Protein AF-0000000087009424 (afdb_homodimer)

InterPro domains:
  IPR004045 Glutathione S-transferase, N-terminal [PF02798] (1-74)
  IPR004045 Glutathione S-transferase, N-terminal [PS50404] (1-82)
  IPR010987 Glutathione S-transferase, C-terminal-like [PS50405] (88-244)
  IPR036249 Thioredoxin-like superfamily [SSF52833] (2-86)
  IPR036282 Glutathione S-transferase, C-terminal domain superfamily [SSF47616] (82-178)
  IPR040075 Glutathione S-transferase Theta, N-terminal [cd03050] (3-77)
  IPR040079 Glutathione transferase family [SFLDS00019] (3-180)
  IPR051369 Glutathione S-transferase Theta [PTHR43917] (1-226)

Foldseek 3Di:
DEKEKEEDCLALLSVLVVVVCVLFVPHYHYHYADVLVPSLVDPVVCVLPVVSDDIWMADPNDIDHDSLVVQVVCLVVDPGDCQQQHPPPVLNVLLVVLVVVCVVALQVLLVQLLCQCPVVCVSVVHHGPVVSNVVSVVRNVVSLVCQPCPQPNPELARRHPAAYSSLSSNVSSNCSNQLRCPDDRVPPPPCPPSNVVNVVVSCPPPDDDDDDDDDPPPPPPPVPPPVCCCCVVCVNPVNSVVVVPPDPPPDD/DEKEKEEDCLALLSVLVVVVCVLFVPHYHYHYAPVLVPSLVDPVVCVLPVVSDDIWMADPNDIDHDSLVVQVVCLVPDPGDCQQQHPPPVLNVLLVVLVVVCVVALQVLLVQLLCQCPVVCVSVVHHGPVVSNVVSVVRNVVSVVCQPCPQPNPELARRHPAAYSSLSSNVSSNCSNQLRCPDDRV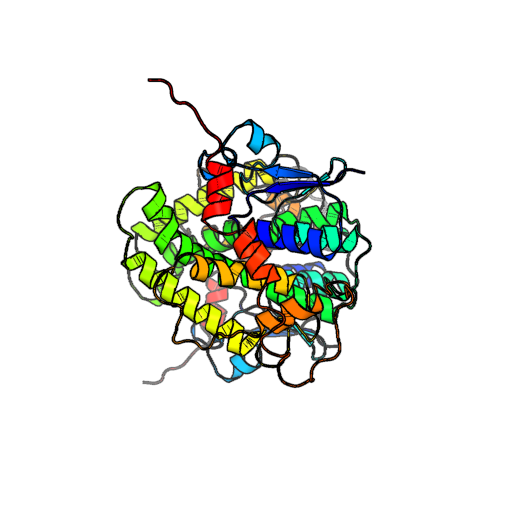PPPPCPRSNVVNVVVSCPDPDDDDDDPDCPVCPVPPVPPVVCCCCVVCVNPVNSVVVVPPDPPPDD

Organism: Coptotermes formosanus (NCBI:txid36987)

Sequence (504 aa):
MSLKFYGNLLSQPCRAIFLFLKANEIPYEFKFVDMAQGEHLSEEYEKLNPLKKVPVIEDDGFILRESVGILRYLCRERNIQDHWYPEDSKQQAKVDEYLEWQHLDTRLNCSMYFQHKYLIPLIRGEPANEARVCEFKKRMKSTLGLIENVWLKDTAYLTGNEITIADLLGVCEIEQPNRSSVENRVEEHNWHIHLGQMEKSAVAEPNFSSEDTNILSTKSRYMDHNIKEVIRTELHPNNVCSALHGNLSITLMSLKFYGNLLSQPCRAIFLFLKANEIPYEFKFVDMAQGEHLSEEYEKLNPLKKVPVIEDDGFILRESVGILRYLCRERNIQDHWYPEDSKQQAKVDEYLEWQHLDTRLNCSMYFQHKYLIPLIRGEPANEARVCEFKKRMKSTLGLIENVWLKDTAYLTGNEITIADLLGVCEIEQPNRSSVENRVEEHNWHIHLGQMEKSAVAEPNFSSEDTNILSTKSRYMDHNIKEVIRTELHPNNVCSALHGNLSITL

Structure (mmCIF, N/CA/C/O backbone):
data_AF-0000000087009424-model_v1
#
loop_
_entity.id
_entity.type
_entity.pdbx_description
1 polymer 'Glutathione S-transferase'
#
loop_
_atom_site.group_PDB
_atom_site.id
_atom_site.type_symbol
_atom_site.label_atom_id
_atom_site.label_alt_id
_atom_site.label_comp_id
_atom_site.label_asym_id
_atom_site.label_entity_id
_atom_site.label_seq_id
_atom_site.pdbx_PDB_ins_code
_atom_site.Cartn_x
_atom_site.Cartn_y
_atom_site.Cartn_z
_atom_site.occupancy
_atom_site.B_iso_or_equiv
_atom_site.auth_seq_id
_atom_site.auth_comp_id
_atom_site.auth_asym_id
_atom_site.auth_atom_id
_atom_site.pdbx_PDB_model_num
ATOM 1 N N . MET A 1 1 ? 25.422 -4.699 -16.969 1 62.16 1 MET A N 1
ATOM 2 C CA . MET A 1 1 ? 24.078 -4.121 -17.047 1 62.16 1 MET A CA 1
ATOM 3 C C . MET A 1 1 ? 23.797 -3.23 -15.844 1 62.16 1 MET A C 1
ATOM 5 O O . MET A 1 1 ? 24.219 -3.539 -14.727 1 62.16 1 MET A O 1
ATOM 9 N N . SER A 1 2 ? 23.375 -1.767 -16.062 1 89.44 2 SER A N 1
ATOM 10 C CA . SER A 1 2 ? 23.594 -0.751 -15.039 1 89.44 2 SER A CA 1
ATOM 11 C C . SER A 1 2 ? 22.297 -0.408 -14.312 1 89.44 2 SER A C 1
ATOM 13 O O . SER A 1 2 ? 21.25 -0.251 -14.938 1 89.44 2 SER A O 1
ATOM 15 N N . LEU A 1 3 ? 22.125 -0.689 -13.07 1 98.44 3 LEU A N 1
ATOM 16 C CA . LEU A 1 3 ? 21.031 -0.284 -12.195 1 98.44 3 LEU A CA 1
ATOM 17 C C . LEU A 1 3 ? 21.25 1.129 -11.664 1 98.44 3 LEU A C 1
ATOM 19 O O . LEU A 1 3 ? 22.297 1.417 -11.07 1 98.44 3 LEU A O 1
ATOM 23 N N . LYS A 1 4 ? 20.312 2.037 -12.047 1 98.75 4 LYS A N 1
ATOM 24 C CA . LYS A 1 4 ? 20.281 3.375 -11.461 1 98.75 4 LYS A CA 1
ATOM 25 C C . LYS A 1 4 ? 19.203 3.49 -10.383 1 98.75 4 LYS A C 1
ATOM 27 O O . LYS A 1 4 ? 18.109 2.957 -10.547 1 98.75 4 LYS A O 1
ATOM 32 N N . PHE A 1 5 ? 19.578 4.094 -9.352 1 98.44 5 PHE A N 1
ATOM 33 C CA . PHE A 1 5 ? 18.703 4.32 -8.219 1 98.44 5 PHE A CA 1
ATOM 34 C C . PHE A 1 5 ? 18.547 5.812 -7.941 1 98.44 5 PHE A C 1
ATOM 36 O O . PHE A 1 5 ? 19.453 6.453 -7.422 1 98.44 5 PHE A O 1
ATOM 43 N N . TYR A 1 6 ? 17.406 6.414 -8.344 1 98.62 6 TYR A N 1
ATOM 44 C CA . TYR A 1 6 ? 17.062 7.812 -8.102 1 98.62 6 TYR A CA 1
ATOM 45 C C . TYR A 1 6 ? 16.375 7.98 -6.758 1 98.62 6 TYR A C 1
ATOM 47 O O . TYR A 1 6 ? 15.32 7.375 -6.52 1 98.62 6 TYR A O 1
ATOM 55 N N . GLY A 1 7 ? 17.016 8.703 -5.914 1 96.12 7 GLY A N 1
ATOM 56 C CA . GLY A 1 7 ? 16.391 8.828 -4.609 1 96.12 7 GLY A CA 1
ATOM 57 C C . GLY A 1 7 ? 17.047 9.867 -3.721 1 96.12 7 GLY A C 1
ATOM 58 O O . GLY A 1 7 ? 17.875 10.664 -4.188 1 96.12 7 GLY A O 1
ATOM 59 N N . ASN A 1 8 ? 16.531 10.016 -2.588 1 89.62 8 ASN A N 1
ATOM 60 C CA . ASN A 1 8 ? 17 10.812 -1.458 1 89.62 8 ASN A CA 1
ATOM 61 C C . ASN A 1 8 ? 16.938 10.023 -0.153 1 89.62 8 ASN A C 1
ATOM 63 O O . ASN A 1 8 ? 15.867 9.562 0.249 1 89.62 8 ASN A O 1
ATOM 67 N N . LEU A 1 9 ? 18 9.867 0.504 1 84.19 9 LEU A N 1
ATOM 68 C CA . LEU A 1 9 ? 18.078 8.93 1.624 1 84.19 9 LEU A CA 1
ATOM 69 C C . LEU A 1 9 ? 17.406 9.508 2.861 1 84.19 9 LEU A C 1
ATOM 71 O O . LEU A 1 9 ? 17.25 8.82 3.873 1 84.19 9 LEU A O 1
ATOM 75 N N . LEU A 1 10 ? 16.906 10.758 2.762 1 78.44 10 LEU A N 1
ATOM 76 C CA . LEU A 1 10 ? 16 11.25 3.801 1 78.44 10 LEU A CA 1
ATOM 77 C C . LEU A 1 10 ? 14.641 10.562 3.721 1 78.44 10 LEU A C 1
ATOM 79 O O . LEU A 1 10 ? 13.875 10.586 4.68 1 78.44 10 LEU A O 1
ATOM 83 N N . SER A 1 11 ? 14.336 10.039 2.59 1 88.12 11 SER A N 1
ATOM 84 C CA . SER A 1 11 ? 13.109 9.297 2.346 1 88.12 11 SER A CA 1
ATOM 85 C C . SER A 1 11 ? 13.188 7.891 2.93 1 88.12 11 SER A C 1
ATOM 87 O O . SER A 1 11 ? 14.148 7.16 2.674 1 88.12 11 SER A O 1
ATOM 89 N N . GLN A 1 12 ? 12.211 7.496 3.744 1 90.44 12 GLN A N 1
ATOM 90 C CA . GLN A 1 12 ? 12.172 6.18 4.371 1 90.44 12 GLN A CA 1
ATOM 91 C C . GLN A 1 12 ? 12.242 5.07 3.324 1 90.44 12 GLN A C 1
ATOM 93 O O . GLN A 1 12 ? 13.062 4.156 3.439 1 90.44 12 GLN A O 1
ATOM 98 N N . PRO A 1 13 ? 11.477 5.129 2.254 1 97.38 13 PRO A N 1
ATOM 99 C CA . PRO A 1 13 ? 11.508 4.051 1.265 1 97.38 13 PRO A CA 1
ATOM 100 C C . PRO A 1 13 ? 12.828 4 0.495 1 97.38 13 PRO A C 1
ATOM 102 O O . PRO A 1 13 ? 13.281 2.918 0.113 1 97.38 13 PRO A O 1
ATOM 105 N N . CYS A 1 14 ? 13.422 5.168 0.249 1 94.25 14 CYS A N 1
ATOM 106 C CA . CYS A 1 14 ? 14.719 5.176 -0.414 1 94.25 14 CYS A CA 1
ATOM 107 C C . CYS A 1 14 ? 15.773 4.488 0.448 1 94.25 14 CYS A C 1
ATOM 109 O O . CYS A 1 14 ? 16.594 3.732 -0.062 1 94.25 14 CYS A O 1
ATOM 111 N N . ARG A 1 15 ? 15.695 4.711 1.752 1 92.06 15 ARG A N 1
ATOM 112 C CA . ARG A 1 15 ? 16.641 4.07 2.66 1 92.06 15 ARG A CA 1
ATOM 113 C C . ARG A 1 15 ? 16.484 2.553 2.641 1 92.06 15 ARG A C 1
ATOM 115 O O . ARG A 1 15 ? 17.469 1.817 2.678 1 92.06 15 ARG A O 1
ATOM 122 N N . ALA A 1 16 ? 15.297 2.084 2.598 1 95.69 16 ALA A N 1
ATOM 123 C CA . ALA A 1 16 ? 15.055 0.645 2.555 1 95.69 16 ALA A CA 1
ATOM 124 C C . ALA A 1 16 ? 15.68 0.019 1.313 1 95.69 16 ALA A C 1
ATOM 126 O O . ALA A 1 16 ? 16.297 -1.044 1.393 1 95.69 16 ALA A O 1
ATOM 127 N N . ILE A 1 17 ? 15.508 0.694 0.15 1 97.62 17 ILE A N 1
ATOM 128 C CA . ILE A 1 17 ? 16.094 0.193 -1.09 1 97.62 17 ILE A CA 1
ATOM 129 C C . ILE A 1 17 ? 17.625 0.231 -0.995 1 97.62 17 ILE A C 1
ATOM 131 O O . ILE A 1 17 ? 18.297 -0.722 -1.389 1 97.62 17 ILE A O 1
ATOM 135 N N . PHE A 1 18 ? 18.125 1.33 -0.439 1 93.62 18 PHE A N 1
ATOM 136 C CA . PHE A 1 18 ? 19.562 1.476 -0.256 1 93.62 18 PHE A CA 1
ATOM 137 C C . PHE A 1 18 ? 20.125 0.334 0.587 1 93.62 18 PHE A C 1
ATOM 139 O O . PHE A 1 18 ? 21.109 -0.305 0.204 1 93.62 18 PHE A O 1
ATOM 146 N N . LEU A 1 19 ? 19.453 0.017 1.683 1 90.88 19 LEU A N 1
ATOM 147 C CA . LEU A 1 19 ? 19.891 -1.047 2.58 1 90.88 19 LEU A CA 1
ATOM 148 C C . LEU A 1 19 ? 19.828 -2.404 1.889 1 90.88 19 LEU A C 1
ATOM 150 O O . LEU A 1 19 ? 20.719 -3.238 2.061 1 90.88 19 LEU A O 1
ATOM 154 N N . PHE A 1 20 ? 18.812 -2.635 1.113 1 96.81 20 PHE A N 1
ATOM 155 C CA . PHE A 1 20 ? 18.656 -3.889 0.384 1 96.81 20 PHE A CA 1
ATOM 156 C C . PHE A 1 20 ? 19.797 -4.086 -0.607 1 96.81 20 PHE A C 1
ATOM 158 O O . PHE A 1 20 ? 20.375 -5.172 -0.691 1 96.81 20 PHE A O 1
ATOM 165 N N . LEU A 1 21 ? 20.047 -2.979 -1.383 1 94.56 21 LEU A N 1
ATOM 166 C CA . LEU A 1 21 ? 21.109 -3.041 -2.377 1 94.56 21 LEU A CA 1
ATOM 167 C C . LEU A 1 21 ? 22.453 -3.312 -1.713 1 94.56 21 LEU A C 1
ATOM 169 O O . LEU A 1 21 ? 23.234 -4.133 -2.197 1 94.56 21 LEU A O 1
ATOM 173 N N . LYS A 1 22 ? 22.672 -2.709 -0.597 1 89.75 22 LYS A N 1
ATOM 174 C CA . LYS A 1 22 ? 23.922 -2.877 0.13 1 89.75 22 LYS A CA 1
ATOM 175 C C . LYS A 1 22 ? 24.031 -4.281 0.721 1 89.75 22 LYS A C 1
ATOM 177 O O . LYS A 1 22 ? 25.062 -4.953 0.558 1 89.75 22 LYS A O 1
ATOM 182 N N . ALA A 1 23 ? 22.984 -4.734 1.343 1 88.88 23 ALA A N 1
ATOM 183 C CA . ALA A 1 23 ? 22.984 -6.031 2.012 1 88.88 23 ALA A CA 1
ATOM 184 C C . ALA A 1 23 ? 23.219 -7.164 1.016 1 88.88 23 ALA A C 1
ATOM 186 O O . ALA A 1 23 ? 23.766 -8.203 1.373 1 88.88 23 ALA A O 1
ATOM 187 N N . ASN A 1 24 ? 22.844 -6.953 -0.221 1 94.19 24 ASN A N 1
ATOM 188 C CA . ASN A 1 24 ? 22.938 -8.008 -1.221 1 94.19 24 ASN A CA 1
ATOM 189 C C . ASN A 1 24 ? 24.047 -7.723 -2.229 1 94.19 24 ASN A C 1
ATOM 191 O O . ASN A 1 24 ? 24.172 -8.414 -3.242 1 94.19 24 ASN A O 1
ATOM 195 N N . GLU A 1 25 ? 24.812 -6.676 -1.966 1 91.81 25 GLU A N 1
ATOM 196 C CA . GLU A 1 25 ? 25.969 -6.309 -2.787 1 91.81 25 GLU A CA 1
ATOM 197 C C . GLU A 1 25 ? 25.578 -6.176 -4.258 1 91.81 25 GLU A C 1
ATOM 199 O O . GLU A 1 25 ? 26.266 -6.691 -5.137 1 91.81 25 GLU A O 1
ATOM 204 N N . ILE A 1 26 ? 24.453 -5.613 -4.5 1 96.75 26 ILE A N 1
ATOM 205 C CA . ILE A 1 26 ? 24 -5.344 -5.859 1 96.75 26 ILE A CA 1
ATOM 206 C C . ILE A 1 26 ? 24.594 -4.027 -6.352 1 96.75 26 ILE A C 1
ATOM 208 O O . ILE A 1 26 ? 24.375 -2.977 -5.742 1 96.75 26 ILE A O 1
ATOM 212 N N . PRO A 1 27 ? 25.375 -4.043 -7.402 1 96.69 27 PRO A N 1
ATOM 213 C CA . PRO A 1 27 ? 25.938 -2.797 -7.93 1 96.69 27 PRO A CA 1
ATOM 214 C C . PRO A 1 27 ? 24.859 -1.853 -8.477 1 96.69 27 PRO A C 1
ATOM 216 O O . PRO A 1 27 ? 23.891 -2.303 -9.086 1 96.69 27 PRO A O 1
ATOM 219 N N . TYR A 1 28 ? 25.016 -0.562 -8.203 1 96.81 28 TYR A N 1
ATOM 220 C CA . TYR A 1 28 ? 24.078 0.448 -8.672 1 96.81 28 TYR A CA 1
ATOM 221 C C . TYR A 1 28 ? 24.75 1.811 -8.781 1 96.81 28 TYR A C 1
ATOM 223 O O . TYR A 1 28 ? 25.812 2.035 -8.203 1 96.81 28 TYR A O 1
ATOM 231 N N . GLU A 1 29 ? 24.203 2.619 -9.602 1 97.31 29 GLU A N 1
ATOM 232 C CA . GLU A 1 29 ? 24.516 4.043 -9.648 1 97.31 29 GLU A CA 1
ATOM 233 C C . GLU A 1 29 ? 23.453 4.863 -8.914 1 97.31 29 GLU A C 1
ATOM 235 O O . GLU A 1 29 ? 22.281 4.836 -9.281 1 97.31 29 GLU A O 1
ATOM 240 N N . PHE A 1 30 ? 23.875 5.543 -7.902 1 94.5 30 PHE A N 1
ATOM 241 C CA . PHE A 1 30 ? 22.938 6.367 -7.145 1 94.5 30 PHE A CA 1
ATOM 242 C C . PHE A 1 30 ? 22.766 7.734 -7.805 1 94.5 30 PHE A C 1
ATOM 244 O O . PHE A 1 30 ? 23.75 8.406 -8.102 1 94.5 30 PHE A O 1
ATOM 251 N N . LYS A 1 31 ? 21.562 8.078 -8.094 1 96.69 31 LYS A N 1
ATOM 252 C CA . LYS A 1 31 ? 21.188 9.391 -8.602 1 96.69 31 LYS A CA 1
ATOM 253 C C . LYS A 1 31 ? 20.422 10.18 -7.555 1 96.69 31 LYS A C 1
ATOM 255 O O . LYS A 1 31 ? 19.203 9.984 -7.391 1 96.69 31 LYS A O 1
ATOM 260 N N . PHE A 1 32 ? 21.109 11.141 -7.008 1 94.06 32 PHE A N 1
ATOM 261 C CA . PHE A 1 32 ? 20.5 11.938 -5.945 1 94.06 32 PHE A CA 1
ATOM 262 C C . PHE A 1 32 ? 19.422 12.859 -6.5 1 94.06 32 PHE A C 1
ATOM 264 O O . PHE A 1 32 ? 19.625 13.5 -7.535 1 94.06 32 PHE A O 1
ATOM 271 N N . VAL A 1 33 ? 18.297 12.836 -5.852 1 94.94 33 VAL A N 1
ATOM 272 C CA . VAL A 1 33 ? 17.203 13.742 -6.168 1 94.94 33 VAL A CA 1
ATOM 273 C C . VAL A 1 33 ? 17.031 14.766 -5.039 1 94.94 33 VAL A C 1
ATOM 275 O O . VAL A 1 33 ? 16.688 14.398 -3.914 1 94.94 33 VAL A O 1
ATOM 278 N N . ASP A 1 34 ? 17.219 16.078 -5.262 1 89.12 34 ASP A N 1
ATOM 279 C CA . ASP A 1 34 ? 17.125 17.141 -4.266 1 89.12 34 ASP A CA 1
ATOM 280 C C . ASP A 1 34 ? 15.672 17.578 -4.078 1 89.12 34 ASP A C 1
ATOM 282 O O . ASP A 1 34 ? 15.227 18.562 -4.688 1 89.12 34 ASP A O 1
ATOM 286 N N . MET A 1 35 ? 15.062 16.969 -3.174 1 89 35 MET A N 1
ATOM 287 C CA . MET A 1 35 ? 13.648 17.234 -2.957 1 89 35 MET A CA 1
ATOM 288 C C . MET A 1 35 ? 13.445 18.578 -2.27 1 89 35 MET A C 1
ATOM 290 O O . MET A 1 35 ? 12.422 19.234 -2.467 1 89 35 MET A O 1
ATOM 294 N N . ALA A 1 36 ? 14.406 18.969 -1.438 1 80.06 36 ALA A N 1
ATOM 295 C CA . ALA A 1 36 ? 14.328 20.281 -0.774 1 80.06 36 ALA A CA 1
ATOM 296 C C . ALA A 1 36 ? 14.266 21.406 -1.793 1 80.06 36 ALA A C 1
ATOM 298 O O . ALA A 1 36 ? 13.609 22.422 -1.562 1 80.06 36 ALA A O 1
ATOM 299 N N . GLN A 1 37 ? 14.914 21.203 -2.91 1 85.19 37 GLN A N 1
ATOM 300 C CA . GLN A 1 37 ? 14.93 22.234 -3.953 1 85.19 37 GLN A CA 1
ATOM 301 C C . GLN A 1 37 ? 13.852 21.953 -5 1 85.19 37 GLN A C 1
ATOM 303 O O . GLN A 1 37 ? 13.812 22.609 -6.043 1 85.19 37 GLN A O 1
ATOM 308 N N . GLY A 1 38 ? 13.086 20.938 -4.832 1 92.25 38 GLY A N 1
ATOM 309 C CA . GLY A 1 38 ? 11.945 20.656 -5.691 1 92.25 38 GLY A CA 1
ATOM 310 C C . GLY A 1 38 ? 12.328 19.953 -6.984 1 92.25 38 GLY A C 1
ATOM 311 O O . GLY A 1 38 ? 11.602 20.031 -7.977 1 92.25 38 GLY A O 1
ATOM 312 N N . GLU A 1 39 ? 13.43 19.328 -7 1 95.69 39 GLU A N 1
ATOM 313 C CA . GLU A 1 39 ? 13.891 18.656 -8.219 1 95.69 39 GLU A CA 1
ATOM 314 C C . GLU A 1 39 ? 12.859 17.641 -8.695 1 95.69 39 GLU A C 1
ATOM 316 O O . GLU A 1 39 ? 12.68 17.453 -9.906 1 95.69 39 GLU A O 1
ATOM 321 N N . HIS A 1 40 ? 12.156 16.953 -7.773 1 96.25 40 HIS A N 1
ATOM 322 C CA . HIS A 1 40 ? 11.156 15.953 -8.117 1 96.25 40 HIS A CA 1
ATOM 323 C C . HIS A 1 40 ? 9.938 16.578 -8.781 1 96.25 40 HIS A C 1
ATOM 325 O O . HIS A 1 40 ? 9.109 15.875 -9.359 1 96.25 40 HIS A O 1
ATOM 331 N N . LEU A 1 41 ? 9.883 17.922 -8.766 1 96.5 41 LEU A N 1
ATOM 332 C CA . LEU A 1 41 ? 8.758 18.641 -9.359 1 96.5 41 LEU A CA 1
ATOM 333 C C . LEU A 1 41 ? 9.133 19.203 -10.734 1 96.5 41 LEU A C 1
ATOM 335 O O . LEU A 1 41 ? 8.281 19.75 -11.43 1 96.5 41 LEU A O 1
ATOM 339 N N . SER A 1 42 ? 10.367 19.078 -11.172 1 97.25 42 SER A N 1
ATOM 340 C CA . SER A 1 42 ? 10.844 19.625 -12.445 1 97.25 42 SER A CA 1
ATOM 341 C C . SER A 1 42 ? 10.281 18.828 -13.617 1 97.25 42 SER A C 1
ATOM 343 O O . SER A 1 42 ? 9.891 17.672 -13.461 1 97.25 42 SER A O 1
ATOM 345 N N . GLU A 1 43 ? 10.266 19.422 -14.742 1 97.12 43 GLU A N 1
ATOM 346 C CA . GLU A 1 43 ? 9.844 18.766 -15.977 1 97.12 43 GLU A CA 1
ATOM 347 C C . GLU A 1 43 ? 10.758 17.594 -16.312 1 97.12 43 GLU A C 1
ATOM 349 O O . GLU A 1 43 ? 10.297 16.578 -16.844 1 97.12 43 GLU A O 1
ATOM 354 N N . GLU A 1 44 ? 11.992 17.812 -16.094 1 96.88 44 GLU A N 1
ATOM 355 C CA . GLU A 1 44 ? 12.969 16.766 -16.375 1 96.88 44 GLU A CA 1
ATOM 356 C C . GLU A 1 44 ? 12.695 15.508 -15.539 1 96.88 44 GLU A C 1
ATOM 358 O O . GLU A 1 44 ? 12.703 14.391 -16.062 1 96.88 44 GLU A O 1
ATOM 363 N N . TYR A 1 45 ? 12.469 15.672 -14.242 1 98.06 45 TYR A N 1
ATOM 364 C CA . TYR A 1 45 ? 12.195 14.523 -13.391 1 98.06 45 TYR A CA 1
ATOM 365 C C . TYR A 1 45 ? 10.852 13.891 -13.734 1 98.06 45 TYR A C 1
ATOM 367 O O . TYR A 1 45 ? 10.688 12.672 -13.641 1 98.06 45 TYR A O 1
ATOM 375 N N . GLU A 1 46 ? 9.898 14.703 -14.086 1 97.5 46 GLU A N 1
ATOM 376 C CA . GLU A 1 46 ? 8.578 14.211 -14.445 1 97.5 46 GLU A CA 1
ATOM 377 C C . GLU A 1 46 ? 8.648 13.227 -15.617 1 97.5 46 GLU A C 1
ATOM 379 O O . GLU A 1 46 ? 7.84 12.305 -15.711 1 97.5 46 GLU A O 1
ATOM 384 N N . LYS A 1 47 ? 9.562 13.422 -16.531 1 96.44 47 LYS A N 1
ATOM 385 C CA . LYS A 1 47 ? 9.766 12.492 -17.641 1 96.44 47 LYS A CA 1
ATOM 386 C C . LYS A 1 47 ? 10.195 11.117 -17.125 1 96.44 47 LYS A C 1
ATOM 388 O O . LYS A 1 47 ? 9.883 10.102 -17.75 1 96.44 47 LYS A O 1
ATOM 393 N N . LEU A 1 48 ? 10.875 11.125 -16.016 1 97.44 48 LEU A N 1
ATOM 394 C CA . LEU A 1 48 ? 11.312 9.883 -15.383 1 97.44 48 LEU A CA 1
ATOM 395 C C . LEU A 1 48 ? 10.188 9.273 -14.555 1 97.44 48 LEU A C 1
ATOM 397 O O . LEU A 1 48 ? 9.938 8.07 -14.633 1 97.44 48 LEU A O 1
ATOM 401 N N . ASN A 1 49 ? 9.562 10.148 -13.781 1 98.19 49 ASN A N 1
ATOM 402 C CA . ASN A 1 49 ? 8.461 9.734 -12.914 1 98.19 49 ASN A CA 1
ATOM 403 C C . ASN A 1 49 ? 7.348 10.773 -12.875 1 98.19 49 ASN A C 1
ATOM 405 O O . ASN A 1 49 ? 7.383 11.695 -12.062 1 98.19 49 ASN A O 1
ATOM 409 N N . PRO A 1 50 ? 6.324 10.531 -13.594 1 97.94 50 PRO A N 1
ATOM 410 C CA . PRO A 1 50 ? 5.219 11.492 -13.633 1 97.94 50 PRO A CA 1
ATOM 411 C C . PRO A 1 50 ? 4.473 11.594 -12.305 1 97.94 50 PRO A C 1
ATOM 413 O O . PRO A 1 50 ? 3.66 12.508 -12.117 1 97.94 50 PRO A O 1
ATOM 416 N N . LEU A 1 51 ? 4.719 10.664 -11.391 1 97.81 51 LEU A N 1
ATOM 417 C CA . LEU A 1 51 ? 4.117 10.734 -10.062 1 97.81 51 LEU A CA 1
ATOM 418 C C . LEU A 1 51 ? 4.91 11.672 -9.156 1 97.81 51 LEU A C 1
ATOM 420 O O . LEU A 1 51 ? 4.449 12.023 -8.062 1 97.81 51 LEU A O 1
ATOM 424 N N . LYS A 1 52 ? 6.141 12.039 -9.609 1 98 52 LYS A N 1
ATOM 425 C CA . LYS A 1 52 ? 6.977 13.07 -9 1 98 52 LYS A CA 1
ATOM 426 C C . LYS A 1 52 ? 7.371 12.695 -7.578 1 98 52 LYS A C 1
ATOM 428 O O . LYS A 1 52 ? 7.395 13.547 -6.688 1 98 52 LYS A O 1
ATOM 433 N N . LYS A 1 53 ? 7.598 11.375 -7.391 1 97.62 53 LYS A N 1
ATOM 434 C CA . LYS A 1 53 ? 8.031 10.852 -6.098 1 97.62 53 LYS A CA 1
ATOM 435 C C . LYS A 1 53 ? 9.344 10.078 -6.23 1 97.62 53 LYS A C 1
ATOM 437 O O . LYS A 1 53 ? 9.82 9.844 -7.344 1 97.62 53 LYS A O 1
ATOM 442 N N . VAL A 1 54 ? 9.992 9.875 -5.176 1 97.44 54 VAL A N 1
ATOM 443 C CA . VAL A 1 54 ? 11.094 8.922 -5.047 1 97.44 54 VAL A CA 1
ATOM 444 C C . VAL A 1 54 ? 10.664 7.746 -4.18 1 97.44 54 VAL A C 1
ATOM 446 O O . VAL A 1 54 ? 9.742 7.867 -3.369 1 97.44 54 VAL A O 1
ATOM 449 N N . PRO A 1 55 ? 11.258 6.543 -4.355 1 98.62 55 PRO A N 1
ATOM 450 C CA . PRO A 1 55 ? 12.367 6.156 -5.227 1 98.62 55 PRO A CA 1
ATOM 451 C C . PRO A 1 55 ? 11.914 5.801 -6.641 1 98.62 55 PRO A C 1
ATOM 453 O O . PRO A 1 55 ? 10.734 5.531 -6.863 1 98.62 55 PRO A O 1
ATOM 456 N N . VAL A 1 56 ? 12.836 5.852 -7.582 1 98.81 56 VAL A N 1
ATOM 457 C CA . VAL A 1 56 ? 12.727 5.277 -8.922 1 98.81 56 VAL A CA 1
ATOM 458 C C . VAL A 1 56 ? 13.992 4.496 -9.25 1 98.81 56 VAL A C 1
ATOM 460 O O . VAL A 1 56 ? 15.094 4.914 -8.898 1 98.81 56 VAL A O 1
ATOM 463 N N . ILE A 1 57 ? 13.828 3.332 -9.922 1 98.88 57 ILE A N 1
ATOM 464 C CA . ILE A 1 57 ? 15.016 2.686 -10.477 1 98.88 57 ILE A CA 1
ATOM 465 C C . ILE A 1 57 ? 14.906 2.619 -11.992 1 98.88 57 ILE A C 1
ATOM 467 O O . ILE A 1 57 ? 13.805 2.664 -12.547 1 98.88 57 ILE A O 1
ATOM 471 N N . GLU A 1 58 ? 15.961 2.629 -12.602 1 98.69 58 GLU A N 1
ATOM 472 C CA . GLU A 1 58 ? 16.141 2.277 -14.008 1 98.69 58 GLU A CA 1
ATOM 473 C C . GLU A 1 58 ? 17.062 1.076 -14.172 1 98.69 58 GLU A C 1
ATOM 475 O O . GLU A 1 58 ? 18.25 1.156 -13.852 1 98.69 58 GLU A O 1
ATOM 480 N N . ASP A 1 59 ? 16.531 -0.082 -14.531 1 98.5 59 ASP A N 1
ATOM 481 C CA . ASP A 1 59 ? 17.297 -1.315 -14.719 1 98.5 59 ASP A CA 1
ATOM 482 C C . ASP A 1 59 ? 17.406 -1.667 -16.203 1 98.5 59 ASP A C 1
ATOM 484 O O . ASP A 1 59 ? 16.516 -2.309 -16.766 1 98.5 59 ASP A O 1
ATOM 488 N N . ASP A 1 60 ? 18.547 -1.28 -16.828 1 96.94 60 ASP A N 1
ATOM 489 C CA . ASP A 1 60 ? 18.766 -1.494 -18.25 1 96.94 60 ASP A CA 1
ATOM 490 C C . ASP A 1 60 ? 17.625 -0.917 -19.078 1 96.94 60 ASP A C 1
ATOM 492 O O . ASP A 1 60 ? 17.016 -1.62 -19.891 1 96.94 60 ASP A O 1
ATOM 496 N N . GLY A 1 61 ? 17.25 0.246 -18.734 1 96.56 61 GLY A N 1
ATOM 497 C CA . GLY A 1 61 ? 16.234 0.968 -19.484 1 96.56 61 GLY A CA 1
ATOM 498 C C . GLY A 1 61 ? 14.836 0.764 -18.938 1 96.56 61 GLY A C 1
ATOM 499 O O . GLY A 1 61 ? 13.922 1.515 -19.266 1 96.56 61 GLY A O 1
ATOM 500 N N . PHE A 1 62 ? 14.625 -0.224 -18.062 1 98 62 PHE A N 1
ATOM 501 C CA . PHE A 1 62 ? 13.328 -0.477 -17.453 1 98 62 PHE A CA 1
ATOM 502 C C . PHE A 1 62 ? 13.117 0.418 -16.234 1 98 62 PHE A C 1
ATOM 504 O O . PHE A 1 62 ? 13.828 0.297 -15.242 1 98 62 PHE A O 1
ATOM 511 N N . ILE A 1 63 ? 12.141 1.396 -16.281 1 98.62 63 ILE A N 1
ATOM 512 C CA . ILE A 1 63 ? 11.859 2.336 -15.203 1 98.62 63 ILE A CA 1
ATOM 513 C C . ILE A 1 63 ? 10.797 1.753 -14.273 1 98.62 63 ILE A C 1
ATOM 515 O O . ILE A 1 63 ? 9.742 1.299 -14.734 1 98.62 63 ILE A O 1
ATOM 519 N N . LEU A 1 64 ? 11.094 1.727 -13.039 1 98.81 64 LEU A N 1
ATOM 520 C CA . LEU A 1 64 ? 10.172 1.18 -12.047 1 98.81 64 LEU A CA 1
ATOM 521 C C . LEU A 1 64 ? 10.07 2.094 -10.828 1 98.81 64 LEU A C 1
ATOM 523 O O . LEU A 1 64 ? 11.086 2.596 -10.344 1 98.81 64 LEU A O 1
ATOM 527 N N . ARG A 1 65 ? 8.812 2.279 -10.406 1 98.44 65 ARG A N 1
ATOM 528 C CA . ARG A 1 65 ? 8.516 3.146 -9.273 1 98.44 65 ARG A CA 1
ATOM 529 C C . ARG A 1 65 ? 7.918 2.35 -8.117 1 98.44 65 ARG A C 1
ATOM 531 O O . ARG A 1 65 ? 7.695 1.143 -8.242 1 98.44 65 ARG A O 1
ATOM 538 N N . GLU A 1 66 ? 7.73 3.035 -7.016 1 98.69 66 GLU A N 1
ATOM 539 C CA . GLU A 1 66 ? 7.141 2.459 -5.812 1 98.69 66 GLU A CA 1
ATOM 540 C C . GLU A 1 66 ? 8.109 1.494 -5.129 1 98.69 66 GLU A C 1
ATOM 542 O O . GLU A 1 66 ? 8.477 0.471 -5.707 1 98.69 66 GLU A O 1
ATOM 547 N N . SER A 1 67 ? 8.469 1.76 -3.951 1 98.75 67 SER A N 1
ATOM 548 C CA . SER A 1 67 ? 9.547 1.081 -3.234 1 98.75 67 SER A CA 1
ATOM 549 C C . SER A 1 67 ? 9.25 -0.406 -3.072 1 98.75 67 SER A C 1
ATOM 551 O O . SER A 1 67 ? 10.117 -1.247 -3.318 1 98.75 67 SER A O 1
ATOM 553 N N . VAL A 1 68 ? 7.992 -0.762 -2.676 1 98.88 68 VAL A N 1
ATOM 554 C CA . VAL A 1 68 ? 7.648 -2.164 -2.465 1 98.88 68 VAL A CA 1
ATOM 555 C C . VAL A 1 68 ? 7.746 -2.924 -3.785 1 98.88 68 VAL A C 1
ATOM 557 O O . VAL A 1 68 ? 8.281 -4.035 -3.834 1 98.88 68 VAL A O 1
ATOM 560 N N . GLY A 1 69 ? 7.207 -2.299 -4.863 1 98.88 69 GLY A N 1
ATOM 561 C CA . GLY A 1 69 ? 7.332 -2.896 -6.184 1 98.88 69 GLY A CA 1
ATOM 562 C C . GLY A 1 69 ? 8.773 -3.055 -6.633 1 98.88 69 GLY A C 1
ATOM 563 O O . GLY A 1 69 ? 9.141 -4.074 -7.219 1 98.88 69 GLY A O 1
ATOM 564 N N . ILE A 1 70 ? 9.586 -2.074 -6.371 1 98.94 70 ILE A N 1
ATOM 565 C CA . ILE A 1 70 ? 11.008 -2.102 -6.719 1 98.94 70 ILE A CA 1
ATOM 566 C C . ILE A 1 70 ? 11.695 -3.248 -5.98 1 98.94 70 ILE A C 1
ATOM 568 O O . ILE A 1 70 ? 12.438 -4.027 -6.582 1 98.94 70 ILE A O 1
ATOM 572 N N . LEU A 1 71 ? 11.453 -3.377 -4.691 1 98.94 71 LEU A N 1
ATOM 573 C CA . LEU A 1 71 ? 12.086 -4.414 -3.887 1 98.94 71 LEU A CA 1
ATOM 574 C C . LEU A 1 71 ? 11.68 -5.801 -4.371 1 98.94 71 LEU A C 1
ATOM 576 O O . LEU A 1 71 ? 12.523 -6.691 -4.496 1 98.94 71 LEU A O 1
ATOM 580 N N . ARG A 1 72 ? 10.375 -6 -4.656 1 98.81 72 ARG A N 1
ATOM 581 C CA . ARG A 1 72 ? 9.914 -7.281 -5.18 1 98.81 72 ARG A CA 1
ATOM 582 C C . ARG A 1 72 ? 10.609 -7.613 -6.496 1 98.81 72 ARG A C 1
ATOM 584 O O . ARG A 1 72 ? 11.031 -8.75 -6.711 1 98.81 72 ARG A O 1
ATOM 591 N N . TYR A 1 73 ? 10.703 -6.66 -7.375 1 98.88 73 TYR A N 1
ATOM 592 C CA . TYR A 1 73 ? 11.328 -6.82 -8.68 1 98.88 73 TYR A CA 1
ATOM 593 C C . TYR A 1 73 ? 12.797 -7.211 -8.539 1 98.88 73 TYR A C 1
ATOM 595 O O . TYR A 1 73 ? 13.266 -8.141 -9.195 1 98.88 73 TYR A O 1
ATOM 603 N N . LEU A 1 74 ? 13.508 -6.535 -7.691 1 98.81 74 LEU A N 1
ATOM 604 C CA . LEU A 1 74 ? 14.93 -6.832 -7.488 1 98.81 74 LEU A CA 1
ATOM 605 C C . LEU A 1 74 ? 15.109 -8.219 -6.887 1 98.81 74 LEU A C 1
ATOM 607 O O . LEU A 1 74 ? 16.062 -8.922 -7.215 1 98.81 74 LEU A O 1
ATOM 611 N N . CYS A 1 75 ? 14.211 -8.633 -5.969 1 98.69 75 CYS A N 1
ATOM 612 C CA . CYS A 1 75 ? 14.273 -9.977 -5.398 1 98.69 75 CYS A CA 1
ATOM 613 C C . CYS A 1 75 ? 14.125 -11.031 -6.484 1 98.69 75 CYS A C 1
ATOM 615 O O . CYS A 1 75 ? 14.727 -12.109 -6.391 1 98.69 75 CYS A O 1
ATOM 617 N N . ARG A 1 76 ? 13.312 -10.734 -7.492 1 97.75 76 ARG A N 1
ATOM 618 C CA . ARG A 1 76 ? 13.07 -11.695 -8.562 1 97.75 76 ARG A CA 1
ATOM 619 C C . ARG A 1 76 ? 14.219 -11.695 -9.57 1 97.75 76 ARG A C 1
ATOM 621 O O . ARG A 1 76 ? 14.57 -12.734 -10.125 1 97.75 76 ARG A O 1
ATOM 628 N N . GLU A 1 77 ? 14.82 -10.547 -9.766 1 98.25 77 GLU A N 1
ATOM 629 C CA . GLU A 1 77 ? 15.711 -10.359 -10.906 1 98.25 77 GLU A CA 1
ATOM 630 C C . GLU A 1 77 ? 17.172 -10.508 -10.5 1 98.25 77 GLU A C 1
ATOM 632 O O . GLU A 1 77 ? 18.047 -10.633 -11.352 1 98.25 77 GLU A O 1
ATOM 637 N N . ARG A 1 78 ? 17.406 -10.508 -9.242 1 98.19 78 ARG A N 1
ATOM 638 C CA . ARG A 1 78 ? 18.781 -10.641 -8.766 1 98.19 78 ARG A CA 1
ATOM 639 C C . ARG A 1 78 ? 18.969 -11.945 -8 1 98.19 78 ARG A C 1
ATOM 641 O O . ARG A 1 78 ? 18.016 -12.508 -7.465 1 98.19 78 ARG A O 1
ATOM 648 N N . ASN A 1 79 ? 20.219 -12.414 -8.023 1 96.88 79 ASN A N 1
ATOM 649 C CA . ASN A 1 79 ? 20.578 -13.602 -7.262 1 96.88 79 ASN A CA 1
ATOM 650 C C . ASN A 1 79 ? 20.812 -13.273 -5.789 1 96.88 79 ASN A C 1
ATOM 652 O O . ASN A 1 79 ? 21.922 -12.922 -5.398 1 96.88 79 ASN A O 1
ATOM 656 N N . ILE A 1 80 ? 19.797 -13.422 -5.004 1 96.75 80 ILE A N 1
ATOM 657 C CA . ILE A 1 80 ? 19.859 -13.094 -3.584 1 96.75 80 ILE A CA 1
ATOM 658 C C . ILE A 1 80 ? 19.266 -14.234 -2.762 1 96.75 80 ILE A C 1
ATOM 660 O O . ILE A 1 80 ? 18.672 -15.164 -3.314 1 96.75 80 ILE A O 1
ATOM 664 N N . GLN A 1 81 ? 19.438 -14.234 -1.491 1 97.5 81 GLN A N 1
ATOM 665 C CA . GLN A 1 81 ? 18.906 -15.273 -0.611 1 97.5 81 GLN A CA 1
ATOM 666 C C . GLN A 1 81 ? 17.391 -15.273 -0.599 1 97.5 81 GLN A C 1
ATOM 668 O O . GLN A 1 81 ? 16.766 -14.211 -0.634 1 97.5 81 GLN A O 1
ATOM 673 N N . ASP A 1 82 ? 16.797 -16.391 -0.464 1 98.19 82 ASP A N 1
ATOM 674 C CA . ASP A 1 82 ? 15.367 -16.609 -0.606 1 98.19 82 ASP A CA 1
ATOM 675 C C . ASP A 1 82 ? 14.586 -15.891 0.488 1 98.19 82 ASP A C 1
ATOM 677 O O . ASP A 1 82 ? 13.445 -15.484 0.276 1 98.19 82 ASP A O 1
ATOM 681 N N . HIS A 1 83 ? 15.203 -15.633 1.618 1 96.44 83 HIS A N 1
ATOM 682 C CA . HIS A 1 83 ? 14.484 -15.141 2.785 1 96.44 83 HIS A CA 1
ATOM 683 C C . HIS A 1 83 ? 13.992 -13.711 2.566 1 96.44 83 HIS A C 1
ATOM 685 O O . HIS A 1 83 ? 13.078 -13.25 3.254 1 96.44 83 HIS A O 1
ATOM 691 N N . TRP A 1 84 ? 14.602 -12.961 1.665 1 98.12 84 TRP A N 1
ATOM 692 C CA . TRP A 1 84 ? 14.234 -11.57 1.458 1 98.12 84 TRP A CA 1
ATOM 693 C C . TRP A 1 84 ? 12.789 -11.453 0.984 1 98.12 84 TRP A C 1
ATOM 695 O O . TRP A 1 84 ? 12.07 -10.531 1.379 1 98.12 84 TRP A O 1
ATOM 705 N N . TYR A 1 85 ? 12.406 -12.328 0.122 1 98.75 85 TYR A N 1
ATOM 706 C CA . TYR A 1 85 ? 11.055 -12.477 -0.404 1 98.75 85 TYR A CA 1
ATOM 707 C C . TYR A 1 85 ? 10.789 -13.914 -0.83 1 98.75 85 TYR A C 1
ATOM 709 O O . TYR A 1 85 ? 10.898 -14.25 -2.012 1 98.75 85 TYR A O 1
ATOM 717 N N . PRO A 1 86 ? 10.336 -14.727 0.077 1 98.56 86 PRO A N 1
ATOM 718 C CA . PRO A 1 86 ? 10.375 -16.188 -0.075 1 98.56 86 PRO A CA 1
ATOM 719 C C . PRO A 1 86 ? 9.57 -16.672 -1.272 1 98.56 86 PRO A C 1
ATOM 721 O O . PRO A 1 86 ? 8.477 -16.156 -1.542 1 98.56 86 PRO A O 1
ATOM 724 N N . GLU A 1 87 ? 10.031 -17.734 -1.904 1 97.44 87 GLU A N 1
ATOM 725 C CA . GLU A 1 87 ? 9.336 -18.375 -3.018 1 97.44 87 GLU A CA 1
ATOM 726 C C . GLU A 1 87 ? 8.133 -19.188 -2.529 1 97.44 87 GLU A C 1
ATOM 728 O O . GLU A 1 87 ? 7.156 -19.359 -3.26 1 97.44 87 GLU A O 1
ATOM 733 N N . ASP A 1 88 ? 8.281 -19.688 -1.303 1 98.38 88 ASP A N 1
ATOM 734 C CA . ASP A 1 88 ? 7.137 -20.391 -0.725 1 98.38 88 ASP A CA 1
ATOM 735 C C . ASP A 1 88 ? 5.895 -19.5 -0.708 1 98.38 88 ASP A C 1
ATOM 737 O O . ASP A 1 88 ? 5.934 -18.375 -0.195 1 98.38 88 ASP A O 1
ATOM 741 N N . SER A 1 89 ? 4.848 -20 -1.191 1 98.38 89 SER A N 1
ATOM 742 C CA . SER A 1 89 ? 3.658 -19.188 -1.448 1 98.38 89 SER A CA 1
ATOM 743 C C . SER A 1 89 ? 3.092 -18.609 -0.157 1 98.38 89 SER A C 1
ATOM 745 O O . SER A 1 89 ? 2.77 -17.422 -0.093 1 98.38 89 SER A O 1
ATOM 747 N N . LYS A 1 90 ? 2.924 -19.453 0.833 1 98.5 90 LYS A N 1
ATOM 748 C CA . LYS A 1 90 ? 2.326 -19 2.086 1 98.5 90 LYS A CA 1
ATOM 749 C C . LYS A 1 90 ? 3.256 -18.031 2.822 1 98.5 90 LYS A C 1
ATOM 751 O O . LYS A 1 90 ? 2.805 -17.031 3.379 1 98.5 90 LYS A O 1
ATOM 756 N N . GLN A 1 91 ? 4.547 -18.312 2.816 1 98.5 91 GLN A N 1
ATOM 757 C CA . GLN A 1 91 ? 5.504 -17.391 3.432 1 98.5 91 GLN A CA 1
ATOM 758 C C . GLN A 1 91 ? 5.523 -16.047 2.713 1 98.5 91 GLN A C 1
ATOM 760 O O . GLN A 1 91 ? 5.574 -14.992 3.354 1 98.5 91 GLN A O 1
ATOM 765 N N . GLN A 1 92 ? 5.496 -16.109 1.409 1 98.75 92 GLN A N 1
ATOM 766 C CA . GLN A 1 92 ? 5.461 -14.891 0.609 1 98.75 92 GLN A CA 1
ATOM 767 C C . GLN A 1 92 ? 4.223 -14.062 0.924 1 98.75 92 GLN A C 1
ATOM 769 O O . GLN A 1 92 ? 4.301 -12.836 1.042 1 98.75 92 GLN A O 1
ATOM 774 N N . ALA A 1 93 ? 3.102 -14.711 1.08 1 98.88 93 ALA A N 1
ATOM 775 C CA . ALA A 1 93 ? 1.839 -14.039 1.382 1 98.88 93 ALA A CA 1
ATOM 776 C C . ALA A 1 93 ? 1.909 -13.32 2.725 1 98.88 93 ALA A C 1
ATOM 778 O O . ALA A 1 93 ? 1.36 -12.227 2.877 1 98.88 93 ALA A O 1
ATOM 779 N N . LYS A 1 94 ? 2.543 -13.914 3.648 1 98.62 94 LYS A N 1
ATOM 780 C CA . LYS A 1 94 ? 2.682 -13.273 4.953 1 98.62 94 LYS A CA 1
ATOM 781 C C . LYS A 1 94 ? 3.57 -12.039 4.867 1 98.62 94 LYS A C 1
ATOM 783 O O . LYS A 1 94 ? 3.318 -11.039 5.543 1 98.62 94 LYS A O 1
ATOM 788 N N . VAL A 1 95 ? 4.617 -12.086 4.07 1 98.81 95 VAL A N 1
ATOM 789 C CA . VAL A 1 95 ? 5.43 -10.898 3.812 1 98.81 95 VAL A CA 1
ATOM 790 C C . VAL A 1 95 ? 4.574 -9.82 3.158 1 98.81 95 VAL A C 1
ATOM 792 O O . VAL A 1 95 ? 4.625 -8.656 3.559 1 98.81 95 VAL A O 1
ATOM 795 N N . ASP A 1 96 ? 3.738 -10.242 2.236 1 98.81 96 ASP A N 1
ATOM 796 C CA . ASP A 1 96 ? 2.863 -9.312 1.526 1 98.81 96 ASP A CA 1
ATOM 797 C C . ASP A 1 96 ? 1.885 -8.633 2.484 1 98.81 96 ASP A C 1
ATOM 799 O O . ASP A 1 96 ? 1.528 -7.469 2.299 1 98.81 96 ASP A O 1
ATOM 803 N N . GLU A 1 97 ? 1.414 -9.336 3.496 1 98.62 97 GLU A N 1
ATOM 804 C CA . GLU A 1 97 ? 0.499 -8.727 4.461 1 98.62 97 GLU A CA 1
ATOM 805 C C . GLU A 1 97 ? 1.082 -7.445 5.043 1 98.62 97 GLU A C 1
ATOM 807 O O . GLU A 1 97 ? 0.413 -6.41 5.078 1 98.62 97 GLU A O 1
ATOM 812 N N . TYR A 1 98 ? 2.309 -7.566 5.473 1 98.62 98 TYR A N 1
ATOM 813 C CA . TYR A 1 98 ? 2.912 -6.375 6.062 1 98.62 98 TYR A CA 1
ATOM 814 C C . TYR A 1 98 ? 3.188 -5.32 5 1 98.62 98 TYR A C 1
ATOM 816 O O . TYR A 1 98 ? 2.967 -4.129 5.227 1 98.62 98 TYR A O 1
ATOM 824 N N . LEU A 1 99 ? 3.758 -5.777 3.869 1 98.94 99 LEU A N 1
ATOM 825 C CA . LEU A 1 99 ? 4.129 -4.844 2.811 1 98.94 99 LEU A CA 1
ATOM 826 C C . LEU A 1 99 ? 2.934 -4 2.383 1 98.94 99 LEU A C 1
ATOM 828 O O . LEU A 1 99 ? 3.088 -2.828 2.035 1 98.94 99 LEU A O 1
ATOM 832 N N . GLU A 1 100 ? 1.759 -4.602 2.424 1 98.88 100 GLU A N 1
ATOM 833 C CA . GLU A 1 100 ? 0.553 -3.885 2.016 1 98.88 100 GLU A CA 1
ATOM 834 C C . GLU A 1 100 ? -0.009 -3.053 3.164 1 98.88 100 GLU A C 1
ATOM 836 O O . GLU A 1 100 ? -0.447 -1.919 2.961 1 98.88 100 GLU A O 1
ATOM 841 N N . TRP A 1 101 ? 0.058 -3.549 4.355 1 98.75 101 TRP A N 1
ATOM 842 C CA . TRP A 1 101 ? -0.5 -2.91 5.543 1 98.75 101 TRP A CA 1
ATOM 843 C C . TRP A 1 101 ? 0.268 -1.639 5.891 1 98.75 101 TRP A C 1
ATOM 845 O O . TRP A 1 101 ? -0.331 -0.623 6.25 1 98.75 101 TRP A O 1
ATOM 855 N N . GLN A 1 102 ? 1.536 -1.669 5.742 1 98.56 102 GLN A N 1
ATOM 856 C CA . GLN A 1 102 ? 2.412 -0.626 6.27 1 98.56 102 GLN A CA 1
ATOM 857 C C . GLN A 1 102 ? 2.148 0.71 5.582 1 98.56 102 GLN A C 1
ATOM 859 O O . GLN A 1 102 ? 2.398 1.771 6.16 1 98.56 102 GLN A O 1
ATOM 864 N N . HIS A 1 103 ? 1.616 0.738 4.328 1 98.75 103 HIS A N 1
ATOM 865 C CA . HIS A 1 103 ? 1.427 1.979 3.586 1 98.75 103 HIS A CA 1
ATOM 866 C C . HIS A 1 103 ? 0.589 2.975 4.383 1 98.75 103 HIS A C 1
ATOM 868 O O . HIS A 1 103 ? 1.011 4.113 4.598 1 98.75 103 HIS A O 1
ATOM 874 N N . LEU A 1 104 ? -0.541 2.494 4.871 1 98.31 104 LEU A N 1
ATOM 875 C CA . LEU A 1 104 ? -1.498 3.379 5.523 1 98.31 104 LEU A CA 1
ATOM 876 C C . LEU A 1 104 ? -1.302 3.371 7.039 1 98.31 104 LEU A C 1
ATOM 878 O O . LEU A 1 104 ? -2.027 4.051 7.766 1 98.31 104 LEU A O 1
ATOM 882 N N . ASP A 1 105 ? -0.321 2.574 7.547 1 97.75 105 ASP A N 1
ATOM 883 C CA . ASP A 1 105 ? -0.051 2.514 8.984 1 97.75 105 ASP A CA 1
ATOM 884 C C . ASP A 1 105 ? 1.373 2.971 9.289 1 97.75 105 ASP A C 1
ATOM 886 O O . ASP A 1 105 ? 1.653 4.172 9.32 1 97.75 105 ASP A O 1
ATOM 890 N N . THR A 1 106 ? 2.346 2.117 9.188 1 97.19 106 THR A N 1
ATOM 891 C CA . THR A 1 106 ? 3.695 2.453 9.633 1 97.19 106 THR A CA 1
ATOM 892 C C . THR A 1 106 ? 4.266 3.602 8.805 1 97.19 106 THR A C 1
ATOM 894 O O . THR A 1 106 ? 4.754 4.59 9.359 1 97.19 106 THR A O 1
ATOM 897 N N . ARG A 1 107 ? 4.184 3.514 7.488 1 97.62 107 ARG A N 1
ATOM 898 C CA . ARG A 1 107 ? 4.758 4.512 6.59 1 97.62 107 ARG A CA 1
ATOM 899 C C . ARG A 1 107 ? 4.066 5.859 6.75 1 97.62 107 ARG A C 1
ATOM 901 O O . ARG A 1 107 ? 4.719 6.867 7.035 1 97.62 107 ARG A O 1
ATOM 908 N N . LEU A 1 108 ? 2.795 5.91 6.633 1 97.62 108 LEU A N 1
ATOM 909 C CA . LEU A 1 108 ? 2.043 7.16 6.688 1 97.62 108 LEU A CA 1
ATOM 910 C C . LEU A 1 108 ? 2.168 7.812 8.062 1 97.62 108 LEU A C 1
ATOM 912 O O . LEU A 1 108 ? 2.531 8.984 8.164 1 97.62 108 LEU A O 1
ATOM 916 N N . ASN A 1 109 ? 1.873 7.066 9.102 1 95.62 109 ASN A N 1
ATOM 917 C CA . ASN A 1 109 ? 1.756 7.652 10.438 1 95.62 109 ASN A CA 1
ATOM 918 C C . ASN A 1 109 ? 3.109 8.109 10.969 1 95.62 109 ASN A C 1
ATOM 920 O O . ASN A 1 109 ? 3.213 9.18 11.57 1 95.62 109 ASN A O 1
ATOM 924 N N . CYS A 1 110 ? 4.137 7.355 10.703 1 91.81 110 CYS A N 1
ATOM 925 C CA . CYS A 1 110 ? 5.465 7.762 11.156 1 91.81 110 CYS A CA 1
ATOM 926 C C . CYS A 1 110 ? 5.988 8.93 10.328 1 91.81 110 CYS A C 1
ATOM 928 O O . CYS A 1 110 ? 6.582 9.867 10.867 1 91.81 110 CYS A O 1
ATOM 930 N N . SER A 1 111 ? 5.781 8.906 9.047 1 93.31 111 SER A N 1
ATOM 931 C CA . SER A 1 111 ? 6.25 9.992 8.195 1 93.31 111 SER A CA 1
ATOM 932 C C . SER A 1 111 ? 5.512 11.289 8.5 1 93.31 111 SER A C 1
ATOM 934 O O . SER A 1 111 ? 6.117 12.359 8.523 1 93.31 111 SER A O 1
ATOM 936 N N . MET A 1 112 ? 4.207 11.203 8.75 1 94.5 112 MET A N 1
ATOM 937 C CA . MET A 1 112 ? 3.422 12.414 8.992 1 94.5 112 MET A CA 1
ATOM 938 C C . MET A 1 112 ? 3.781 13.039 10.336 1 94.5 112 MET A C 1
ATOM 940 O O . MET A 1 112 ? 3.814 14.266 10.461 1 94.5 112 MET A O 1
ATOM 944 N N . TYR A 1 113 ? 3.994 12.203 11.312 1 91.19 113 TYR A N 1
ATOM 945 C CA . TYR A 1 113 ? 4.473 12.758 12.578 1 91.19 113 TYR A CA 1
ATOM 946 C C . TYR A 1 113 ? 5.781 13.508 12.383 1 91.19 113 TYR A C 1
ATOM 948 O O . TYR A 1 113 ? 5.922 14.648 12.828 1 91.19 113 TYR A O 1
ATOM 956 N N . PHE A 1 114 ? 6.734 12.922 11.695 1 86.62 114 PHE A N 1
ATOM 957 C CA . PHE A 1 114 ? 8.039 13.531 11.43 1 86.62 114 PHE A CA 1
ATOM 958 C C . PHE A 1 114 ? 7.883 14.828 10.648 1 86.62 114 PHE A C 1
ATOM 960 O O . PHE A 1 114 ? 8.516 15.828 10.969 1 86.62 114 PHE A O 1
ATOM 967 N N . GLN A 1 115 ? 7.105 14.812 9.617 1 87.12 115 GLN A N 1
ATOM 968 C CA . GLN A 1 115 ? 6.926 15.984 8.773 1 87.12 115 GLN A CA 1
ATOM 969 C C . GLN A 1 115 ? 6.312 17.141 9.555 1 87.12 115 GLN A C 1
ATOM 971 O O . GLN A 1 115 ? 6.805 18.266 9.492 1 87.12 115 GLN A O 1
ATOM 976 N N . HIS A 1 116 ? 5.27 16.828 10.359 1 90.94 116 HIS A N 1
ATOM 977 C CA . HIS A 1 116 ? 4.547 17.891 11.047 1 90.94 116 HIS A CA 1
ATOM 978 C C . HIS A 1 116 ? 5.316 18.391 12.266 1 90.94 116 HIS A C 1
ATOM 980 O O . HIS A 1 116 ? 5.25 19.578 12.609 1 90.94 116 HIS A O 1
ATOM 986 N N . LYS A 1 117 ? 6.039 17.516 12.805 1 87.94 117 LYS A N 1
ATOM 987 C CA . LYS A 1 117 ? 6.777 17.891 14.008 1 87.94 117 LYS A CA 1
ATOM 988 C C . LYS A 1 117 ? 8.086 18.578 13.641 1 87.94 117 LYS A C 1
ATOM 990 O O . LYS A 1 117 ? 8.508 19.531 14.32 1 87.94 117 LYS A O 1
ATOM 995 N N . TYR A 1 118 ? 8.688 18.188 12.477 1 81.38 118 TYR A N 1
ATOM 996 C CA . TYR A 1 118 ? 10.07 18.609 12.289 1 81.38 118 TYR A CA 1
ATOM 997 C C . TYR A 1 118 ? 10.258 19.25 10.922 1 81.38 118 TYR A C 1
ATOM 999 O O . TYR A 1 118 ? 10.633 20.422 10.82 1 81.38 118 TYR A O 1
ATOM 1007 N N . LEU A 1 119 ? 9.867 18.594 9.852 1 78.5 119 LEU A N 1
ATOM 1008 C CA . LEU A 1 119 ? 10.25 19 8.5 1 78.5 119 LEU A CA 1
ATOM 1009 C C . LEU A 1 119 ? 9.523 20.266 8.086 1 78.5 119 LEU A C 1
ATOM 1011 O O . LEU A 1 119 ? 10.148 21.234 7.637 1 78.5 119 LEU A O 1
ATOM 1015 N N . ILE A 1 120 ? 8.227 20.297 8.242 1 83.62 120 ILE A N 1
ATOM 1016 C CA . ILE A 1 120 ? 7.41 21.422 7.801 1 83.62 120 ILE A CA 1
ATOM 1017 C C . ILE A 1 120 ? 7.801 22.672 8.578 1 83.62 120 ILE A C 1
ATOM 1019 O O . ILE A 1 120 ? 8.047 23.719 7.98 1 83.62 120 ILE A O 1
ATOM 1023 N N . PRO A 1 121 ? 7.883 22.578 9.906 1 81.19 121 PRO A N 1
ATOM 1024 C CA . PRO A 1 121 ? 8.336 23.75 10.641 1 81.19 121 PRO A CA 1
ATOM 1025 C C . PRO A 1 121 ? 9.703 24.25 10.172 1 81.19 121 PRO A C 1
ATOM 1027 O O . PRO A 1 121 ? 9.93 25.453 10.078 1 81.19 121 PRO A O 1
ATOM 1030 N N . LEU A 1 122 ? 10.594 23.328 9.844 1 75.69 122 LEU A N 1
ATOM 1031 C CA . LEU A 1 122 ? 11.938 23.672 9.391 1 75.69 122 LEU A CA 1
ATOM 1032 C C . LEU A 1 122 ? 11.898 24.375 8.039 1 75.69 122 LEU A C 1
ATOM 1034 O O . LEU A 1 122 ? 12.547 25.391 7.848 1 75.69 122 LEU A O 1
ATOM 1038 N N . ILE A 1 123 ? 11.133 23.938 7.145 1 76.44 123 ILE A N 1
ATOM 1039 C CA . ILE A 1 123 ? 11.062 24.453 5.785 1 76.44 123 ILE A CA 1
ATOM 1040 C C . ILE A 1 123 ? 10.32 25.797 5.781 1 76.44 123 ILE A C 1
ATOM 1042 O O . ILE A 1 123 ? 10.727 26.734 5.094 1 76.44 123 ILE A O 1
ATOM 1046 N N . ARG A 1 124 ? 9.289 25.859 6.602 1 84.88 124 ARG A N 1
ATOM 1047 C CA . ARG A 1 124 ? 8.445 27.047 6.59 1 84.88 124 ARG A CA 1
ATOM 1048 C C . ARG A 1 124 ? 8.961 28.094 7.57 1 84.88 124 ARG A C 1
ATOM 1050 O O . ARG A 1 124 ? 8.547 29.25 7.52 1 84.88 124 ARG A O 1
ATOM 1057 N N . GLY A 1 125 ? 9.766 27.719 8.445 1 85.19 125 GLY A N 1
ATOM 1058 C CA . GLY A 1 125 ? 10.25 28.641 9.461 1 85.19 125 GLY A CA 1
ATOM 1059 C C . GLY A 1 125 ? 9.18 29.047 10.461 1 85.19 125 GLY A C 1
ATOM 1060 O O . GLY A 1 125 ? 9.117 30.203 10.875 1 85.19 125 GLY A O 1
ATOM 1061 N N . GLU A 1 126 ? 8.266 28.219 10.711 1 90.81 126 GLU A N 1
ATOM 1062 C CA . GLU A 1 126 ? 7.164 28.438 11.633 1 90.81 126 GLU A CA 1
ATOM 1063 C C . GLU A 1 126 ? 7.055 27.297 12.648 1 90.81 126 GLU A C 1
ATOM 1065 O O . GLU A 1 126 ? 7.543 26.188 12.398 1 90.81 126 GLU A O 1
ATOM 1070 N N . PRO A 1 127 ? 6.453 27.688 13.828 1 91.31 127 PRO A N 1
ATOM 1071 C CA . PRO A 1 127 ? 6.266 26.609 14.805 1 91.31 127 PRO A CA 1
ATOM 1072 C C . PRO A 1 127 ? 5.359 25.5 14.281 1 91.31 127 PRO A C 1
ATOM 1074 O O . PRO A 1 127 ? 4.535 25.734 13.398 1 91.31 127 PRO A O 1
ATOM 1077 N N . ALA A 1 128 ? 5.516 24.359 14.891 1 89.62 128 ALA A N 1
ATOM 1078 C CA . ALA A 1 128 ? 4.691 23.219 14.516 1 89.62 128 ALA A CA 1
ATOM 1079 C C . ALA A 1 128 ? 3.225 23.453 14.852 1 89.62 128 ALA A C 1
ATOM 1081 O O . ALA A 1 128 ? 2.91 24.141 15.828 1 89.62 128 ALA A O 1
ATOM 1082 N N . ASN A 1 129 ? 2.379 22.969 13.969 1 94.44 129 ASN A N 1
ATOM 1083 C CA . ASN A 1 129 ? 0.962 22.891 14.305 1 94.44 129 ASN A CA 1
ATOM 1084 C C . ASN A 1 129 ? 0.697 21.812 15.352 1 94.44 129 ASN A C 1
ATOM 1086 O O . ASN A 1 129 ? 0.602 20.625 15.016 1 94.44 129 ASN A O 1
ATOM 1090 N N . GLU A 1 130 ? 0.527 22.188 16.562 1 92.38 130 GLU A N 1
ATOM 1091 C CA . GLU A 1 130 ? 0.493 21.25 17.688 1 92.38 130 GLU A CA 1
ATOM 1092 C C . GLU A 1 130 ? -0.686 20.297 17.562 1 92.38 130 GLU A C 1
ATOM 1094 O O . GLU A 1 130 ? -0.592 19.125 17.969 1 92.38 130 GLU A O 1
ATOM 1099 N N . ALA A 1 131 ? -1.788 20.766 17.047 1 93.5 131 ALA A N 1
ATOM 1100 C CA . ALA A 1 131 ? -2.949 19.906 16.875 1 93.5 131 ALA A CA 1
ATOM 1101 C C . ALA A 1 131 ? -2.645 18.766 15.914 1 93.5 131 ALA A C 1
ATOM 1103 O O . ALA A 1 131 ? -3.002 17.609 16.172 1 93.5 131 ALA A O 1
ATOM 1104 N N . ARG A 1 132 ? -1.947 19.078 14.875 1 94.06 132 ARG A N 1
ATOM 1105 C CA . ARG A 1 132 ? -1.571 18.078 13.891 1 94.06 132 ARG A CA 1
ATOM 1106 C C . ARG A 1 132 ? -0.515 17.125 14.453 1 94.06 132 ARG A C 1
ATOM 1108 O O . ARG A 1 132 ? -0.577 15.914 14.227 1 94.06 132 ARG A O 1
ATOM 1115 N N . VAL A 1 133 ? 0.459 17.688 15.148 1 92.31 133 VAL A N 1
ATOM 1116 C CA . VAL A 1 133 ? 1.507 16.891 15.766 1 92.31 133 VAL A CA 1
ATOM 1117 C C . VAL A 1 133 ? 0.885 15.875 16.719 1 92.31 133 VAL A C 1
ATOM 1119 O O . VAL A 1 133 ? 1.246 14.695 16.719 1 92.31 133 VAL A O 1
ATOM 1122 N N . CYS A 1 134 ? -0.068 16.359 17.531 1 95.44 134 CYS A N 1
ATOM 1123 C CA . CYS A 1 134 ? -0.719 15.492 18.5 1 95.44 134 CYS A CA 1
ATOM 1124 C C . CYS A 1 134 ? -1.516 14.391 17.812 1 95.44 134 CYS A C 1
ATOM 1126 O O . CYS A 1 134 ? -1.489 13.234 18.25 1 95.44 134 CYS A O 1
ATOM 1128 N N . GLU A 1 135 ? -2.148 14.734 16.75 1 94.88 135 GLU A N 1
ATOM 1129 C CA . GLU A 1 135 ? -2.934 13.773 15.992 1 94.88 135 GLU A CA 1
ATOM 1130 C C . GLU A 1 135 ? -2.051 12.656 15.438 1 94.88 135 GLU A C 1
ATOM 1132 O O . GLU A 1 135 ? -2.34 11.477 15.625 1 94.88 135 GLU A O 1
ATOM 1137 N N . PHE A 1 136 ? -0.986 13.016 14.836 1 93.81 136 PHE A N 1
ATOM 1138 C CA . PHE A 1 136 ? -0.145 12.023 14.18 1 93.81 136 PHE A CA 1
ATOM 1139 C C . PHE A 1 136 ? 0.702 11.266 15.195 1 93.81 136 PHE A C 1
ATOM 1141 O O . PHE A 1 136 ? 1.058 10.109 14.977 1 93.81 136 PHE A O 1
ATOM 1148 N N . LYS A 1 137 ? 1.029 11.953 16.297 1 92.62 137 LYS A N 1
ATOM 1149 C CA . LYS A 1 137 ? 1.69 11.242 17.391 1 92.62 137 LYS A CA 1
ATOM 1150 C C . LYS A 1 137 ? 0.822 10.102 17.906 1 92.62 137 LYS A C 1
ATOM 1152 O O . LYS A 1 137 ? 1.315 8.992 18.141 1 92.62 137 LYS A O 1
ATOM 1157 N N . LYS A 1 138 ? -0.422 10.375 18.125 1 95.38 138 LYS A N 1
ATOM 1158 C CA . LYS A 1 138 ? -1.36 9.359 18.578 1 95.38 138 LYS A CA 1
ATOM 1159 C C . LYS A 1 138 ? -1.451 8.211 17.578 1 95.38 138 LYS A C 1
ATOM 1161 O O . LYS A 1 138 ? -1.429 7.039 17.969 1 95.38 138 LYS A O 1
ATOM 1166 N N . ARG A 1 139 ? -1.517 8.508 16.312 1 96 139 ARG A N 1
ATOM 1167 C CA . ARG A 1 139 ? -1.592 7.492 15.266 1 96 139 ARG A CA 1
ATOM 1168 C C . ARG A 1 139 ? -0.315 6.66 15.211 1 96 139 ARG A C 1
ATOM 1170 O O . ARG A 1 139 ? -0.369 5.438 15.062 1 96 139 ARG A O 1
ATOM 1177 N N . MET A 1 140 ? 0.816 7.383 15.289 1 93.19 140 MET A N 1
ATOM 1178 C CA . MET A 1 140 ? 2.102 6.691 15.305 1 93.19 140 MET A CA 1
ATOM 1179 C C . MET A 1 140 ? 2.188 5.727 16.484 1 93.19 140 MET A C 1
ATOM 1181 O O . MET A 1 140 ? 2.604 4.578 16.328 1 93.19 140 MET A O 1
ATOM 1185 N N . LYS A 1 141 ? 1.753 6.195 17.656 1 91.56 141 LYS A N 1
ATOM 1186 C CA . LYS A 1 141 ? 1.794 5.352 18.859 1 91.56 141 LYS A CA 1
ATOM 1187 C C . LYS A 1 141 ? 0.907 4.121 18.688 1 91.56 141 LYS A C 1
ATOM 1189 O O . LYS A 1 141 ? 1.298 3.014 19.062 1 91.56 141 LYS A O 1
ATOM 1194 N N . SER A 1 142 ? -0.252 4.328 18.156 1 95 142 SER A N 1
ATOM 1195 C CA . SER A 1 142 ? -1.147 3.207 17.891 1 95 142 SER A CA 1
ATOM 1196 C C . SER A 1 142 ? -0.509 2.205 16.938 1 95 142 SER A C 1
ATOM 1198 O O . SER A 1 142 ? -0.585 0.994 17.156 1 95 142 SER A O 1
ATOM 1200 N N . THR A 1 143 ? 0.088 2.709 15.867 1 95.56 143 THR A N 1
ATOM 1201 C CA . THR A 1 143 ? 0.76 1.872 14.875 1 95.56 143 THR A CA 1
ATOM 1202 C C . THR A 1 143 ? 1.899 1.087 15.516 1 95.56 143 THR A C 1
ATOM 1204 O O . THR A 1 143 ? 2.061 -0.108 15.258 1 95.56 143 THR A O 1
ATOM 1207 N N . LEU A 1 144 ? 2.691 1.78 16.344 1 91.56 144 LEU A N 1
ATOM 1208 C CA . LEU A 1 144 ? 3.797 1.121 17.031 1 91.56 144 LEU A CA 1
ATOM 1209 C C . LEU A 1 144 ? 3.285 0.039 17.969 1 91.56 144 LEU A C 1
ATOM 1211 O O . LEU A 1 144 ? 3.938 -0.991 18.156 1 91.56 144 LEU A O 1
ATOM 1215 N N . GLY A 1 145 ? 2.141 0.283 18.562 1 91.19 145 GLY A N 1
ATOM 1216 C CA . GLY A 1 145 ? 1.492 -0.759 19.344 1 91.19 145 GLY A CA 1
ATOM 1217 C C . GLY A 1 145 ? 1.175 -2.002 18.531 1 91.19 145 GLY A C 1
ATOM 1218 O O . GLY A 1 145 ? 1.383 -3.123 19 1 91.19 145 GLY A O 1
ATOM 1219 N N . LEU A 1 146 ? 0.717 -1.851 17.344 1 95.44 146 LEU A N 1
ATOM 1220 C CA . LEU A 1 146 ? 0.423 -2.973 16.453 1 95.44 146 LEU A CA 1
ATOM 1221 C C . LEU A 1 146 ? 1.704 -3.686 16.031 1 95.44 146 LEU A C 1
ATOM 1223 O O . LEU A 1 146 ? 1.729 -4.914 15.922 1 95.44 146 LEU A O 1
ATOM 1227 N N . ILE A 1 147 ? 2.74 -2.875 15.781 1 93.38 147 ILE A N 1
ATOM 1228 C CA . ILE A 1 147 ? 4.031 -3.467 15.453 1 93.38 147 ILE A CA 1
ATOM 1229 C C . ILE A 1 147 ? 4.469 -4.406 16.578 1 93.38 147 ILE A C 1
ATOM 1231 O O . ILE A 1 147 ? 4.836 -5.555 16.328 1 93.38 147 ILE A O 1
ATOM 1235 N N . GLU A 1 148 ? 4.367 -3.955 17.766 1 90.56 148 GLU A N 1
ATOM 1236 C CA . GLU A 1 148 ? 4.832 -4.703 18.922 1 90.56 148 GLU A CA 1
ATOM 1237 C C . GLU A 1 148 ? 3.916 -5.891 19.219 1 90.56 148 GLU A C 1
ATOM 1239 O O . GLU A 1 148 ? 4.391 -7.004 19.453 1 90.56 148 GLU A O 1
ATOM 1244 N N . ASN A 1 149 ? 2.666 -5.707 19.125 1 92.06 149 ASN A N 1
ATOM 1245 C CA . ASN A 1 149 ? 1.731 -6.656 19.719 1 92.06 149 ASN A CA 1
ATOM 1246 C C . ASN A 1 149 ? 1.095 -7.555 18.672 1 92.06 149 ASN A C 1
ATOM 1248 O O . ASN A 1 149 ? 0.406 -8.523 19 1 92.06 149 ASN A O 1
ATOM 1252 N N . VAL A 1 150 ? 1.354 -7.254 17.406 1 95.75 150 VAL A N 1
ATOM 1253 C CA . VAL A 1 150 ? 0.799 -8.086 16.344 1 95.75 150 VAL A CA 1
ATOM 1254 C C . VAL A 1 150 ? 1.925 -8.602 15.453 1 95.75 150 VAL A C 1
ATOM 1256 O O . VAL A 1 150 ? 2.158 -9.812 15.383 1 95.75 150 VAL A O 1
ATOM 1259 N N . TRP A 1 151 ? 2.674 -7.746 14.922 1 94.56 151 TRP A N 1
ATOM 1260 C CA . TRP A 1 151 ? 3.639 -8.117 13.891 1 94.56 151 TRP A CA 1
ATOM 1261 C C . TRP A 1 151 ? 4.863 -8.781 14.516 1 94.56 151 TRP A C 1
ATOM 1263 O O . TRP A 1 151 ? 5.457 -9.688 13.914 1 94.56 151 TRP A O 1
ATOM 1273 N N . LEU A 1 152 ? 5.207 -8.344 15.75 1 92.25 152 LEU A N 1
ATOM 1274 C CA . LEU A 1 152 ? 6.406 -8.852 16.406 1 92.25 152 LEU A CA 1
ATOM 1275 C C . LEU A 1 152 ? 6.047 -9.648 17.656 1 92.25 152 LEU A C 1
ATOM 1277 O O . LEU A 1 152 ? 6.914 -9.938 18.484 1 92.25 152 LEU A O 1
ATOM 1281 N N . LYS A 1 153 ? 4.859 -9.938 17.766 1 90.44 153 LYS A N 1
ATOM 1282 C CA . LYS A 1 153 ? 4.379 -10.594 18.984 1 90.44 153 LYS A CA 1
ATOM 1283 C C . LYS A 1 153 ? 5.066 -11.938 19.188 1 90.44 153 LYS A C 1
ATOM 1285 O O . LYS A 1 153 ? 5.523 -12.234 20.297 1 90.44 153 LYS A O 1
ATOM 1290 N N . ASP A 1 154 ? 5.219 -12.766 18.141 1 90.44 154 ASP A N 1
ATOM 1291 C CA . ASP A 1 154 ? 5.641 -14.148 18.328 1 90.44 154 ASP A CA 1
ATOM 1292 C C . ASP A 1 154 ? 6.844 -14.484 17.453 1 90.44 154 ASP A C 1
ATOM 1294 O O . ASP A 1 154 ? 7.293 -15.633 17.422 1 90.44 154 ASP A O 1
ATOM 1298 N N . THR A 1 155 ? 7.285 -13.555 16.734 1 89.94 155 THR A N 1
ATOM 1299 C CA . THR A 1 155 ? 8.352 -13.836 15.773 1 89.94 155 THR A CA 1
ATOM 1300 C C . THR A 1 155 ? 9.508 -12.859 15.953 1 89.94 155 THR A C 1
ATOM 1302 O O . THR A 1 155 ? 9.312 -11.75 16.453 1 89.94 155 THR A O 1
ATOM 1305 N N . ALA A 1 156 ? 10.633 -13.234 15.492 1 86.31 156 ALA A N 1
ATOM 1306 C CA . ALA A 1 156 ? 11.836 -12.414 15.617 1 86.31 156 ALA A CA 1
ATOM 1307 C C . ALA A 1 156 ? 11.82 -11.258 14.625 1 86.31 156 ALA A C 1
ATOM 1309 O O . ALA A 1 156 ? 12.406 -10.203 14.883 1 86.31 156 ALA A O 1
ATOM 1310 N N . TYR A 1 157 ? 11.172 -11.5 13.5 1 92.94 157 TYR A N 1
ATOM 1311 C CA . TYR A 1 157 ? 11.039 -10.484 12.453 1 92.94 157 TYR A CA 1
ATOM 1312 C C . TYR A 1 157 ? 9.57 -10.211 12.141 1 92.94 157 TYR A C 1
ATOM 1314 O O . TYR A 1 157 ? 8.68 -10.898 12.656 1 92.94 157 TYR A O 1
ATOM 1322 N N . LEU A 1 158 ? 9.297 -9.242 11.43 1 95.75 158 LEU A N 1
ATOM 1323 C CA . LEU A 1 158 ? 7.945 -8.75 11.219 1 95.75 158 LEU A CA 1
ATOM 1324 C C . LEU A 1 158 ? 7.039 -9.844 10.664 1 95.75 158 LEU A C 1
ATOM 1326 O O . LEU A 1 158 ? 5.848 -9.883 10.969 1 95.75 158 LEU A O 1
ATOM 1330 N N . THR A 1 159 ? 7.645 -10.734 9.805 1 97.31 159 THR A N 1
ATOM 1331 C CA . THR A 1 159 ? 6.77 -11.68 9.125 1 97.31 159 THR A CA 1
ATOM 1332 C C . THR A 1 159 ? 7.27 -13.109 9.312 1 97.31 159 THR A C 1
ATOM 1334 O O . THR A 1 159 ? 6.941 -14 8.523 1 97.31 159 THR A O 1
ATOM 1337 N N . GLY A 1 160 ? 8.07 -13.336 10.305 1 95.25 160 GLY A N 1
ATOM 1338 C CA . GLY A 1 160 ? 8.586 -14.664 10.586 1 95.25 160 GLY A CA 1
ATOM 1339 C C . GLY A 1 160 ? 9.906 -14.641 11.336 1 95.25 160 GLY A C 1
ATOM 1340 O O . GLY A 1 160 ? 10.18 -13.711 12.102 1 95.25 160 GLY A O 1
ATOM 1341 N N . ASN A 1 161 ? 10.688 -15.703 11.117 1 92.44 161 ASN A N 1
ATOM 1342 C CA . ASN A 1 161 ? 11.891 -15.844 11.93 1 92.44 161 ASN A CA 1
ATOM 1343 C C . ASN A 1 161 ? 13.156 -15.547 11.125 1 92.44 161 ASN A C 1
ATOM 1345 O O . ASN A 1 161 ? 14.266 -15.773 11.609 1 92.44 161 ASN A O 1
ATOM 1349 N N . GLU A 1 162 ? 12.969 -15.109 9.938 1 92.94 162 GLU A N 1
ATOM 1350 C CA . GLU A 1 162 ? 14.062 -14.609 9.109 1 92.94 162 GLU A CA 1
ATOM 1351 C C . GLU A 1 162 ? 13.758 -13.211 8.578 1 92.94 162 GLU A C 1
ATOM 1353 O O . GLU A 1 162 ? 12.594 -12.867 8.344 1 92.94 162 GLU A O 1
ATOM 1358 N N . ILE A 1 163 ? 14.766 -12.469 8.383 1 94 163 ILE A N 1
ATOM 1359 C CA . ILE A 1 163 ? 14.625 -11.102 7.879 1 94 163 ILE A CA 1
ATOM 1360 C C . ILE A 1 163 ? 14.094 -11.133 6.445 1 94 163 ILE A C 1
ATOM 1362 O O . ILE A 1 163 ? 14.492 -11.992 5.648 1 94 163 ILE A O 1
ATOM 1366 N N . THR A 1 164 ? 13.203 -10.266 6.137 1 97.75 164 THR A N 1
ATOM 1367 C CA . THR A 1 164 ? 12.664 -10.07 4.797 1 97.75 164 THR A CA 1
ATOM 1368 C C . THR A 1 164 ? 12.688 -8.602 4.406 1 97.75 164 THR A C 1
ATOM 1370 O O . THR A 1 164 ? 13.094 -7.746 5.207 1 97.75 164 THR A O 1
ATOM 1373 N N . ILE A 1 165 ? 12.25 -8.242 3.205 1 98.38 165 ILE A N 1
ATOM 1374 C CA . ILE A 1 165 ? 12.156 -6.855 2.762 1 98.38 165 ILE A CA 1
ATOM 1375 C C . ILE A 1 165 ? 11.133 -6.105 3.607 1 98.38 165 ILE A C 1
ATOM 1377 O O . ILE A 1 165 ? 11.172 -4.879 3.699 1 98.38 165 ILE A O 1
ATOM 1381 N N . ALA A 1 166 ? 10.188 -6.809 4.238 1 98.5 166 ALA A N 1
ATOM 1382 C CA . ALA A 1 166 ? 9.266 -6.172 5.176 1 98.5 166 ALA A CA 1
ATOM 1383 C C . ALA A 1 166 ? 10.016 -5.52 6.332 1 98.5 166 ALA A C 1
ATOM 1385 O O . ALA A 1 166 ? 9.672 -4.422 6.766 1 98.5 166 ALA A O 1
ATOM 1386 N N . ASP A 1 167 ? 11.031 -6.168 6.766 1 94.81 167 ASP A N 1
ATOM 1387 C CA . ASP A 1 167 ? 11.797 -5.664 7.898 1 94.81 167 ASP A CA 1
ATOM 1388 C C . ASP A 1 167 ? 12.602 -4.422 7.512 1 94.81 167 ASP A C 1
ATOM 1390 O O . ASP A 1 167 ? 12.75 -3.498 8.312 1 94.81 167 ASP A O 1
ATOM 1394 N N . LEU A 1 168 ? 13.141 -4.383 6.316 1 93.94 168 LEU A N 1
ATOM 1395 C CA . LEU A 1 168 ? 13.867 -3.211 5.848 1 93.94 168 LEU A CA 1
ATOM 1396 C C . LEU A 1 168 ? 12.961 -1.989 5.789 1 93.94 168 LEU A C 1
ATOM 1398 O O . LEU A 1 168 ? 13.336 -0.906 6.242 1 93.94 168 LEU A O 1
ATOM 1402 N N . LEU A 1 169 ? 11.773 -2.217 5.25 1 96.75 169 LEU A N 1
ATOM 1403 C CA . LEU A 1 169 ? 10.82 -1.116 5.215 1 96.75 169 LEU A CA 1
ATOM 1404 C C . LEU A 1 169 ? 10.414 -0.702 6.625 1 96.75 169 LEU A C 1
ATOM 1406 O O . LEU A 1 169 ? 10.438 0.485 6.961 1 96.75 169 LEU A O 1
ATOM 1410 N N . GLY A 1 170 ? 10.078 -1.675 7.43 1 94 170 GLY A N 1
ATOM 1411 C CA . GLY A 1 170 ? 9.625 -1.399 8.781 1 94 170 GLY A CA 1
ATOM 1412 C C . GLY A 1 170 ? 10.633 -0.597 9.594 1 94 170 GLY A C 1
ATOM 1413 O O . GLY A 1 170 ? 10.266 0.386 10.242 1 94 170 GLY A O 1
ATOM 1414 N N . VAL A 1 171 ? 11.852 -0.955 9.508 1 89.56 171 VAL A N 1
ATOM 1415 C CA . VAL A 1 171 ? 12.875 -0.298 10.32 1 89.56 171 VAL A CA 1
ATOM 1416 C C . VAL A 1 171 ? 13.078 1.135 9.828 1 89.56 171 VAL A C 1
ATOM 1418 O O . VAL A 1 171 ? 13.219 2.057 10.641 1 89.56 171 VAL A O 1
ATOM 1421 N N . CYS A 1 172 ? 13.094 1.355 8.523 1 89.62 172 CYS A N 1
ATOM 1422 C CA . CYS A 1 172 ? 13.273 2.693 7.969 1 89.62 172 CYS A CA 1
ATOM 1423 C C . CYS A 1 172 ? 12.086 3.586 8.289 1 89.62 172 CYS A C 1
ATOM 1425 O O . CYS A 1 172 ? 12.242 4.789 8.5 1 89.62 172 CYS A O 1
ATOM 1427 N N . GLU A 1 173 ? 10.922 3.027 8.391 1 92.12 173 GLU A N 1
ATOM 1428 C CA . GLU A 1 173 ? 9.711 3.775 8.695 1 92.12 173 GLU A CA 1
ATOM 1429 C C . GLU A 1 173 ? 9.656 4.168 10.172 1 92.12 173 GLU A C 1
ATOM 1431 O O . GLU A 1 173 ? 9.289 5.297 10.5 1 92.12 173 GLU A O 1
ATOM 1436 N N . ILE A 1 174 ? 10.031 3.299 11.031 1 87.12 174 ILE A N 1
ATOM 1437 C CA . ILE A 1 174 ? 9.906 3.494 12.477 1 87.12 174 ILE A CA 1
ATOM 1438 C C . ILE A 1 174 ? 11.047 4.387 12.969 1 87.12 174 ILE A C 1
ATOM 1440 O O . ILE A 1 174 ? 10.859 5.184 13.891 1 87.12 174 ILE A O 1
ATOM 1444 N N . GLU A 1 175 ? 12.172 4.398 12.367 1 77.88 175 GLU A N 1
ATOM 1445 C CA . GLU A 1 175 ? 13.352 5.133 12.812 1 77.88 175 GLU A CA 1
ATOM 1446 C C . GLU A 1 175 ? 13.211 6.625 12.531 1 77.88 175 GLU A C 1
ATOM 1448 O O . GLU A 1 175 ? 13.797 7.457 13.227 1 77.88 175 GLU A O 1
ATOM 1453 N N . GLN A 1 176 ? 12.508 7.031 11.617 1 72.19 176 GLN A N 1
ATOM 1454 C CA . GLN A 1 176 ? 12.43 8.406 11.141 1 72.19 176 GLN A CA 1
ATOM 1455 C C . GLN A 1 176 ? 11.977 9.352 12.242 1 72.19 176 GLN A C 1
ATOM 1457 O O . GLN A 1 176 ? 12.586 10.391 12.477 1 72.19 176 GLN A O 1
ATOM 1462 N N . PRO A 1 177 ? 10.977 9.062 13.016 1 54.84 177 PRO A N 1
ATOM 1463 C CA . PRO A 1 177 ? 10.594 9.969 14.094 1 54.84 177 PRO A CA 1
ATOM 1464 C C . PRO A 1 177 ? 11.633 10.031 15.211 1 54.84 177 PRO A C 1
ATOM 1466 O O . PRO A 1 177 ? 11.672 11 15.969 1 54.84 177 PRO A O 1
ATOM 1469 N N . ASN A 1 178 ? 12.336 9.047 15.383 1 52.03 178 ASN A N 1
ATOM 1470 C CA . ASN A 1 178 ? 13.352 9.023 16.438 1 52.03 178 ASN A CA 1
ATOM 1471 C C . ASN A 1 178 ? 14.531 9.93 16.094 1 52.03 178 ASN A C 1
ATOM 1473 O O . ASN A 1 178 ? 15.18 10.469 16.984 1 52.03 178 ASN A O 1
ATOM 1477 N N . ARG A 1 179 ? 14.805 10.125 14.859 1 44.66 179 ARG A N 1
ATOM 1478 C CA . ARG A 1 179 ? 15.938 10.945 14.453 1 44.66 179 ARG A CA 1
ATOM 1479 C C . ARG A 1 179 ? 15.703 12.414 14.805 1 44.66 179 ARG A C 1
ATOM 1481 O O . ARG A 1 179 ? 16.656 13.172 15 1 44.66 179 ARG A O 1
ATOM 1488 N N . SER A 1 180 ? 14.422 12.898 14.703 1 42.34 180 SER A N 1
ATOM 1489 C CA . SER A 1 180 ? 14.18 14.312 14.984 1 42.34 180 SER A CA 1
ATOM 1490 C C . SER A 1 180 ? 14.297 14.602 16.484 1 42.34 180 SER A C 1
ATOM 1492 O O . SER A 1 180 ? 14.305 15.766 16.891 1 42.34 180 SER A O 1
ATOM 1494 N N . SER A 1 181 ? 13.727 13.75 17.359 1 36.19 181 SER A N 1
ATOM 1495 C CA . SER A 1 181 ? 13.867 14.047 18.781 1 36.19 181 SER A CA 1
ATOM 1496 C C . SER A 1 181 ? 15.328 13.953 19.219 1 36.19 181 SER A C 1
ATOM 1498 O O . SER A 1 181 ? 15.836 12.859 19.469 1 36.19 181 SER A O 1
ATOM 1500 N N . VAL A 1 182 ? 16.109 14.742 18.703 1 32.19 182 VAL A N 1
ATOM 1501 C CA . VAL A 1 182 ? 17.375 14.953 19.391 1 32.19 182 VAL A CA 1
ATOM 1502 C C . VAL A 1 182 ? 17.172 14.828 20.906 1 32.19 182 VAL A C 1
ATOM 1504 O O . VAL A 1 182 ? 18.031 14.281 21.609 1 32.19 182 VAL A O 1
ATOM 1507 N N . GLU A 1 183 ? 16.312 15.742 21.531 1 30.88 183 GLU A N 1
ATOM 1508 C CA . GLU A 1 183 ? 16.234 15.68 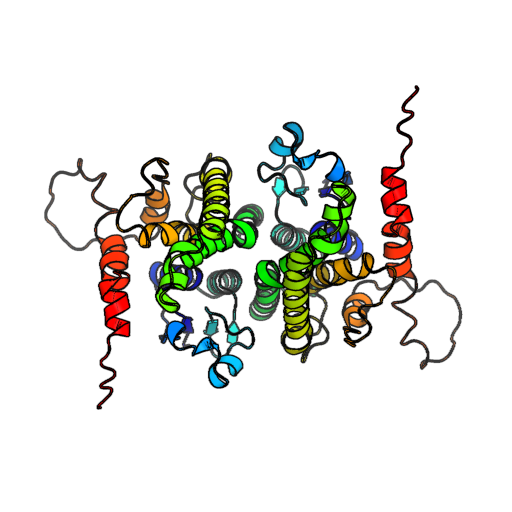22.984 1 30.88 183 GLU A CA 1
ATOM 1509 C C . GLU A 1 183 ? 15.758 14.312 23.453 1 30.88 183 GLU A C 1
ATOM 1511 O O . GLU A 1 183 ? 16.391 13.68 24.312 1 30.88 183 GLU A O 1
ATOM 1516 N N . ASN A 1 184 ? 14.25 14.219 23.734 1 28.61 184 ASN A N 1
ATOM 1517 C CA . ASN A 1 184 ? 13.594 13.211 24.547 1 28.61 184 ASN A CA 1
ATOM 1518 C C . ASN A 1 184 ? 13.461 11.883 23.812 1 28.61 184 ASN A C 1
ATOM 1520 O O . ASN A 1 184 ? 12.852 11.82 22.734 1 28.61 184 ASN A O 1
ATOM 1524 N N . ARG A 1 185 ? 14.391 11 23.75 1 31.05 185 ARG A N 1
ATOM 1525 C CA . ARG A 1 185 ? 14.289 9.57 23.453 1 31.05 185 ARG A CA 1
ATOM 1526 C C . ARG A 1 185 ? 12.844 9.094 23.562 1 31.05 185 ARG A C 1
ATOM 1528 O O . ARG A 1 185 ? 12.117 9.477 24.469 1 31.05 185 ARG A O 1
ATOM 1535 N N . VAL A 1 186 ? 11.953 8.938 22.578 1 33.41 186 VAL A N 1
ATOM 1536 C CA . VAL A 1 186 ? 10.789 8.078 22.797 1 33.41 186 VAL A CA 1
ATOM 1537 C C . VAL A 1 186 ? 11.023 7.203 24.031 1 33.41 186 VAL A C 1
ATOM 1539 O O . VAL A 1 186 ? 11.766 6.219 23.953 1 33.41 186 VAL A O 1
ATOM 1542 N N . GLU A 1 187 ? 11.445 7.547 25.141 1 31.45 187 GLU A N 1
ATOM 1543 C CA . GLU A 1 187 ? 11.734 7.09 26.5 1 31.45 187 GLU A CA 1
ATOM 1544 C C . GLU A 1 187 ? 10.797 5.961 26.906 1 31.45 187 GLU A C 1
ATOM 1546 O O . GLU A 1 187 ? 11.211 5.004 27.562 1 31.45 187 GLU A O 1
ATOM 1551 N N . GLU A 1 188 ? 9.523 6.324 26.984 1 32.81 188 GLU A N 1
ATOM 1552 C CA . GLU A 1 188 ? 8.672 5.438 27.766 1 32.81 188 GLU A CA 1
ATOM 1553 C C . GLU A 1 188 ? 8.508 4.086 27.078 1 32.81 188 GLU A C 1
ATOM 1555 O O . GLU A 1 188 ? 8.094 3.109 27.703 1 32.81 188 GLU A O 1
ATOM 1560 N N . HIS A 1 189 ? 8.047 4.168 25.766 1 31.2 189 HIS A N 1
ATOM 1561 C CA . HIS A 1 189 ? 7.816 2.822 25.25 1 31.2 189 HIS A CA 1
ATOM 1562 C C . HIS A 1 189 ? 9.133 2.092 25 1 31.2 189 HIS A C 1
ATOM 1564 O O . HIS A 1 189 ? 10.109 2.701 24.562 1 31.2 189 HIS A O 1
ATOM 1570 N N . ASN A 1 190 ? 9.461 1.154 25.766 1 30.84 190 ASN A N 1
ATOM 1571 C CA . ASN A 1 190 ? 10.391 0.047 25.562 1 30.84 190 ASN A CA 1
ATOM 1572 C C . ASN A 1 190 ? 10.477 -0.348 24.094 1 30.84 190 ASN A C 1
ATOM 1574 O O . ASN A 1 190 ? 10.07 -1.448 23.719 1 30.84 190 ASN A O 1
ATOM 1578 N N . TRP A 1 191 ? 10.047 0.392 23.297 1 30.41 191 TRP A N 1
ATOM 1579 C CA . TRP A 1 191 ? 10.18 -0.102 21.938 1 30.41 191 TRP A CA 1
ATOM 1580 C C . TRP A 1 191 ? 11.625 -0.477 21.625 1 30.41 191 TRP A C 1
ATOM 1582 O O . TRP A 1 191 ? 12.32 0.236 20.906 1 30.41 191 TRP A O 1
ATOM 1592 N N . HIS A 1 192 ? 12.414 -0.777 22.547 1 32.66 192 HIS A N 1
ATOM 1593 C CA . HIS A 1 192 ? 13.555 -1.61 22.188 1 32.66 192 HIS A CA 1
ATOM 1594 C C . HIS A 1 192 ? 13.18 -2.652 21.141 1 32.66 192 HIS A C 1
ATOM 1596 O O . HIS A 1 192 ? 12.734 -3.75 21.484 1 32.66 192 HIS A O 1
ATOM 1602 N N . ILE A 1 193 ? 12.258 -2.396 20.359 1 33 193 ILE A N 1
ATOM 1603 C CA . ILE A 1 193 ? 12.016 -3.312 19.25 1 33 193 ILE A CA 1
ATOM 1604 C C . ILE A 1 193 ? 13.312 -4.023 18.859 1 33 193 ILE A C 1
ATOM 1606 O O . ILE A 1 193 ? 14.367 -3.395 18.781 1 33 193 ILE A O 1
ATOM 1610 N N . HIS A 1 194 ? 13.289 -5.285 18.953 1 33.19 194 HIS A N 1
ATOM 1611 C CA . HIS A 1 194 ? 14.156 -6.289 18.344 1 33.19 194 HIS A CA 1
ATOM 1612 C C . HIS A 1 194 ? 14.57 -5.883 16.938 1 33.19 194 HIS A C 1
ATOM 1614 O O . HIS A 1 194 ? 14.68 -6.73 16.047 1 33.19 194 HIS A O 1
ATOM 1620 N N . LEU A 1 195 ? 14.266 -4.883 16.484 1 33.22 195 LEU A N 1
ATOM 1621 C CA . LEU A 1 195 ? 14.891 -4.324 15.289 1 33.22 195 LEU A CA 1
ATOM 1622 C C . LEU A 1 195 ? 16.406 -4.559 15.312 1 33.22 195 LEU A C 1
ATOM 1624 O O . LEU A 1 195 ? 17.047 -4.582 14.258 1 33.22 195 LEU A O 1
ATOM 1628 N N . GLY A 1 196 ? 16.938 -4.684 16.422 1 32.66 196 GLY A N 1
ATOM 1629 C CA . GLY A 1 196 ? 18.281 -5.184 16.672 1 32.66 196 GLY A CA 1
ATOM 1630 C C . GLY A 1 196 ? 18.5 -6.578 16.109 1 32.66 196 GLY A C 1
ATOM 1631 O O . GLY A 1 196 ? 19.578 -6.875 15.594 1 32.66 196 GLY A O 1
ATOM 1632 N N . GLN A 1 197 ? 17.578 -7.457 16.312 1 34.12 197 GLN A N 1
ATOM 1633 C CA . GLN A 1 197 ? 17.641 -8.82 15.797 1 34.12 197 GLN A CA 1
ATOM 1634 C C . GLN A 1 197 ? 17.469 -8.836 14.281 1 34.12 197 GLN A C 1
ATOM 1636 O O . GLN A 1 197 ? 18.094 -9.641 13.594 1 34.12 197 GLN A O 1
ATOM 1641 N N . MET A 1 198 ? 16.516 -8.219 13.742 1 31.42 198 MET A N 1
ATOM 1642 C CA . MET A 1 198 ? 16.328 -8.188 12.297 1 31.42 198 MET A CA 1
ATOM 1643 C C . MET A 1 198 ? 17.547 -7.586 11.602 1 31.42 198 MET A C 1
ATOM 1645 O O . MET A 1 198 ? 17.922 -8.016 10.508 1 31.42 198 MET A O 1
ATOM 1649 N N . GLU A 1 199 ? 18.172 -6.66 12.18 1 33.22 199 GLU A N 1
ATOM 1650 C CA . GLU A 1 199 ? 19.375 -6 11.664 1 33.22 199 GLU A CA 1
ATOM 1651 C C . GLU A 1 199 ? 20.594 -6.906 11.789 1 33.22 199 GLU A C 1
ATOM 1653 O O . GLU A 1 199 ? 21.5 -6.852 10.953 1 33.22 199 GLU A O 1
ATOM 1658 N N . LYS A 1 200 ? 20.688 -7.75 12.852 1 32.53 200 LYS A N 1
ATOM 1659 C CA . LYS A 1 200 ? 21.844 -8.609 13.086 1 32.53 200 LYS A CA 1
ATOM 1660 C C . LYS A 1 200 ? 22.016 -9.633 11.953 1 32.53 200 LYS A C 1
ATOM 1662 O O . LYS A 1 200 ? 23.125 -10.055 11.656 1 32.53 200 LYS A O 1
ATOM 1667 N N . SER A 1 201 ? 20.984 -10.273 11.57 1 29.16 201 SER A N 1
ATOM 1668 C CA . SER A 1 201 ? 21.172 -11.367 10.633 1 29.16 201 SER A CA 1
ATOM 1669 C C . SER A 1 201 ? 21.609 -10.859 9.266 1 29.16 201 SER A C 1
ATOM 1671 O O . SER A 1 201 ? 22.109 -11.633 8.438 1 29.16 201 SER A O 1
ATOM 1673 N N . ALA A 1 202 ? 21.125 -9.695 8.883 1 28.19 202 ALA A N 1
ATOM 1674 C CA . ALA A 1 202 ? 21.406 -9.391 7.484 1 28.19 202 ALA A CA 1
ATOM 1675 C C . ALA A 1 202 ? 22.875 -8.969 7.309 1 28.19 202 ALA A C 1
ATOM 1677 O O . ALA A 1 202 ? 23.422 -9.078 6.215 1 28.19 202 ALA A O 1
ATOM 1678 N N . VAL A 1 203 ? 23.5 -8.188 8.289 1 28.91 203 VAL A N 1
ATOM 1679 C CA . VAL A 1 203 ? 24.797 -7.609 7.996 1 28.91 203 VAL A CA 1
ATOM 1680 C C . VAL A 1 203 ? 25.906 -8.508 8.562 1 28.91 203 VAL A C 1
ATOM 1682 O O . VAL A 1 203 ? 26.094 -8.562 9.781 1 28.91 203 VAL A O 1
ATOM 1685 N N . ALA A 1 204 ? 26 -9.734 8.242 1 26.94 204 ALA A N 1
ATOM 1686 C CA . ALA A 1 204 ? 27.203 -10.477 8.594 1 26.94 204 ALA A CA 1
ATOM 1687 C C . ALA A 1 204 ? 28.453 -9.664 8.266 1 26.94 204 ALA A C 1
ATOM 1689 O O . ALA A 1 204 ? 28.703 -9.328 7.102 1 26.94 204 ALA A O 1
ATOM 1690 N N . GLU A 1 205 ? 28.875 -8.719 9.117 1 28.67 205 GLU A N 1
ATOM 1691 C CA . GLU A 1 205 ? 30.25 -8.25 8.945 1 28.67 205 GLU A CA 1
ATOM 1692 C C . GLU A 1 205 ? 31.219 -9.414 8.727 1 28.67 205 GLU A C 1
ATOM 1694 O O . GLU A 1 205 ? 31.109 -10.445 9.398 1 28.67 205 GLU A O 1
ATOM 1699 N N . PRO A 1 206 ? 31.891 -9.562 7.625 1 26.27 206 PRO A N 1
ATOM 1700 C CA . PRO A 1 206 ? 33 -10.508 7.617 1 26.27 206 PRO A CA 1
ATOM 1701 C C . PRO A 1 206 ? 33.938 -10.32 8.812 1 26.27 206 PRO A C 1
ATOM 1703 O O . PRO A 1 206 ? 34.031 -9.219 9.359 1 26.27 206 PRO A O 1
ATOM 1706 N N . ASN A 1 207 ? 34.188 -11.281 9.594 1 26.91 207 ASN A N 1
ATOM 1707 C CA . ASN A 1 207 ? 35.188 -11.531 10.633 1 26.91 207 ASN A CA 1
ATOM 1708 C C . ASN A 1 207 ? 36.531 -10.898 10.281 1 26.91 207 ASN A C 1
ATOM 1710 O O . ASN A 1 207 ? 37.312 -11.445 9.484 1 26.91 207 ASN A O 1
ATOM 1714 N N . PHE A 1 208 ? 36.875 -9.57 10.273 1 24.41 208 PHE A N 1
ATOM 1715 C CA . PHE A 1 208 ? 38.312 -9.336 10.508 1 24.41 208 PHE A CA 1
ATOM 1716 C C . PHE A 1 208 ? 38.75 -9.938 11.836 1 24.41 208 PHE A C 1
ATOM 1718 O O . PHE A 1 208 ? 37.938 -10.109 12.742 1 24.41 208 PHE A O 1
ATOM 1725 N N . SER A 1 209 ? 40.062 -10.227 12.266 1 23.53 209 SER A N 1
ATOM 1726 C CA . SER A 1 209 ? 40.906 -11.078 13.109 1 23.53 209 SER A CA 1
ATOM 1727 C C . SER A 1 209 ? 40.719 -10.734 14.586 1 23.53 209 SER A C 1
ATOM 1729 O O . SER A 1 209 ? 41.188 -11.477 15.453 1 23.53 209 SER A O 1
ATOM 1731 N N . SER A 1 210 ? 40.562 -9.555 15.211 1 24.69 210 SER A N 1
ATOM 1732 C CA . SER A 1 210 ? 41.219 -9.594 16.516 1 24.69 210 SER A CA 1
ATOM 1733 C C . SER A 1 210 ? 40.625 -10.68 17.406 1 24.69 210 SER A C 1
ATOM 1735 O O . SER A 1 210 ? 39.5 -11.141 17.156 1 24.69 210 SER A O 1
ATOM 1737 N N . GLU A 1 211 ? 41.094 -10.961 18.766 1 23.47 211 GLU A N 1
ATOM 1738 C CA . GLU A 1 211 ? 41.094 -11.969 19.828 1 23.47 211 GLU A CA 1
ATOM 1739 C C . GLU A 1 211 ? 39.688 -12.266 20.312 1 23.47 211 GLU A C 1
ATOM 1741 O O . GLU A 1 211 ? 38.781 -11.453 20.125 1 23.47 211 GLU A O 1
ATOM 1746 N N . ASP A 1 212 ? 39.469 -13.414 21.422 1 23.2 212 ASP A N 1
ATOM 1747 C CA . ASP A 1 212 ? 38.656 -14.469 22.047 1 23.2 212 ASP A CA 1
ATOM 1748 C C . ASP A 1 212 ? 37.562 -13.867 22.922 1 23.2 212 ASP A C 1
ATOM 1750 O O . ASP A 1 212 ? 36.938 -14.578 23.719 1 23.2 212 ASP A O 1
ATOM 1754 N N . THR A 1 213 ? 37.688 -12.695 23.422 1 21.92 213 THR A N 1
ATOM 1755 C CA . THR A 1 213 ? 37.156 -12.5 24.766 1 21.92 213 THR A CA 1
ATOM 1756 C C . THR A 1 213 ? 35.688 -12.875 24.828 1 21.92 213 THR A C 1
ATOM 1758 O O . THR A 1 213 ? 34.969 -12.836 23.812 1 21.92 213 THR A O 1
ATOM 1761 N N . ASN A 1 214 ? 35.094 -13.227 26.094 1 22.08 214 ASN A N 1
ATOM 1762 C CA . ASN A 1 214 ? 34.031 -14 26.734 1 22.08 214 ASN A CA 1
ATOM 1763 C C . ASN A 1 214 ? 32.656 -13.594 26.25 1 22.08 214 ASN A C 1
ATOM 1765 O O . ASN A 1 214 ? 32.438 -12.43 25.906 1 22.08 214 ASN A O 1
ATOM 1769 N N . ILE A 1 215 ? 31.672 -14.617 26.109 1 22.41 215 ILE A N 1
ATOM 1770 C CA . ILE A 1 215 ? 30.438 -14.922 25.391 1 22.41 215 ILE A CA 1
ATOM 1771 C C . ILE A 1 215 ? 29.344 -13.938 25.797 1 22.41 215 ILE A C 1
ATOM 1773 O O . ILE A 1 215 ? 28.266 -13.938 25.219 1 22.41 215 ILE A O 1
ATOM 1777 N N . LEU A 1 216 ? 29.359 -13.633 27.047 1 22.89 216 LEU A N 1
ATOM 1778 C CA . LEU A 1 216 ? 28.203 -13.023 27.688 1 22.89 216 LEU A CA 1
ATOM 1779 C C . LEU A 1 216 ? 27.797 -11.734 26.984 1 22.89 216 LEU A C 1
ATOM 1781 O O . LEU A 1 216 ? 26.609 -11.414 26.891 1 22.89 216 LEU A O 1
ATOM 1785 N N . SER A 1 217 ? 28.812 -10.664 26.953 1 22.95 217 SER A N 1
ATOM 1786 C CA . SER A 1 217 ? 28.906 -9.211 26.844 1 22.95 217 SER A CA 1
ATOM 1787 C C . SER A 1 217 ? 28.578 -8.742 25.438 1 22.95 217 SER A C 1
ATOM 1789 O O . SER A 1 217 ? 28.844 -7.598 25.062 1 22.95 217 SER A O 1
ATOM 1791 N N . THR A 1 218 ? 28.297 -9.523 24.531 1 23.17 218 THR A N 1
ATOM 1792 C CA . THR A 1 218 ? 28.125 -9.633 23.094 1 23.17 218 THR A CA 1
ATOM 1793 C C . THR A 1 218 ? 26.766 -9.078 22.656 1 23.17 218 THR A C 1
ATOM 1795 O O . THR A 1 218 ? 26.422 -9.133 21.484 1 23.17 218 THR A O 1
ATOM 1798 N N . LYS A 1 219 ? 26.016 -9.148 23.656 1 24.53 219 LYS A N 1
ATOM 1799 C CA . LYS A 1 219 ? 24.609 -8.859 23.375 1 24.53 219 LYS A CA 1
ATOM 1800 C C . LYS A 1 219 ? 24.453 -7.457 22.781 1 24.53 219 LYS A C 1
ATOM 1802 O O . LYS A 1 219 ? 23.656 -7.246 21.875 1 24.53 219 LYS A O 1
ATOM 1807 N N . SER A 1 220 ? 24.797 -6.477 23.594 1 26.33 220 SER A N 1
ATOM 1808 C CA . SER A 1 220 ? 24.688 -5.035 23.391 1 26.33 220 SER A CA 1
ATOM 1809 C C . SER A 1 220 ? 25.516 -4.578 22.188 1 26.33 220 SER A C 1
ATOM 1811 O O . SER A 1 220 ? 25.531 -3.393 21.859 1 26.33 220 SER A O 1
ATOM 1813 N N . ARG A 1 221 ? 26.531 -5.355 21.828 1 24.25 221 ARG A N 1
ATOM 1814 C CA . ARG A 1 221 ? 27.703 -4.91 21.078 1 24.25 221 ARG A CA 1
ATOM 1815 C C . ARG A 1 221 ? 27.344 -4.68 19.609 1 24.25 221 ARG A C 1
ATOM 1817 O O . ARG A 1 221 ? 28.125 -4.098 18.859 1 24.25 221 ARG A O 1
ATOM 1824 N N . TYR A 1 222 ? 26.578 -5.68 19.203 1 25.69 222 TYR A N 1
ATOM 1825 C CA . TYR A 1 222 ? 26.625 -5.738 17.75 1 25.69 222 TYR A CA 1
ATOM 1826 C C . TYR A 1 222 ? 25.969 -4.508 17.125 1 25.69 222 TYR A C 1
ATOM 1828 O O . TYR A 1 222 ? 26.453 -3.98 16.125 1 25.69 222 TYR A O 1
ATOM 1836 N N . MET A 1 223 ? 24.75 -4.297 17.594 1 29.19 223 MET A N 1
ATOM 1837 C CA . MET A 1 223 ? 24.047 -3.277 16.828 1 29.19 223 MET A CA 1
ATOM 1838 C C . MET A 1 223 ? 24.719 -1.915 16.984 1 29.19 223 MET A C 1
ATOM 1840 O O . MET A 1 223 ? 24.156 -0.895 16.578 1 29.19 223 MET A O 1
ATOM 1844 N N . ASP A 1 224 ? 25.625 -1.805 17.828 1 28.42 224 ASP A N 1
ATOM 1845 C CA . ASP A 1 224 ? 26.047 -0.488 18.281 1 28.42 224 ASP A CA 1
ATOM 1846 C C . ASP A 1 224 ? 26.578 0.353 17.125 1 28.42 224 ASP A C 1
ATOM 1848 O O . ASP A 1 224 ? 26.141 1.495 16.938 1 28.42 224 ASP A O 1
ATOM 1852 N N . HIS A 1 225 ? 27.781 -0.009 16.719 1 28 225 HIS A N 1
ATOM 1853 C CA . HIS A 1 225 ? 28.734 0.937 16.156 1 28 225 HIS A CA 1
ATOM 1854 C C . HIS A 1 225 ? 28.453 1.196 14.68 1 28 225 HIS A C 1
ATOM 1856 O O . HIS A 1 225 ? 28.578 2.33 14.211 1 28 225 HIS A O 1
ATOM 1862 N N . ASN A 1 226 ? 28.047 0.114 13.922 1 29.69 226 ASN A N 1
ATOM 1863 C CA . ASN A 1 226 ? 28.234 0.343 12.5 1 29.69 226 ASN A CA 1
ATOM 1864 C C . ASN A 1 226 ? 27 0.98 11.859 1 29.69 226 ASN A C 1
ATOM 1866 O O . ASN A 1 226 ? 27.125 1.898 11.047 1 29.69 226 ASN A O 1
ATOM 1870 N N . ILE A 1 227 ? 25.703 0.401 12.039 1 30.53 227 ILE A N 1
ATOM 1871 C CA . ILE A 1 227 ? 24.625 1.188 11.453 1 30.53 227 ILE A CA 1
ATOM 1872 C C . ILE A 1 227 ? 24.547 2.545 12.141 1 30.53 227 ILE A C 1
ATOM 1874 O O . ILE A 1 227 ? 24.266 3.561 11.5 1 30.53 227 ILE A O 1
ATOM 1878 N N . LYS A 1 228 ? 24.719 2.537 13.375 1 31.94 228 LYS A N 1
ATOM 1879 C CA . LYS A 1 228 ? 24.922 3.84 14 1 31.94 228 LYS A CA 1
ATOM 1880 C C . LYS A 1 228 ? 26 4.637 13.289 1 31.94 228 LYS A C 1
ATOM 1882 O O . LYS A 1 228 ? 25.891 5.852 13.117 1 31.94 228 LYS A O 1
ATOM 1887 N N . GLU A 1 229 ? 26.984 3.877 13.039 1 34.12 229 GLU A N 1
ATOM 1888 C CA . GLU A 1 229 ? 28.047 4.559 12.305 1 34.12 229 GLU A CA 1
ATOM 1889 C C . GLU A 1 229 ? 27.594 4.914 10.891 1 34.12 229 GLU A C 1
ATOM 1891 O O . GLU A 1 229 ? 27.891 6 10.398 1 34.12 229 GLU A O 1
ATOM 1896 N N . VAL A 1 230 ? 26.859 3.9 10.289 1 32.62 230 VAL A N 1
ATOM 1897 C CA . VAL A 1 230 ? 26.422 4.293 8.953 1 32.62 230 VAL A CA 1
ATOM 1898 C C . VAL A 1 230 ? 25.328 5.363 9.07 1 32.62 230 VAL A C 1
ATOM 1900 O O . VAL A 1 230 ? 25.375 6.371 8.359 1 32.62 230 VAL A O 1
ATOM 1903 N N . ILE A 1 231 ? 24.281 5.062 9.852 1 33.38 231 ILE A N 1
ATOM 1904 C CA . ILE A 1 231 ? 23.328 6.133 10.117 1 33.38 231 ILE A CA 1
ATOM 1905 C C . ILE A 1 231 ? 24.031 7.301 10.797 1 33.38 231 ILE A C 1
ATOM 1907 O O . ILE A 1 231 ? 23.828 8.461 10.438 1 33.38 231 ILE A O 1
ATOM 1911 N N . ARG A 1 232 ? 24.734 7.055 11.82 1 34.44 232 ARG A N 1
ATOM 1912 C CA . ARG A 1 232 ? 25.547 8.094 12.453 1 34.44 232 ARG A CA 1
ATOM 1913 C C . ARG A 1 232 ? 26.547 8.68 11.461 1 34.44 232 ARG A C 1
ATOM 1915 O O . ARG A 1 232 ? 26.812 9.883 11.477 1 34.44 232 ARG A O 1
ATOM 1922 N N . THR A 1 233 ? 27.219 7.832 10.82 1 34.47 233 THR A N 1
ATOM 1923 C CA . THR A 1 233 ? 28.188 8.375 9.883 1 34.47 233 THR A CA 1
ATOM 1924 C C . THR A 1 233 ? 27.5 8.898 8.625 1 34.47 233 THR A C 1
ATOM 1926 O O . THR A 1 233 ? 27.812 9.984 8.141 1 34.47 233 THR A O 1
ATOM 1929 N N . GLU A 1 234 ? 26.719 7.988 7.965 1 35.5 234 GLU A N 1
ATOM 1930 C CA . GLU A 1 234 ? 26.234 8.445 6.668 1 35.5 234 GLU A CA 1
ATOM 1931 C C . GLU A 1 234 ? 24.922 9.211 6.816 1 35.5 234 GLU A C 1
ATOM 1933 O O . GLU A 1 234 ? 24.656 10.141 6.051 1 35.5 234 GLU A O 1
ATOM 1938 N N . LEU A 1 235 ? 24.094 8.797 7.812 1 32.78 235 LEU A N 1
ATOM 1939 C CA . LEU A 1 235 ? 22.828 9.492 7.992 1 32.78 235 LEU A CA 1
ATOM 1940 C C . LEU A 1 235 ? 22.922 10.5 9.133 1 32.78 235 LEU A C 1
ATOM 1942 O O . LEU A 1 235 ? 21.891 10.977 9.625 1 32.78 235 LEU A O 1
ATOM 1946 N N . HIS A 1 236 ? 24 10.664 9.789 1 30.19 236 HIS A N 1
ATOM 1947 C CA . HIS A 1 236 ? 24.125 11.758 10.742 1 30.19 236 HIS A CA 1
ATOM 1948 C C . HIS A 1 236 ? 23.625 13.07 10.148 1 30.19 236 HIS A C 1
ATOM 1950 O O . HIS A 1 236 ? 23.938 13.398 9 1 30.19 236 HIS A O 1
ATOM 1956 N N . PRO A 1 237 ? 22.734 13.633 10.875 1 28.33 237 PRO A N 1
ATOM 1957 C CA . PRO A 1 237 ? 22.281 14.938 10.367 1 28.33 237 PRO A CA 1
ATOM 1958 C C . PRO A 1 237 ? 23.438 15.773 9.805 1 28.33 237 PRO A C 1
ATOM 1960 O O . PRO A 1 237 ? 23.266 16.484 8.812 1 28.33 237 PRO A O 1
ATOM 1963 N N . ASN A 1 238 ? 24.531 15.766 10.531 1 30.53 238 ASN A N 1
ATOM 1964 C CA . ASN A 1 238 ? 25.641 16.562 10.031 1 30.53 238 ASN A CA 1
ATOM 1965 C C . ASN A 1 238 ? 26.141 16.031 8.688 1 30.53 238 ASN A C 1
ATOM 1967 O O . ASN A 1 238 ? 26.719 16.781 7.898 1 30.53 238 ASN A O 1
ATOM 1971 N N . ASN A 1 239 ? 26.078 14.727 8.477 1 32.41 239 ASN A N 1
ATOM 1972 C CA . ASN A 1 239 ? 26.531 14.242 7.184 1 32.41 239 ASN A CA 1
ATOM 1973 C C . ASN A 1 239 ? 25.453 14.359 6.121 1 32.41 239 ASN A C 1
ATOM 1975 O O . ASN A 1 239 ? 25.75 14.492 4.934 1 32.41 239 ASN A O 1
ATOM 1979 N N . VAL A 1 240 ? 24.281 14.133 6.41 1 28.97 240 VAL A N 1
ATOM 1980 C CA . VAL A 1 240 ? 23.219 14.492 5.469 1 28.97 240 VAL A CA 1
ATOM 1981 C C . VAL A 1 240 ? 23.25 16 5.199 1 28.97 240 VAL A C 1
ATOM 1983 O O . VAL A 1 240 ? 23.078 16.438 4.062 1 28.97 240 VAL A O 1
ATOM 1986 N N . CYS A 1 241 ? 23.5 16.781 6.164 1 26.84 241 CYS A N 1
ATOM 1987 C CA . CYS A 1 241 ? 23.688 18.203 5.93 1 26.84 241 CYS A CA 1
ATOM 1988 C C . CYS A 1 241 ? 24.984 18.469 5.156 1 26.84 241 CYS A C 1
ATOM 1990 O O . CYS A 1 241 ? 25.062 19.438 4.402 1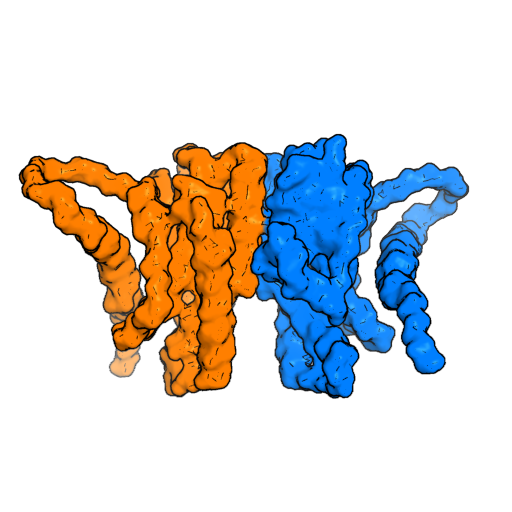 26.84 241 CYS A O 1
ATOM 1992 N N . SER A 1 242 ? 26.031 17.703 5.438 1 28.03 242 SER A N 1
ATOM 1993 C CA . SER A 1 242 ? 27.234 18.031 4.68 1 28.03 242 SER A CA 1
ATOM 1994 C C . SER A 1 242 ? 27.031 17.766 3.191 1 28.03 242 SER A C 1
ATOM 1996 O O . SER A 1 242 ? 27.719 18.359 2.354 1 28.03 242 SER A O 1
ATOM 1998 N N . ALA A 1 243 ? 26.281 16.75 2.805 1 27.7 243 ALA A N 1
ATOM 1999 C CA . ALA A 1 243 ? 26.047 16.656 1.367 1 27.7 243 ALA A CA 1
ATOM 2000 C C . ALA A 1 243 ? 25.219 17.828 0.861 1 27.7 243 ALA A C 1
ATOM 2002 O O . ALA A 1 243 ? 25.312 18.203 -0.309 1 27.7 243 ALA A O 1
ATOM 2003 N N . LEU A 1 244 ? 24.375 18.359 1.663 1 25.48 244 LEU A N 1
ATOM 2004 C CA . LEU A 1 244 ? 23.719 19.609 1.27 1 25.48 244 LEU A CA 1
ATOM 2005 C C . LEU A 1 244 ? 24.703 20.766 1.299 1 25.48 244 LEU A C 1
ATOM 2007 O O . LEU A 1 244 ? 24.547 21.734 0.561 1 25.48 244 LEU A O 1
ATOM 2011 N N . HIS A 1 245 ? 25.609 20.797 2.207 1 24.39 245 HIS A N 1
ATOM 2012 C CA . HIS A 1 245 ? 26.453 21.984 2.264 1 24.39 245 HIS A CA 1
ATOM 2013 C C . HIS A 1 245 ? 27.516 21.953 1.165 1 24.39 245 HIS A C 1
ATOM 2015 O O . HIS A 1 245 ? 28.469 22.734 1.197 1 24.39 245 HIS A O 1
ATOM 2021 N N . GLY A 1 246 ? 27.438 21.172 0.179 1 25.98 246 GLY A N 1
ATOM 2022 C CA . GLY A 1 246 ? 28.344 21.734 -0.807 1 25.98 246 GLY A CA 1
ATOM 2023 C C . GLY A 1 246 ? 28.109 23.219 -1.062 1 25.98 246 GLY A C 1
ATOM 2024 O O . GLY A 1 246 ? 26.984 23.703 -0.892 1 25.98 246 GLY A O 1
ATOM 2025 N N . ASN A 1 247 ? 29.125 24.109 -1.039 1 23.45 247 ASN A N 1
ATOM 2026 C CA . ASN A 1 247 ? 29.359 25.547 -1.105 1 23.45 247 ASN A CA 1
ATOM 2027 C C . ASN A 1 247 ? 28.562 26.203 -2.225 1 23.45 247 ASN A C 1
ATOM 2029 O O . ASN A 1 247 ? 28.844 26 -3.404 1 23.45 247 ASN A O 1
ATOM 2033 N N . LEU A 1 248 ? 27.375 26.375 -2.344 1 21.5 248 LEU A N 1
ATOM 2034 C CA . LEU A 1 248 ? 26.938 27.531 -3.119 1 21.5 248 LEU A CA 1
ATOM 2035 C C . LEU A 1 248 ? 27.531 28.828 -2.559 1 21.5 248 LEU A C 1
ATOM 2037 O O . LEU A 1 248 ? 27.25 29.188 -1.411 1 21.5 248 LEU A O 1
ATOM 2041 N N . SER A 1 249 ? 28.75 29.297 -2.939 1 21.7 249 SER A N 1
ATOM 2042 C CA . SER A 1 249 ? 29.266 30.672 -3.029 1 21.7 249 SER A CA 1
ATOM 2043 C C . SER A 1 249 ? 28.219 31.609 -3.605 1 21.7 249 SER A C 1
ATOM 2045 O O . SER A 1 249 ? 27.859 31.516 -4.781 1 21.7 249 SER A O 1
ATOM 2047 N N . ILE A 1 250 ? 27.188 31.938 -2.967 1 17.17 250 ILE A N 1
ATOM 2048 C CA . ILE A 1 250 ? 26.578 33.25 -3.213 1 17.17 250 ILE A CA 1
ATOM 2049 C C . ILE A 1 250 ? 27.562 34.344 -2.814 1 17.17 250 ILE A C 1
ATOM 2051 O O . ILE A 1 250 ? 27.938 34.469 -1.648 1 17.17 250 ILE A O 1
ATOM 2055 N N . THR A 1 251 ? 28.438 34.781 -3.77 1 19.52 251 THR A N 1
ATOM 2056 C CA . THR A 1 251 ? 28.938 36.156 -3.941 1 19.52 251 THR A CA 1
ATOM 2057 C C . THR A 1 251 ? 27.781 37.156 -3.951 1 19.52 251 THR A C 1
ATOM 2059 O O . THR A 1 251 ? 26.891 37.062 -4.785 1 19.52 251 THR A O 1
ATOM 2062 N N . LEU A 1 252 ? 27.719 37.75 -2.791 1 17.48 252 LEU A N 1
ATOM 2063 C CA . LEU A 1 252 ? 27.547 39.219 -2.75 1 17.48 252 LEU A CA 1
ATOM 2064 C C . LEU A 1 252 ? 28.844 39.938 -3.109 1 17.48 252 LEU A C 1
ATOM 2066 O O . LEU A 1 252 ? 29.922 39.531 -2.68 1 17.48 252 LEU A O 1
ATOM 2070 N N . MET B 1 1 ? -11.484 -28.344 -0.756 1 62.38 1 MET B N 1
ATOM 2071 C CA . MET B 1 1 ? -10.766 -27.422 0.124 1 62.38 1 MET B CA 1
ATOM 2072 C C . MET B 1 1 ? -11.391 -26.047 0.108 1 62.38 1 MET B C 1
ATOM 2074 O O . MET B 1 1 ? -11.844 -25.562 -0.938 1 62.38 1 MET B O 1
ATOM 2078 N N . SER B 1 2 ? -11.867 -25.406 1.427 1 89.44 2 SER B N 1
ATOM 2079 C CA . SER B 1 2 ? -12.914 -24.375 1.451 1 89.44 2 SER B CA 1
ATOM 2080 C C . SER B 1 2 ? -12.328 -22.984 1.655 1 89.44 2 SER B C 1
ATOM 2082 O O . SER B 1 2 ? -11.422 -22.812 2.471 1 89.44 2 SER B O 1
ATOM 2084 N N . LEU B 1 3 ? -12.391 -22.078 0.753 1 98.38 3 LEU B N 1
ATOM 2085 C CA . LEU B 1 3 ? -12.031 -20.672 0.848 1 98.38 3 LEU B CA 1
ATOM 2086 C C . LEU B 1 3 ? -13.156 -19.875 1.504 1 98.38 3 LEU B C 1
ATOM 2088 O O . LEU B 1 3 ? -14.297 -19.906 1.052 1 98.38 3 LEU B O 1
ATOM 2092 N N . LYS B 1 4 ? -12.812 -19.266 2.684 1 98.69 4 LYS B N 1
ATOM 2093 C CA . LYS B 1 4 ? -13.719 -18.312 3.322 1 98.69 4 LYS B CA 1
ATOM 2094 C C . LYS B 1 4 ? -13.273 -16.875 3.078 1 98.69 4 LYS B C 1
ATOM 2096 O O . LYS B 1 4 ? -12.07 -16.578 3.105 1 98.69 4 LYS B O 1
ATOM 2101 N N . PHE B 1 5 ? -14.211 -16.109 2.793 1 98.44 5 PHE B N 1
ATOM 2102 C CA . PHE B 1 5 ? -13.992 -14.688 2.533 1 98.44 5 PHE B CA 1
ATOM 2103 C C . PHE B 1 5 ? -14.789 -13.836 3.514 1 98.44 5 PHE B C 1
ATOM 2105 O O . PHE B 1 5 ? -16.016 -13.719 3.4 1 98.44 5 PHE B O 1
ATOM 2112 N N . TYR B 1 6 ? -14.133 -13.25 4.527 1 98.62 6 TYR B N 1
ATOM 2113 C CA . TYR B 1 6 ? -14.727 -12.352 5.512 1 98.62 6 TYR B CA 1
ATOM 2114 C C . TYR B 1 6 ? -14.68 -10.906 5.031 1 98.62 6 TYR B C 1
ATOM 2116 O O . TYR B 1 6 ? -13.602 -10.375 4.75 1 98.62 6 TYR B O 1
ATOM 2124 N N . GLY B 1 7 ? -15.828 -10.383 4.863 1 95.94 7 GLY B N 1
ATOM 2125 C CA . GLY B 1 7 ? -15.805 -9.023 4.348 1 95.94 7 GLY B CA 1
ATOM 2126 C C . GLY B 1 7 ? -17.156 -8.344 4.379 1 95.94 7 GLY B C 1
ATOM 2127 O O . GLY B 1 7 ? -18.094 -8.844 5.016 1 95.94 7 GLY B O 1
ATOM 2128 N N . ASN B 1 8 ? -17.172 -7.156 3.963 1 89.5 8 ASN B N 1
ATOM 2129 C CA . ASN B 1 8 ? -18.312 -6.281 3.727 1 89.5 8 ASN B CA 1
ATOM 2130 C C . ASN B 1 8 ? -18.219 -5.586 2.371 1 89.5 8 ASN B C 1
ATOM 2132 O O . ASN B 1 8 ? -17.25 -4.875 2.1 1 89.5 8 ASN B O 1
ATOM 2136 N N . LEU B 1 9 ? -19.141 -5.754 1.541 1 84.31 9 LEU B N 1
ATOM 2137 C CA . LEU B 1 9 ? -19.031 -5.328 0.151 1 84.31 9 LEU B CA 1
ATOM 2138 C C . LEU B 1 9 ? -19.188 -3.818 0.029 1 84.31 9 LEU B C 1
ATOM 2140 O O . LEU B 1 9 ? -18.984 -3.252 -1.048 1 84.31 9 LEU B O 1
ATOM 2144 N N . LEU B 1 10 ? -19.469 -3.131 1.17 1 77.94 10 LEU B N 1
ATOM 2145 C CA . LEU B 1 10 ? -19.359 -1.676 1.174 1 77.94 10 LEU B CA 1
ATOM 2146 C C . LEU B 1 10 ? -17.906 -1.24 1.116 1 77.94 10 LEU B C 1
ATOM 2148 O O . LEU B 1 10 ? -17.609 -0.091 0.783 1 77.94 10 LEU B O 1
ATOM 2152 N N . SER B 1 11 ? -17.047 -2.111 1.498 1 88.06 11 SER B N 1
ATOM 2153 C CA . SER B 1 11 ? -15.602 -1.893 1.46 1 88.06 11 SER B CA 1
ATOM 2154 C C . SER B 1 11 ? -15.055 -2.043 0.043 1 88.06 11 SER B C 1
ATOM 2156 O O . SER B 1 11 ? -15.312 -3.051 -0.621 1 88.06 11 SER B O 1
ATOM 2158 N N . GLN B 1 12 ? -14.32 -1.029 -0.449 1 90.5 12 GLN B N 1
ATOM 2159 C CA . GLN B 1 12 ? -13.75 -1.049 -1.789 1 90.5 12 GLN B CA 1
ATOM 2160 C C . GLN B 1 12 ? -12.875 -2.283 -1.994 1 90.5 12 GLN B C 1
ATOM 2162 O O . GLN B 1 12 ? -13.031 -3.008 -2.979 1 90.5 12 GLN B O 1
ATOM 2167 N N . PRO B 1 13 ? -11.992 -2.617 -1.069 1 97.38 13 PRO B N 1
ATOM 2168 C CA . PRO B 1 13 ? -11.117 -3.777 -1.274 1 97.38 13 PRO B CA 1
ATOM 2169 C C . PRO B 1 13 ? -11.875 -5.102 -1.239 1 97.38 13 PRO B C 1
ATOM 2171 O O . PRO B 1 13 ? -11.516 -6.047 -1.944 1 97.38 13 PRO B O 1
ATOM 2174 N N . CYS B 1 14 ? -12.906 -5.168 -0.407 1 94.19 14 CYS B N 1
ATOM 2175 C CA . CYS B 1 14 ? -13.719 -6.383 -0.391 1 94.19 14 CYS B CA 1
ATOM 2176 C C . CYS B 1 14 ? -14.406 -6.594 -1.732 1 94.19 14 CYS B C 1
ATOM 2178 O O . CYS B 1 14 ? -14.477 -7.723 -2.23 1 94.19 14 CYS B O 1
ATOM 2180 N N . ARG B 1 15 ? -14.875 -5.508 -2.338 1 92 15 ARG B N 1
ATOM 2181 C CA . ARG B 1 15 ? -15.523 -5.605 -3.643 1 92 15 ARG B CA 1
ATOM 2182 C C . ARG B 1 15 ? -14.539 -6.109 -4.699 1 92 15 ARG B C 1
ATOM 2184 O O . ARG B 1 15 ? -14.906 -6.91 -5.559 1 92 15 ARG B O 1
ATOM 2191 N N . ALA B 1 16 ? -13.344 -5.66 -4.664 1 95.75 16 ALA B N 1
ATOM 2192 C CA . ALA B 1 16 ? -12.344 -6.102 -5.625 1 95.75 16 ALA B CA 1
ATOM 2193 C C . ALA B 1 16 ? -12.109 -7.609 -5.523 1 95.75 16 ALA B C 1
ATOM 2195 O O . ALA B 1 16 ? -12.016 -8.297 -6.539 1 95.75 16 ALA B O 1
ATOM 2196 N N . ILE B 1 17 ? -12.008 -8.109 -4.273 1 97.56 17 ILE B N 1
ATOM 2197 C CA . ILE B 1 17 ? -11.805 -9.539 -4.062 1 97.56 17 ILE B CA 1
ATOM 2198 C C . ILE B 1 17 ? -13.031 -10.305 -4.547 1 97.56 17 ILE B C 1
ATOM 2200 O O . ILE B 1 17 ? -12.906 -11.336 -5.211 1 97.56 17 ILE B O 1
ATOM 2204 N N . PHE B 1 18 ? -14.203 -9.766 -4.223 1 93.62 18 PHE B N 1
ATOM 2205 C CA . PHE B 1 18 ? -15.453 -10.375 -4.656 1 93.62 18 PHE B CA 1
ATOM 2206 C C . PHE B 1 18 ? -15.5 -10.5 -6.176 1 93.62 18 PHE B C 1
ATOM 2208 O O . PHE B 1 18 ? -15.789 -11.578 -6.707 1 93.62 18 PHE B O 1
ATOM 2215 N N . LEU B 1 19 ? -15.133 -9.445 -6.879 1 90.94 19 LEU B N 1
ATOM 2216 C CA . LEU B 1 19 ? -15.141 -9.43 -8.336 1 90.94 19 LEU B CA 1
ATOM 2217 C C . LEU B 1 19 ? -14.125 -10.422 -8.898 1 90.94 19 LEU B C 1
ATOM 2219 O O . LEU B 1 19 ? -14.406 -11.109 -9.883 1 90.94 19 LEU B O 1
ATOM 2223 N N . PHE B 1 20 ? -12.984 -10.508 -8.289 1 96.75 20 PHE B N 1
ATOM 2224 C CA . PHE B 1 20 ? -11.945 -11.438 -8.727 1 96.75 20 PHE B CA 1
ATOM 2225 C C . PHE B 1 20 ? -12.422 -12.883 -8.609 1 96.75 20 PHE B C 1
ATOM 2227 O O . PHE B 1 20 ? -12.234 -13.672 -9.531 1 96.75 20 PHE B O 1
ATOM 2234 N N . LEU B 1 21 ? -13 -13.172 -7.406 1 94.56 21 LEU B N 1
ATOM 2235 C CA . LEU B 1 21 ? -13.492 -14.523 -7.164 1 94.56 21 LEU B CA 1
ATOM 2236 C C . LEU B 1 21 ? -14.586 -14.891 -8.164 1 94.56 21 LEU B C 1
ATOM 2238 O O . LEU B 1 21 ? -14.586 -15.992 -8.711 1 94.56 21 LEU B O 1
ATOM 2242 N N . LYS B 1 22 ? -15.422 -13.961 -8.461 1 89.81 22 LYS B N 1
ATOM 2243 C CA . LYS B 1 22 ? -16.516 -14.188 -9.398 1 89.81 22 LYS B CA 1
ATOM 2244 C C . LYS B 1 22 ? -16 -14.344 -10.828 1 89.81 22 LYS B C 1
ATOM 2246 O O . LYS B 1 22 ? -16.359 -15.289 -11.523 1 89.81 22 LYS B O 1
ATOM 2251 N N . ALA B 1 23 ? -15.109 -13.477 -11.219 1 88.62 23 ALA B N 1
ATOM 2252 C CA . ALA B 1 23 ? -14.578 -13.469 -12.578 1 88.62 23 ALA B CA 1
ATOM 2253 C C . ALA B 1 23 ? -13.828 -14.766 -12.883 1 88.62 23 ALA B C 1
ATOM 2255 O O . ALA B 1 23 ? -13.781 -15.203 -14.031 1 88.62 23 ALA B O 1
ATOM 2256 N N . ASN B 1 24 ? -13.297 -15.391 -11.859 1 94.06 24 ASN B N 1
ATOM 2257 C CA . ASN B 1 24 ? -12.484 -16.578 -12.062 1 94.06 24 ASN B CA 1
ATOM 2258 C C . ASN B 1 24 ? -13.203 -17.844 -11.57 1 94.06 24 ASN B C 1
ATOM 2260 O O . ASN B 1 24 ? -12.602 -18.906 -11.492 1 94.06 24 ASN B O 1
ATOM 2264 N N . GLU B 1 25 ? -14.445 -17.672 -11.188 1 91.75 25 GLU B N 1
ATOM 2265 C CA . GLU B 1 25 ? -15.289 -18.781 -10.766 1 91.75 25 GLU B CA 1
ATOM 2266 C C . GLU B 1 25 ? -14.625 -19.594 -9.656 1 91.75 25 GLU B C 1
ATOM 2268 O O . GLU B 1 25 ? -14.609 -20.828 -9.703 1 91.75 25 GLU B O 1
ATOM 2273 N N . ILE B 1 26 ? -14 -18.938 -8.758 1 96.5 26 ILE B N 1
ATOM 2274 C CA . ILE B 1 26 ? -13.391 -19.578 -7.594 1 96.5 26 ILE B CA 1
ATOM 2275 C C . ILE B 1 26 ? -14.445 -19.766 -6.5 1 96.5 26 ILE B C 1
ATOM 2277 O O . ILE B 1 26 ? -15.047 -18.797 -6.039 1 96.5 26 ILE B O 1
ATOM 2281 N N . PRO B 1 27 ? -14.727 -20.984 -6.109 1 96.69 27 PRO B N 1
ATOM 2282 C CA . PRO B 1 27 ? -15.695 -21.219 -5.035 1 96.69 27 PRO B CA 1
ATOM 2283 C C . PRO B 1 27 ? -15.234 -20.656 -3.693 1 96.69 27 PRO B C 1
ATOM 2285 O O . PRO B 1 27 ? -14.047 -20.734 -3.361 1 96.69 27 PRO B O 1
ATOM 2288 N N . TYR B 1 28 ? -16.156 -20.047 -2.953 1 96.75 28 TYR B N 1
ATOM 2289 C CA . TYR B 1 28 ? -15.852 -19.484 -1.644 1 96.75 28 TYR B CA 1
ATOM 2290 C C . TYR B 1 28 ? -17.094 -19.438 -0.769 1 96.75 28 TYR B C 1
ATOM 2292 O O . TYR B 1 28 ? -18.219 -19.5 -1.273 1 96.75 28 TYR B O 1
ATOM 2300 N N . GLU B 1 29 ? -16.891 -19.438 0.473 1 97.25 29 GLU B N 1
ATOM 2301 C CA . GLU B 1 29 ? -17.906 -19.109 1.457 1 97.25 29 GLU B CA 1
ATOM 2302 C C . GLU B 1 29 ? -17.766 -17.656 1.934 1 97.25 29 GLU B C 1
AT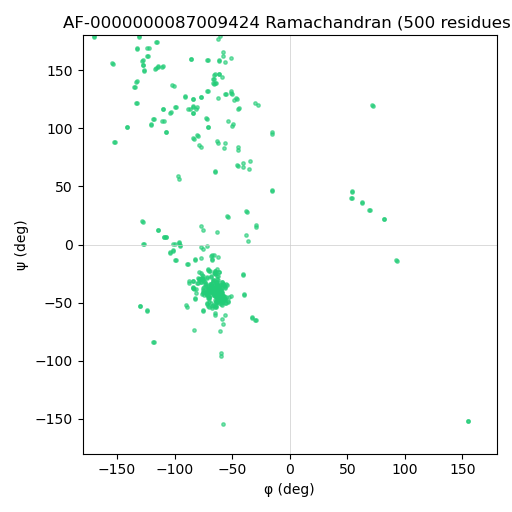OM 2304 O O . GLU B 1 29 ? -16.734 -17.281 2.484 1 97.25 29 GLU B O 1
ATOM 2309 N N . PHE B 1 30 ? -18.766 -16.891 1.698 1 94.38 30 PHE B N 1
ATOM 2310 C CA . PHE B 1 30 ? -18.734 -15.5 2.127 1 94.38 30 PHE B CA 1
ATOM 2311 C C . PHE B 1 30 ? -19.172 -15.375 3.582 1 94.38 30 PHE B C 1
ATOM 2313 O O . PHE B 1 30 ? -20.219 -15.891 3.969 1 94.38 30 PHE B O 1
ATOM 2320 N N . LYS B 1 31 ? -18.359 -14.773 4.371 1 96.56 31 LYS B N 1
ATOM 2321 C CA . LYS B 1 31 ? -18.656 -14.438 5.758 1 96.56 31 LYS B CA 1
ATOM 2322 C C . LYS B 1 31 ? -18.797 -12.93 5.938 1 96.56 31 LYS B C 1
ATOM 2324 O O . L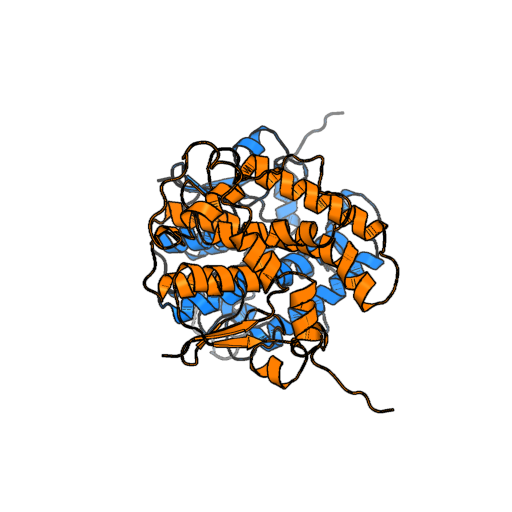YS B 1 31 ? -17.797 -12.211 6.043 1 96.56 31 LYS B O 1
ATOM 2329 N N . PHE B 1 32 ? -20.031 -12.547 6.102 1 93.75 32 PHE B N 1
ATOM 2330 C CA . PHE B 1 32 ? -20.328 -11.125 6.223 1 93.75 32 PHE B CA 1
ATOM 2331 C C . PHE B 1 32 ? -19.828 -10.578 7.559 1 93.75 32 PHE B C 1
ATOM 2333 O O . PHE B 1 32 ? -20.031 -11.211 8.602 1 93.75 32 PHE B O 1
ATOM 2340 N N . VAL B 1 33 ? -19.141 -9.477 7.492 1 94.88 33 VAL B N 1
ATOM 2341 C CA . VAL B 1 33 ? -18.703 -8.75 8.68 1 94.88 33 VAL B CA 1
ATOM 2342 C C . VAL B 1 33 ? -19.484 -7.441 8.797 1 94.88 33 VAL B C 1
ATOM 2344 O O . VAL B 1 33 ? -19.344 -6.551 7.957 1 94.88 33 VAL B O 1
ATOM 2347 N N . ASP B 1 34 ? -20.297 -7.211 9.844 1 89 34 ASP B N 1
ATOM 2348 C CA . ASP B 1 34 ? -21.109 -6.016 10.055 1 89 34 ASP B CA 1
ATOM 2349 C C . ASP B 1 34 ? -20.297 -4.898 10.695 1 89 34 ASP B C 1
ATOM 2351 O O . ASP B 1 34 ? -20.312 -4.727 11.914 1 89 34 ASP B O 1
ATOM 2355 N N . MET B 1 35 ? -19.75 -4.125 9.875 1 88.88 35 MET B N 1
ATOM 2356 C CA . MET B 1 35 ? -18.875 -3.066 10.359 1 88.88 35 MET B CA 1
ATOM 2357 C C . MET B 1 35 ? -19.688 -1.94 11 1 88.88 35 MET B C 1
ATOM 2359 O O . MET B 1 35 ? -19.203 -1.262 11.906 1 88.88 35 MET B O 1
ATOM 2363 N N . ALA B 1 36 ? -20.891 -1.708 10.5 1 79.88 36 ALA B N 1
ATOM 2364 C CA . ALA B 1 36 ? -21.766 -0.684 11.078 1 79.88 36 ALA B CA 1
ATOM 2365 C C . ALA B 1 36 ? -22.047 -0.97 12.555 1 79.88 36 ALA B C 1
ATOM 2367 O O . ALA B 1 36 ? -22.156 -0.045 13.359 1 79.88 36 ALA B O 1
ATOM 2368 N N . GLN B 1 37 ? -22.094 -2.232 12.898 1 85.25 37 GLN B N 1
ATOM 2369 C CA . GLN B 1 37 ? -22.359 -2.619 14.273 1 85.25 37 GLN B CA 1
ATOM 2370 C C . GLN B 1 37 ? -21.062 -2.896 15.031 1 85.25 37 GLN B C 1
ATOM 2372 O O . GLN B 1 37 ? -21.094 -3.387 16.156 1 85.25 37 GLN B O 1
ATOM 2377 N N . GLY B 1 38 ? -19.953 -2.738 14.406 1 92.19 38 GLY B N 1
ATOM 2378 C CA . GLY B 1 38 ? -18.672 -2.84 15.062 1 92.19 38 GLY B CA 1
ATOM 2379 C C . GLY B 1 38 ? -18.188 -4.27 15.219 1 92.19 38 GLY B C 1
ATOM 2380 O O . GLY B 1 38 ? -17.375 -4.562 16.094 1 92.19 38 GLY B O 1
ATOM 2381 N N . GLU B 1 39 ? -18.672 -5.133 14.438 1 95.56 39 GLU B N 1
ATOM 2382 C CA . GLU B 1 39 ? -18.281 -6.539 14.539 1 95.56 39 GLU B CA 1
ATOM 2383 C C . GLU B 1 39 ? -16.781 -6.711 14.383 1 95.56 39 GLU B C 1
ATOM 2385 O O . GLU B 1 39 ? -16.172 -7.57 15.023 1 95.56 39 GLU B O 1
ATOM 2390 N N . HIS B 1 40 ? -16.125 -5.891 13.531 1 96.12 40 HIS B N 1
ATOM 2391 C CA . HIS B 1 40 ? -14.695 -5.969 13.289 1 96.12 40 HIS B CA 1
ATOM 2392 C C . HIS B 1 40 ? -13.906 -5.539 14.523 1 96.12 40 HIS B C 1
ATOM 2394 O O . HIS B 1 40 ? -12.695 -5.762 14.602 1 96.12 40 HIS B O 1
ATOM 2400 N N . LEU B 1 41 ? -14.617 -4.984 15.523 1 96.5 41 LEU B N 1
ATOM 2401 C CA . LEU B 1 41 ? -13.969 -4.52 16.75 1 96.5 41 LEU B CA 1
ATOM 2402 C C . LEU B 1 41 ? -14.156 -5.531 17.875 1 96.5 41 LEU B C 1
ATOM 2404 O O . LEU B 1 41 ? -13.602 -5.359 18.969 1 96.5 41 LEU B O 1
ATOM 2408 N N . SER B 1 42 ? -14.914 -6.582 17.703 1 97.25 42 SER B N 1
ATOM 2409 C CA . SER B 1 42 ? -15.203 -7.586 18.719 1 97.25 42 SER B CA 1
ATOM 2410 C C . SER B 1 42 ? -13.977 -8.438 19.016 1 97.25 42 SER B C 1
ATOM 2412 O O . SER B 1 42 ? -13.07 -8.539 18.188 1 97.25 42 SER B O 1
ATOM 2414 N N . GLU B 1 43 ? -13.969 -9.047 20.141 1 97.06 43 GLU B N 1
ATOM 2415 C CA . GLU B 1 43 ? -12.906 -9.969 20.531 1 97.06 43 GLU B CA 1
ATOM 2416 C C . GLU B 1 43 ? -12.859 -11.18 19.594 1 97.06 43 GLU B C 1
ATOM 2418 O O . GLU B 1 43 ? -11.781 -11.695 19.297 1 97.06 43 GLU B O 1
ATOM 2423 N N . GLU B 1 44 ? -14 -11.609 19.25 1 96.88 44 GLU B N 1
ATOM 2424 C CA . GLU B 1 44 ? -14.078 -12.766 18.359 1 96.88 44 GLU B CA 1
ATOM 2425 C C . GLU B 1 44 ? -13.422 -12.477 17.016 1 96.88 44 GLU B C 1
ATOM 2427 O O . GLU B 1 44 ? -12.648 -13.289 16.5 1 96.88 44 GLU B O 1
ATOM 2432 N N . TYR B 1 45 ? -13.719 -11.328 16.406 1 98.06 45 TYR B N 1
ATOM 2433 C CA . TYR B 1 45 ? -13.125 -10.984 15.125 1 98.06 45 TYR B CA 1
ATOM 2434 C C . TYR B 1 45 ? -11.625 -10.719 15.273 1 98.06 45 TYR B C 1
ATOM 2436 O O . TYR B 1 45 ? -10.844 -11.023 14.367 1 98.06 45 TYR B O 1
ATOM 2444 N N . GLU B 1 46 ? -11.242 -10.141 16.375 1 97.44 46 GLU B N 1
ATOM 2445 C CA . GLU B 1 46 ? -9.836 -9.859 16.625 1 97.44 46 GLU B CA 1
ATOM 2446 C C . GLU B 1 46 ? -8.992 -11.133 16.578 1 97.44 46 GLU B C 1
ATOM 2448 O O . GLU B 1 46 ? -7.824 -11.102 16.203 1 97.44 46 GLU B O 1
ATOM 2453 N N . LYS B 1 47 ? -9.531 -12.242 17 1 96.38 47 LYS B N 1
ATOM 2454 C CA . LYS B 1 47 ? -8.836 -13.523 16.922 1 96.38 47 LYS B CA 1
ATOM 2455 C C . LYS B 1 47 ? -8.555 -13.914 15.477 1 96.38 47 LYS B C 1
ATOM 2457 O O . LYS B 1 47 ? -7.559 -14.586 15.188 1 96.38 47 LYS B O 1
ATOM 2462 N N . LEU B 1 48 ? -9.406 -13.469 14.602 1 97.38 48 LEU B N 1
ATOM 2463 C CA . LEU B 1 48 ? -9.25 -13.711 13.172 1 97.38 48 LEU B CA 1
ATOM 2464 C C . LEU B 1 48 ? -8.281 -12.703 12.555 1 97.38 48 LEU B C 1
ATOM 2466 O O . LEU B 1 48 ? -7.391 -13.086 11.789 1 97.38 48 LEU B O 1
ATOM 2470 N N . ASN B 1 49 ? -8.516 -11.445 12.922 1 98.19 49 ASN B N 1
ATOM 2471 C CA . ASN B 1 49 ? -7.699 -10.352 12.414 1 98.19 49 ASN B CA 1
ATOM 2472 C C . ASN B 1 49 ? -7.43 -9.305 13.5 1 98.19 49 ASN B C 1
ATOM 2474 O O . ASN B 1 49 ? -8.219 -8.375 13.672 1 98.19 49 ASN B O 1
ATOM 2478 N N . PRO B 1 50 ? -6.297 -9.352 14.055 1 97.88 50 PRO B N 1
ATOM 2479 C CA . PRO B 1 50 ? -5.969 -8.398 15.125 1 97.88 50 PRO B CA 1
ATOM 2480 C C . PRO B 1 50 ? -5.852 -6.961 14.617 1 97.88 50 PRO B C 1
ATOM 2482 O O . PRO B 1 50 ? -5.785 -6.027 15.422 1 97.88 50 PRO B O 1
ATOM 2485 N N . LEU B 1 51 ? -5.789 -6.773 13.297 1 97.88 51 LEU B N 1
ATOM 2486 C CA . LEU B 1 51 ? -5.758 -5.43 12.727 1 97.88 51 LEU B CA 1
ATOM 2487 C C . LEU B 1 51 ? -7.164 -4.848 12.625 1 97.88 51 LEU B C 1
ATOM 2489 O O . LEU B 1 51 ? -7.328 -3.656 12.367 1 97.88 51 LEU B O 1
ATOM 2493 N N . LYS B 1 52 ? -8.188 -5.734 12.812 1 98 52 LYS B N 1
ATOM 2494 C CA . LYS B 1 52 ? -9.586 -5.359 12.953 1 98 52 LYS B CA 1
ATOM 2495 C C . LYS B 1 52 ? -10.102 -4.676 11.688 1 98 52 LYS B C 1
ATOM 2497 O O . LYS B 1 52 ? -10.859 -3.701 11.773 1 98 52 LYS B O 1
ATOM 2502 N N . LYS B 1 53 ? -9.617 -5.168 10.547 1 97.62 53 LYS B N 1
ATOM 2503 C CA . LYS B 1 53 ? -10.031 -4.66 9.242 1 97.62 53 LYS B CA 1
ATOM 2504 C C . LYS B 1 53 ? -10.578 -5.781 8.367 1 97.62 53 LYS B C 1
ATOM 2506 O O . LYS B 1 53 ? -10.5 -6.957 8.727 1 97.62 53 LYS B O 1
ATOM 2511 N N . VAL B 1 54 ? -11.273 -5.457 7.371 1 97.44 54 VAL B N 1
ATOM 2512 C CA . VAL B 1 54 ? -11.633 -6.34 6.27 1 97.44 54 VAL B CA 1
ATOM 2513 C C . VAL B 1 54 ? -10.906 -5.91 4.996 1 97.44 54 VAL B C 1
ATOM 2515 O O . VAL B 1 54 ? -10.508 -4.75 4.867 1 97.44 54 VAL B O 1
ATOM 2518 N N . PRO B 1 55 ? -10.641 -6.832 4.055 1 98.62 55 PRO B N 1
ATOM 2519 C CA . PRO B 1 55 ? -11.023 -8.242 3.969 1 98.62 55 PRO B CA 1
ATOM 2520 C C . PRO B 1 55 ? -10.047 -9.164 4.703 1 98.62 55 PRO B C 1
ATOM 2522 O O . PRO B 1 55 ? -8.922 -8.773 4.996 1 98.62 55 PRO B O 1
ATOM 2525 N N . VAL B 1 56 ? -10.516 -10.359 5.027 1 98.81 56 VAL B N 1
ATOM 2526 C CA . VAL B 1 56 ? -9.703 -11.5 5.449 1 98.81 56 VAL B CA 1
ATOM 2527 C C . VAL B 1 56 ? -10.148 -12.758 4.699 1 98.81 56 VAL B C 1
ATOM 2529 O O . VAL B 1 56 ? -11.344 -12.961 4.469 1 98.81 56 VAL B O 1
ATOM 2532 N N . ILE B 1 57 ? -9.172 -13.586 4.285 1 98.88 57 ILE B N 1
ATOM 2533 C CA . ILE B 1 57 ? -9.562 -14.898 3.791 1 98.88 57 ILE B CA 1
ATOM 2534 C C . ILE B 1 57 ? -8.984 -15.984 4.695 1 98.88 57 ILE B C 1
ATOM 2536 O O . ILE B 1 57 ? -7.992 -15.758 5.395 1 98.88 57 ILE B O 1
ATOM 2540 N N . GLU B 1 58 ? -9.625 -17.031 4.75 1 98.69 58 GLU B N 1
ATOM 2541 C CA . GLU B 1 58 ? -9.141 -18.297 5.293 1 98.69 58 GLU B CA 1
ATOM 2542 C C . GLU B 1 58 ? -9.133 -19.391 4.227 1 98.69 58 GLU B C 1
ATOM 2544 O O . GLU B 1 58 ? -10.195 -19.781 3.732 1 98.69 58 GLU B O 1
ATOM 2549 N N . ASP B 1 59 ? -7.98 -19.797 3.754 1 98.5 59 ASP B N 1
ATOM 2550 C CA . ASP B 1 59 ? -7.816 -20.828 2.734 1 98.5 59 ASP B CA 1
ATOM 2551 C C . ASP B 1 59 ? -7.262 -22.109 3.342 1 98.5 59 ASP B C 1
ATOM 2553 O O . ASP B 1 59 ? -6.047 -22.266 3.479 1 98.5 59 ASP B O 1
ATOM 2557 N N . ASP B 1 60 ? -8.172 -23.062 3.668 1 96.94 60 ASP B N 1
ATOM 2558 C CA . ASP B 1 60 ? -7.793 -24.328 4.309 1 96.94 60 ASP B CA 1
ATOM 2559 C C . ASP B 1 60 ? -6.98 -24.062 5.578 1 96.94 60 ASP B C 1
ATOM 2561 O O . ASP B 1 60 ? -5.883 -24.609 5.734 1 96.94 60 ASP B O 1
ATOM 2565 N N . GLY B 1 61 ? -7.453 -23.172 6.336 1 96.5 61 GLY B N 1
ATOM 2566 C CA . GLY B 1 61 ? -6.848 -22.891 7.629 1 96.5 61 GLY B CA 1
ATOM 2567 C C . GLY B 1 61 ? -5.812 -21.781 7.566 1 96.5 61 GLY B C 1
ATOM 2568 O O . GLY B 1 61 ? -5.418 -21.234 8.602 1 96.5 61 GLY B O 1
ATOM 2569 N N . PHE B 1 62 ? -5.367 -21.391 6.367 1 98 62 PHE B N 1
ATOM 2570 C CA . PHE B 1 62 ? -4.402 -20.312 6.199 1 98 62 PHE B CA 1
ATOM 2571 C C . PHE B 1 62 ? -5.102 -18.953 6.188 1 98 62 PHE B C 1
ATOM 2573 O O . PHE B 1 62 ? -5.891 -18.672 5.281 1 98 62 PHE B O 1
ATOM 2580 N N . ILE B 1 63 ? -4.879 -18.062 7.219 1 98.62 63 ILE B N 1
ATOM 2581 C CA . ILE B 1 63 ? -5.512 -16.75 7.34 1 98.62 63 ILE B CA 1
ATOM 2582 C C . ILE B 1 63 ? -4.641 -15.703 6.668 1 98.62 63 ILE B C 1
ATOM 2584 O O . ILE B 1 63 ? -3.436 -15.617 6.926 1 98.62 63 ILE B O 1
ATOM 2588 N N . LEU B 1 64 ? -5.23 -14.961 5.805 1 98.81 64 LEU B N 1
ATOM 2589 C CA . LEU B 1 64 ? -4.504 -13.93 5.078 1 98.81 64 LEU B CA 1
ATOM 2590 C C . LEU B 1 64 ? -5.305 -12.625 5.043 1 98.81 64 LEU B C 1
ATOM 2592 O O . LEU B 1 64 ? -6.516 -12.648 4.812 1 98.81 64 LEU B O 1
ATOM 2596 N N . ARG B 1 65 ? -4.562 -11.539 5.305 1 98.44 65 ARG B N 1
ATOM 2597 C CA . ARG B 1 65 ? -5.152 -10.203 5.344 1 98.44 65 ARG B CA 1
ATOM 2598 C C . ARG B 1 65 ? -4.594 -9.328 4.234 1 98.44 65 ARG B C 1
ATOM 2600 O O . ARG B 1 65 ? -3.709 -9.75 3.484 1 98.44 65 ARG B O 1
ATOM 2607 N N . GLU B 1 66 ? -5.16 -8.141 4.125 1 98.69 66 GLU B N 1
ATOM 2608 C CA . GLU B 1 66 ? -4.742 -7.141 3.148 1 98.69 66 GLU B CA 1
ATOM 2609 C C . GLU B 1 66 ? -5.148 -7.547 1.733 1 98.69 66 GLU B C 1
ATOM 2611 O O . GLU B 1 66 ? -4.688 -8.57 1.219 1 98.69 66 GLU B O 1
ATOM 2616 N N . SER B 1 67 ? -5.926 -6.777 1.097 1 98.75 67 SER B N 1
ATOM 2617 C CA . SER B 1 67 ? -6.59 -7.109 -0.159 1 98.75 67 SER B CA 1
ATOM 2618 C C . SER B 1 67 ? -5.578 -7.395 -1.264 1 98.75 67 SER B C 1
ATOM 2620 O O . SER B 1 67 ? -5.703 -8.383 -1.987 1 98.75 67 SER B O 1
ATOM 2622 N N . VAL B 1 68 ? -4.527 -6.531 -1.396 1 98.88 68 VAL B N 1
ATOM 2623 C CA . VAL B 1 68 ? -3.537 -6.723 -2.451 1 98.88 68 VAL B CA 1
ATOM 2624 C C . VAL B 1 68 ? -2.797 -8.039 -2.232 1 98.88 68 VAL B C 1
ATOM 2626 O O . VAL B 1 68 ? -2.582 -8.805 -3.178 1 98.88 68 VAL B O 1
ATOM 2629 N N . GLY B 1 69 ? -2.412 -8.297 -0.954 1 98.88 69 GLY B N 1
ATOM 2630 C CA . GLY B 1 69 ? -1.781 -9.57 -0.626 1 98.88 69 GLY B CA 1
ATOM 2631 C C . GLY B 1 69 ? -2.672 -10.766 -0.898 1 98.88 69 GLY B C 1
ATOM 2632 O O . GLY B 1 69 ? -2.207 -11.789 -1.399 1 98.88 69 GLY B O 1
ATOM 2633 N N . ILE B 1 70 ? -3.928 -10.656 -0.585 1 98.94 70 ILE B N 1
ATOM 2634 C CA . ILE B 1 70 ? -4.906 -11.719 -0.818 1 98.94 70 ILE B CA 1
ATOM 2635 C C . ILE B 1 70 ? -5.016 -11.992 -2.316 1 98.94 70 ILE B C 1
ATOM 2637 O O . ILE B 1 70 ? -4.969 -13.148 -2.744 1 98.94 70 ILE B O 1
ATOM 2641 N N . LEU B 1 71 ? -5.148 -10.953 -3.117 1 98.94 71 LEU B N 1
ATOM 2642 C CA . LEU B 1 71 ? -5.297 -11.109 -4.559 1 98.94 71 LEU B CA 1
ATOM 2643 C C . LEU B 1 71 ? -4.059 -11.766 -5.164 1 98.94 71 LEU B C 1
ATOM 2645 O O . LEU B 1 71 ? -4.176 -12.672 -5.996 1 98.94 71 LEU B O 1
ATOM 2649 N N . ARG B 1 72 ? -2.863 -11.336 -4.746 1 98.75 72 ARG B N 1
ATOM 2650 C CA . ARG B 1 72 ? -1.633 -11.945 -5.238 1 98.75 72 ARG B CA 1
ATOM 2651 C C . ARG B 1 72 ? -1.581 -13.43 -4.891 1 98.75 72 ARG B C 1
ATOM 2653 O O . ARG B 1 72 ? -1.2 -14.258 -5.723 1 98.75 72 ARG B O 1
ATOM 2660 N N . TYR B 1 73 ? -1.929 -13.766 -3.678 1 98.88 73 TYR B N 1
ATOM 2661 C CA . TYR B 1 73 ? -1.933 -15.141 -3.193 1 98.88 73 TYR B CA 1
ATOM 2662 C C . TYR B 1 73 ? -2.889 -16 -4.008 1 98.88 73 TYR B C 1
ATOM 2664 O O . TYR B 1 73 ? -2.533 -17.094 -4.434 1 98.88 73 TYR B O 1
ATOM 2672 N N . LEU B 1 74 ? -4.066 -15.523 -4.238 1 98.81 74 LEU B N 1
ATOM 2673 C CA . LEU B 1 74 ? -5.059 -16.281 -5 1 98.81 74 LEU B CA 1
ATOM 2674 C C . LEU B 1 74 ? -4.605 -16.469 -6.445 1 98.81 74 LEU B C 1
ATOM 2676 O O . LEU B 1 74 ? -4.852 -17.516 -7.047 1 98.81 74 LEU B O 1
ATOM 2680 N N . CYS B 1 75 ? -3.951 -15.438 -7.035 1 98.69 75 CYS B N 1
ATOM 2681 C CA . CYS B 1 75 ? -3.416 -15.555 -8.391 1 98.69 75 CYS B CA 1
ATOM 2682 C C . CYS B 1 75 ? -2.387 -16.672 -8.469 1 98.69 75 CYS B C 1
ATOM 2684 O O . CYS B 1 75 ? -2.27 -17.344 -9.5 1 98.69 75 CYS B O 1
ATOM 2686 N N . ARG B 1 76 ? -1.628 -16.859 -7.398 1 97.69 76 ARG B N 1
ATOM 2687 C CA . ARG B 1 76 ? -0.585 -17.891 -7.387 1 97.69 76 ARG B CA 1
ATOM 2688 C C . ARG B 1 76 ? -1.173 -19.266 -7.113 1 97.69 76 ARG B C 1
ATOM 2690 O O . ARG B 1 76 ? -0.692 -20.266 -7.645 1 97.69 76 ARG B O 1
ATOM 2697 N N . GLU B 1 77 ? -2.217 -19.312 -6.324 1 98.19 77 GLU B N 1
ATOM 2698 C CA . GLU B 1 77 ? -2.666 -20.594 -5.762 1 98.19 77 GLU B CA 1
ATOM 2699 C C . GLU B 1 77 ? -3.836 -21.156 -6.559 1 98.19 77 GLU B C 1
ATOM 2701 O O . GLU B 1 77 ? -4.191 -22.328 -6.398 1 98.19 77 GLU B O 1
ATOM 2706 N N . ARG B 1 78 ? -4.406 -20.359 -7.387 1 98.12 78 ARG B N 1
ATOM 2707 C CA . ARG B 1 78 ? -5.535 -20.828 -8.18 1 98.12 78 ARG B CA 1
ATOM 2708 C C . ARG B 1 78 ? -5.184 -20.859 -9.664 1 98.12 78 ARG B C 1
ATOM 2710 O O . ARG B 1 78 ? -4.293 -20.141 -10.117 1 98.12 78 ARG B O 1
ATOM 2717 N N . ASN B 1 79 ? -5.867 -21.75 -10.367 1 96.81 79 ASN B N 1
ATOM 2718 C CA . ASN B 1 79 ? -5.711 -21.859 -11.82 1 96.81 79 ASN B CA 1
ATOM 2719 C C . ASN B 1 79 ? -6.516 -20.781 -12.539 1 96.81 79 ASN B C 1
ATOM 2721 O O . ASN B 1 79 ? -7.688 -20.984 -12.852 1 96.81 79 ASN B O 1
ATOM 2725 N N . ILE B 1 80 ? -5.871 -19.672 -12.828 1 96.75 80 ILE B N 1
ATOM 2726 C CA . ILE B 1 80 ? -6.531 -18.547 -13.469 1 96.75 80 ILE B CA 1
ATOM 2727 C C . ILE B 1 80 ? -5.68 -18.031 -14.625 1 96.75 80 ILE B C 1
ATOM 2729 O O . ILE B 1 80 ? -4.535 -18.469 -14.797 1 96.75 80 ILE B O 1
ATOM 2733 N N . GLN B 1 81 ? -6.188 -17.188 -15.445 1 97.44 81 GLN B N 1
ATOM 2734 C CA . GLN B 1 81 ? -5.465 -16.641 -16.594 1 97.44 81 GLN B CA 1
ATOM 2735 C C . GLN B 1 81 ? -4.293 -15.773 -16.141 1 97.44 81 GLN B C 1
ATOM 2737 O O . GLN B 1 81 ? -4.395 -15.055 -15.141 1 97.44 81 GLN B O 1
ATOM 2742 N N . ASP B 1 82 ? -3.25 -15.781 -16.859 1 98.19 82 ASP B N 1
ATOM 2743 C CA . ASP B 1 82 ? -1.975 -15.164 -16.5 1 98.19 82 ASP B CA 1
ATOM 2744 C C . ASP B 1 82 ? -2.109 -13.648 -16.406 1 98.19 82 ASP B C 1
ATOM 2746 O O . ASP B 1 82 ? -1.393 -13.008 -15.625 1 98.19 82 ASP B O 1
ATOM 2750 N N . HIS B 1 83 ? -3.068 -13.047 -17.078 1 96.44 83 HIS B N 1
ATOM 2751 C CA . HIS B 1 83 ? -3.137 -11.602 -17.219 1 96.44 83 HIS B CA 1
ATOM 2752 C C . HIS B 1 83 ? -3.496 -10.945 -15.883 1 96.44 83 HIS B C 1
ATOM 2754 O O . HIS B 1 83 ? -3.252 -9.75 -15.688 1 96.44 83 HIS B O 1
ATOM 2760 N N . TRP B 1 84 ? -4.117 -11.664 -14.977 1 98.12 84 TRP B N 1
ATOM 2761 C CA . TRP B 1 84 ? -4.555 -11.078 -13.711 1 98.12 84 TRP B CA 1
ATOM 2762 C C . TRP B 1 84 ? -3.363 -10.57 -12.906 1 98.12 84 TRP B C 1
ATOM 2764 O O . TRP B 1 84 ? -3.445 -9.523 -12.25 1 98.12 84 TRP B O 1
ATOM 2774 N N . TYR B 1 85 ? -2.32 -11.328 -12.906 1 98.75 85 TYR B N 1
ATOM 2775 C CA . TYR B 1 85 ? -1.036 -11.008 -12.297 1 98.75 85 TYR B CA 1
ATOM 2776 C C . TYR B 1 85 ? 0.103 -11.719 -13.016 1 98.75 85 TYR B C 1
ATOM 2778 O O . TYR B 1 85 ? 0.56 -12.781 -12.578 1 98.75 85 TYR B O 1
ATOM 2786 N N . PRO B 1 86 ? 0.636 -11.109 -14.031 1 98.56 86 PRO B N 1
ATOM 2787 C CA . PRO B 1 86 ? 1.461 -11.797 -15.023 1 98.56 86 PRO B CA 1
ATOM 2788 C C . PRO B 1 86 ? 2.721 -12.414 -14.414 1 98.56 86 PRO B C 1
ATOM 2790 O O . PRO B 1 86 ? 3.352 -11.805 -13.547 1 98.56 86 PRO B O 1
ATOM 2793 N N . GLU B 1 87 ? 3.146 -13.539 -14.953 1 97.44 87 GLU B N 1
ATOM 2794 C CA . GLU B 1 87 ? 4.375 -14.211 -14.531 1 97.44 87 GLU B CA 1
ATOM 2795 C C . GLU B 1 87 ? 5.605 -13.484 -15.07 1 97.44 87 GLU B C 1
ATOM 2797 O O . GLU B 1 87 ? 6.676 -13.539 -14.461 1 97.44 87 GLU B O 1
ATOM 2802 N N . ASP B 1 88 ? 5.418 -12.852 -16.234 1 98.38 88 ASP B N 1
ATOM 2803 C CA . ASP B 1 88 ? 6.52 -12.062 -16.75 1 98.38 88 ASP B CA 1
ATOM 2804 C C . ASP B 1 88 ? 6.984 -11.016 -15.742 1 98.38 88 ASP B C 1
ATOM 2806 O O . ASP B 1 88 ? 6.172 -10.234 -15.234 1 98.38 88 ASP B O 1
ATOM 2810 N N . SER B 1 89 ? 8.211 -10.984 -15.5 1 98.31 89 SER B N 1
ATOM 2811 C CA . SER B 1 89 ? 8.766 -10.195 -14.398 1 98.31 89 SER B CA 1
ATOM 2812 C C . SER B 1 89 ? 8.484 -8.711 -14.586 1 98.31 89 SER B C 1
ATOM 2814 O O . SER B 1 89 ? 8.055 -8.031 -13.656 1 98.31 89 SER B O 1
ATOM 2816 N N . LYS B 1 90 ? 8.789 -8.203 -15.766 1 98.5 90 LYS B N 1
ATOM 2817 C CA . LYS B 1 90 ? 8.617 -6.777 -16.016 1 98.5 90 LYS B CA 1
ATOM 2818 C C . LYS B 1 90 ? 7.145 -6.395 -16.031 1 98.5 90 LYS B C 1
ATOM 2820 O O . LYS B 1 90 ? 6.766 -5.352 -15.492 1 98.5 90 LYS B O 1
ATOM 2825 N N . GLN B 1 91 ? 6.297 -7.227 -16.594 1 98.5 91 GLN B N 1
ATOM 2826 C CA . GLN B 1 91 ? 4.863 -6.965 -16.578 1 98.5 91 GLN B CA 1
ATOM 2827 C C . GLN B 1 91 ? 4.316 -6.996 -15.156 1 98.5 91 GLN B C 1
ATOM 2829 O O . GLN B 1 91 ? 3.498 -6.152 -14.781 1 98.5 91 GLN B O 1
ATOM 2834 N N . GLN B 1 92 ? 4.766 -7.961 -14.414 1 98.75 92 GLN B N 1
ATOM 2835 C CA . GLN B 1 92 ? 4.352 -8.07 -13.016 1 98.75 92 GLN B CA 1
ATOM 2836 C C . GLN B 1 92 ? 4.75 -6.828 -12.227 1 98.75 92 GLN B C 1
ATOM 2838 O O . GLN B 1 92 ? 3.969 -6.324 -11.414 1 98.75 92 GLN B O 1
ATOM 2843 N N . ALA B 1 93 ? 5.93 -6.328 -12.461 1 98.88 93 ALA B N 1
ATOM 2844 C CA . ALA B 1 93 ? 6.441 -5.145 -11.773 1 98.88 93 ALA B CA 1
ATOM 2845 C C . ALA B 1 93 ? 5.578 -3.92 -12.078 1 98.88 93 ALA B C 1
ATOM 2847 O O . ALA B 1 93 ? 5.344 -3.088 -11.203 1 98.88 93 ALA B O 1
ATOM 2848 N N . LYS B 1 94 ? 5.141 -3.82 -13.273 1 98.62 94 LYS B N 1
ATOM 2849 C CA . LYS B 1 94 ? 4.281 -2.695 -13.633 1 98.62 94 LYS B CA 1
ATOM 2850 C C . LYS B 1 94 ? 2.93 -2.787 -12.93 1 98.62 94 LYS B C 1
ATOM 2852 O O . LYS B 1 94 ? 2.363 -1.77 -12.523 1 98.62 94 LYS B O 1
ATOM 2857 N N . VAL B 1 95 ? 2.393 -3.98 -12.797 1 98.81 95 VAL B N 1
ATOM 2858 C CA . VAL B 1 95 ? 1.18 -4.176 -12.008 1 98.81 95 VAL B CA 1
ATOM 2859 C C . VAL B 1 95 ? 1.431 -3.77 -10.562 1 98.81 95 VAL B C 1
ATOM 2861 O O . VAL B 1 95 ? 0.62 -3.062 -9.961 1 98.81 95 VAL B O 1
ATOM 2864 N N . ASP B 1 96 ? 2.584 -4.137 -10.062 1 98.81 96 ASP B N 1
ATOM 2865 C CA . ASP B 1 96 ? 2.955 -3.814 -8.688 1 98.81 96 ASP B CA 1
ATOM 2866 C C . ASP B 1 96 ? 3.043 -2.305 -8.477 1 98.81 96 ASP B C 1
ATOM 2868 O O . ASP B 1 96 ? 2.721 -1.799 -7.402 1 98.81 96 ASP B O 1
ATOM 2872 N N . GLU B 1 97 ? 3.504 -1.565 -9.469 1 98.62 97 GLU B N 1
ATOM 2873 C CA . GLU B 1 97 ? 3.584 -0.114 -9.328 1 98.62 97 GLU B CA 1
ATOM 2874 C C . GLU B 1 97 ? 2.238 0.477 -8.922 1 98.62 97 GLU B C 1
ATOM 2876 O O . GLU B 1 97 ? 2.166 1.266 -7.973 1 98.62 97 GLU B O 1
ATOM 2881 N N . TYR B 1 98 ? 1.231 0.06 -9.633 1 98.69 98 TYR B N 1
ATOM 2882 C CA . TYR B 1 98 ? -0.077 0.61 -9.297 1 98.69 98 TYR B CA 1
ATOM 2883 C C . TYR B 1 98 ? -0.566 0.074 -7.961 1 98.69 98 TYR B C 1
ATOM 2885 O O . TYR B 1 98 ? -1.127 0.82 -7.152 1 98.69 98 TYR B O 1
ATOM 2893 N N . LEU B 1 99 ? -0.414 -1.248 -7.781 1 98.94 99 LEU B N 1
ATOM 2894 C CA . LEU B 1 99 ? -0.905 -1.88 -6.559 1 98.94 99 LEU B CA 1
ATOM 2895 C C . LEU B 1 99 ? -0.326 -1.198 -5.324 1 98.94 99 LEU B C 1
ATOM 2897 O O . LEU B 1 99 ? -1.003 -1.084 -4.301 1 98.94 99 LEU B O 1
ATOM 2901 N N . GLU B 1 100 ? 0.899 -0.752 -5.438 1 98.88 100 GLU B N 1
ATOM 2902 C CA . GLU B 1 100 ? 1.554 -0.109 -4.305 1 98.88 100 GLU B CA 1
ATOM 2903 C C . GLU B 1 100 ? 1.187 1.37 -4.219 1 98.88 100 GLU B C 1
ATOM 2905 O O . GLU B 1 100 ? 0.951 1.896 -3.129 1 98.88 100 GLU B O 1
ATOM 2910 N N . TRP B 1 101 ? 1.059 2.023 -5.332 1 98.75 101 TRP B N 1
ATOM 2911 C CA . TRP B 1 101 ? 0.779 3.455 -5.414 1 98.75 101 TRP B CA 1
ATOM 2912 C C . TRP B 1 101 ? -0.629 3.762 -4.914 1 98.75 101 TRP B C 1
ATOM 2914 O O . TRP B 1 101 ? -0.841 4.75 -4.207 1 98.75 101 TRP B O 1
ATOM 2924 N N . GLN B 1 102 ? -1.551 2.932 -5.223 1 98.56 102 GLN B N 1
ATOM 2925 C CA . GLN B 1 102 ? -2.967 3.225 -5.031 1 98.56 102 GLN B CA 1
ATOM 2926 C C . GLN B 1 102 ? -3.301 3.363 -3.547 1 98.56 102 GLN B C 1
ATOM 2928 O O . GLN B 1 102 ? -4.262 4.047 -3.184 1 98.56 102 GLN B O 1
ATOM 2933 N N . HIS B 1 103 ? -2.52 2.758 -2.613 1 98.75 103 HIS B N 1
ATOM 2934 C CA . HIS B 1 103 ? -2.84 2.783 -1.19 1 98.75 103 HIS B CA 1
ATOM 2935 C C . HIS B 1 103 ? -2.988 4.215 -0.685 1 98.75 103 HIS B C 1
ATOM 2937 O O . HIS B 1 103 ? -4.02 4.57 -0.109 1 98.75 103 HIS B O 1
ATOM 2943 N N . LEU B 1 104 ? -1.992 5.027 -0.995 1 98.38 104 LEU B N 1
ATOM 2944 C CA . LEU B 1 104 ? -1.943 6.379 -0.451 1 98.38 104 LEU B CA 1
ATOM 2945 C C . LEU B 1 104 ? -2.543 7.383 -1.432 1 98.38 104 LEU B C 1
ATOM 2947 O O . LEU B 1 104 ? -2.582 8.586 -1.153 1 98.38 104 LEU B O 1
ATOM 2951 N N . ASP B 1 105 ? -3.002 6.914 -2.627 1 97.75 105 ASP B N 1
ATOM 2952 C CA . ASP B 1 105 ? -3.604 7.797 -3.621 1 97.75 105 ASP B CA 1
ATOM 2953 C C . ASP B 1 105 ? -5.055 7.406 -3.896 1 97.75 105 ASP B C 1
ATOM 2955 O O . ASP B 1 105 ? -5.949 7.723 -3.105 1 97.75 105 ASP B O 1
ATOM 2959 N N . THR B 1 106 ? -5.316 6.461 -4.75 1 97.25 106 THR B N 1
ATOM 2960 C CA . THR B 1 106 ? -6.68 6.164 -5.172 1 97.25 106 THR B CA 1
ATOM 2961 C C . THR B 1 106 ? -7.516 5.672 -3.99 1 97.25 106 THR B C 1
ATOM 2963 O O . THR B 1 106 ? -8.609 6.18 -3.74 1 97.25 106 THR B O 1
ATOM 2966 N N . ARG B 1 107 ? -7.012 4.703 -3.232 1 97.69 107 ARG B N 1
ATOM 2967 C CA . ARG B 1 107 ? -7.738 4.098 -2.125 1 97.69 107 ARG B CA 1
ATOM 2968 C C . ARG B 1 107 ? -8.008 5.117 -1.021 1 97.69 107 ARG B C 1
ATOM 2970 O O . ARG B 1 107 ? -9.156 5.344 -0.642 1 97.69 107 ARG B O 1
ATOM 2977 N N . LEU B 1 108 ? -7.008 5.77 -0.536 1 97.56 108 LEU B N 1
ATOM 2978 C CA . LEU B 1 108 ? -7.137 6.703 0.577 1 97.56 108 LEU B CA 1
ATOM 2979 C C . LEU B 1 108 ? -8.008 7.895 0.189 1 97.56 108 LEU B C 1
ATOM 2981 O O . LEU B 1 108 ? -8.977 8.211 0.886 1 97.56 108 LEU B O 1
ATOM 2985 N N . ASN B 1 109 ? -7.68 8.539 -0.911 1 95.69 109 ASN B N 1
ATOM 2986 C CA . ASN B 1 109 ? -8.312 9.812 -1.252 1 95.69 109 ASN B CA 1
ATOM 2987 C C . ASN B 1 109 ? -9.773 9.617 -1.639 1 95.69 109 ASN B C 1
ATOM 2989 O O . ASN B 1 109 ? -10.633 10.414 -1.249 1 95.69 109 ASN B O 1
ATOM 2993 N N . CYS B 1 110 ? -10.07 8.555 -2.346 1 91.81 110 CYS B N 1
ATOM 2994 C CA . CYS B 1 110 ? -11.461 8.297 -2.715 1 91.81 110 CYS B CA 1
ATOM 2995 C C . CYS B 1 110 ? -12.273 7.84 -1.507 1 91.81 110 CYS B C 1
ATOM 2997 O O . CYS B 1 110 ? -13.414 8.266 -1.324 1 91.81 110 CYS B O 1
ATOM 2999 N N . SER B 1 111 ? -11.719 7.004 -0.692 1 93.38 111 SER B N 1
ATOM 3000 C CA . SER B 1 111 ? -12.438 6.523 0.485 1 93.38 111 SER B CA 1
ATOM 3001 C C . SER B 1 111 ? -12.688 7.652 1.48 1 93.38 111 SER B C 1
ATOM 3003 O O . SER B 1 111 ? -13.758 7.742 2.076 1 93.38 111 SER B O 1
ATOM 3005 N N . MET B 1 112 ? -11.703 8.555 1.66 1 94.5 112 MET B N 1
ATOM 3006 C CA . MET B 1 112 ? -11.844 9.625 2.639 1 94.5 112 MET B CA 1
ATOM 3007 C C . MET B 1 112 ? -12.875 10.648 2.178 1 94.5 112 MET B C 1
ATOM 3009 O O . MET B 1 112 ? -13.633 11.188 2.992 1 94.5 112 MET B O 1
ATOM 3013 N N . TYR B 1 113 ? -12.867 10.93 0.902 1 91.31 113 TYR B N 1
ATOM 3014 C CA . TYR B 1 113 ? -13.93 11.805 0.401 1 91.31 113 TYR B CA 1
ATOM 3015 C C . TYR B 1 113 ? -15.305 11.211 0.682 1 91.31 113 TYR B C 1
ATOM 3017 O O . TYR B 1 113 ? -16.188 11.891 1.213 1 91.31 113 TYR B O 1
ATOM 3025 N N . PHE B 1 114 ? -15.508 9.945 0.388 1 86.62 114 PHE B N 1
ATOM 3026 C CA . PHE B 1 114 ? -16.766 9.258 0.604 1 86.62 114 PHE B CA 1
ATOM 3027 C C . PHE B 1 114 ? -17.141 9.25 2.082 1 86.62 114 PHE B C 1
ATOM 3029 O O . PHE B 1 114 ? -18.297 9.516 2.441 1 86.62 114 PHE B O 1
ATOM 3036 N N . GLN B 1 115 ? -16.219 8.93 2.926 1 87.31 115 GLN B N 1
ATOM 3037 C CA . GLN B 1 115 ? -16.484 8.852 4.359 1 87.31 115 GLN B CA 1
ATOM 3038 C C . GLN B 1 115 ? -16.891 10.211 4.918 1 87.31 115 GLN B C 1
ATOM 3040 O O . GLN B 1 115 ? -17.891 10.312 5.645 1 87.31 115 GLN B O 1
ATOM 3045 N N . HIS B 1 116 ? -16.156 11.266 4.516 1 91 116 HIS B N 1
ATOM 3046 C CA . HIS B 1 116 ? -16.391 12.578 5.098 1 91 116 HIS B CA 1
ATOM 3047 C C . HIS B 1 116 ? -17.641 13.234 4.492 1 91 116 HIS B C 1
ATOM 3049 O O . HIS B 1 116 ? -18.344 13.969 5.172 1 91 116 HIS B O 1
ATOM 3055 N N . LYS B 1 117 ? -17.859 12.898 3.295 1 88.12 117 LYS B N 1
ATOM 3056 C CA . LYS B 1 117 ? -19 13.516 2.629 1 88.12 117 LYS B CA 1
ATOM 3057 C C . LYS B 1 117 ? -20.297 12.773 2.959 1 88.12 117 LYS B C 1
ATOM 3059 O O . LYS B 1 117 ? -21.344 13.391 3.121 1 88.12 117 LYS B O 1
ATOM 3064 N N . TYR B 1 118 ? -20.188 11.43 3.189 1 81.44 118 TYR B N 1
ATOM 3065 C CA . TYR B 1 118 ? -21.438 10.68 3.205 1 81.44 118 TYR B CA 1
ATOM 3066 C C . TYR B 1 118 ? -21.531 9.805 4.453 1 81.44 118 TYR B C 1
ATOM 3068 O O . TYR B 1 118 ? -22.453 9.977 5.262 1 81.44 118 TYR B O 1
ATOM 3076 N N . LEU B 1 119 ? -20.547 8.992 4.73 1 78.31 119 LEU B N 1
ATOM 3077 C CA . LEU B 1 119 ? -20.672 7.934 5.73 1 78.31 119 LEU B CA 1
ATOM 3078 C C . LEU B 1 119 ? -20.703 8.523 7.137 1 78.31 119 LEU B C 1
ATOM 3080 O O . LEU B 1 119 ? -21.594 8.203 7.93 1 78.31 119 LEU B O 1
ATOM 3084 N N . ILE B 1 120 ? -19.75 9.367 7.445 1 83.56 120 ILE B N 1
ATOM 3085 C CA . ILE B 1 120 ? -19.625 9.922 8.789 1 83.56 120 ILE B CA 1
ATOM 3086 C C . ILE B 1 120 ? -20.859 10.75 9.125 1 83.56 120 ILE B C 1
ATOM 3088 O O . ILE B 1 120 ? -21.453 10.578 10.188 1 83.56 120 ILE B O 1
ATOM 3092 N N . PRO B 1 121 ? -21.266 11.656 8.211 1 81.12 121 PRO B N 1
ATOM 3093 C CA . PRO B 1 121 ? -22.484 12.383 8.5 1 81.12 121 PRO B CA 1
ATOM 3094 C C . PRO B 1 121 ? -23.688 11.461 8.742 1 81.12 121 PRO B C 1
ATOM 3096 O O . PRO B 1 121 ? -24.516 11.734 9.617 1 81.12 121 PRO B O 1
ATOM 3099 N N . LEU B 1 122 ? -23.75 10.375 8 1 75.81 122 LEU B N 1
ATOM 3100 C CA . LEU B 1 122 ? -24.844 9.414 8.125 1 75.81 122 LEU B CA 1
ATOM 3101 C C . LEU B 1 122 ? -24.812 8.711 9.477 1 75.81 122 LEU B C 1
ATOM 3103 O O . LEU B 1 122 ? -25.828 8.594 10.156 1 75.81 122 LEU B O 1
ATOM 3107 N N . ILE B 1 123 ? -23.703 8.312 9.922 1 76.44 123 ILE B N 1
ATOM 3108 C CA . ILE B 1 123 ? -23.531 7.551 11.156 1 76.44 123 ILE B CA 1
ATOM 3109 C C . ILE B 1 123 ? -23.719 8.469 12.359 1 76.44 123 ILE B C 1
ATOM 3111 O O . ILE B 1 123 ? -24.344 8.094 13.352 1 76.44 123 ILE B O 1
ATOM 3115 N N . ARG B 1 124 ? -23.188 9.68 12.234 1 84.88 124 ARG B N 1
ATOM 3116 C CA . ARG B 1 124 ? -23.203 10.594 13.367 1 84.88 124 ARG B CA 1
ATOM 3117 C C . ARG B 1 124 ? -24.484 11.43 13.391 1 84.88 124 ARG B C 1
ATOM 3119 O O . ARG B 1 124 ? -24.797 12.062 14.398 1 84.88 124 ARG B O 1
ATOM 3126 N N . GLY B 1 125 ? -25.156 11.469 12.344 1 85.25 125 GLY B N 1
ATOM 3127 C CA . GLY B 1 125 ? -26.344 12.297 12.258 1 85.25 125 GLY B CA 1
ATOM 3128 C C . GLY B 1 125 ? -26.047 13.781 12.273 1 85.25 125 GLY B C 1
ATOM 3129 O O . GLY B 1 125 ? -26.766 14.562 12.891 1 85.25 125 GLY B O 1
ATOM 3130 N N . GLU B 1 126 ? -24.938 14.164 11.789 1 90.75 126 GLU B N 1
ATOM 3131 C CA . GLU B 1 126 ? -24.484 15.547 11.727 1 90.75 126 GLU B CA 1
ATOM 3132 C C . GLU B 1 126 ? -24.062 15.922 10.305 1 90.75 126 GLU B C 1
ATOM 3134 O O . GLU B 1 126 ? -23.75 15.047 9.5 1 90.75 126 GLU B O 1
ATOM 3139 N N . PRO B 1 127 ? -24.172 17.281 10.047 1 91.44 127 PRO B N 1
ATOM 3140 C CA . PRO B 1 127 ? -23.719 17.703 8.719 1 91.44 127 PRO B CA 1
ATOM 3141 C C . PRO B 1 127 ? -22.234 17.406 8.492 1 91.44 127 PRO B C 1
ATOM 3143 O O . PRO B 1 127 ? -21.469 17.312 9.445 1 91.44 127 PRO B O 1
ATOM 3146 N N . ALA B 1 128 ? -21.906 17.344 7.234 1 90 128 ALA B N 1
ATOM 3147 C CA . ALA B 1 128 ? -20.516 17.078 6.871 1 90 128 ALA B CA 1
ATOM 3148 C C . ALA B 1 128 ? -19.609 18.25 7.281 1 90 128 ALA B C 1
ATOM 3150 O O . ALA B 1 128 ? -20.047 19.406 7.273 1 90 128 ALA B O 1
ATOM 3151 N N . ASN B 1 129 ? -18.438 17.891 7.715 1 94.38 129 ASN B N 1
ATOM 3152 C CA . ASN B 1 129 ? -17.391 18.906 7.871 1 94.38 129 ASN B CA 1
ATOM 3153 C C . ASN B 1 129 ? -16.891 19.406 6.52 1 94.38 129 ASN B C 1
ATOM 3155 O O . ASN B 1 129 ? -16.062 18.781 5.883 1 94.38 129 ASN B O 1
ATOM 3159 N N . GLU B 1 130 ? -17.344 20.531 6.117 1 92.44 130 GLU B N 1
ATOM 3160 C CA . GLU B 1 130 ? -17.125 21.031 4.758 1 92.44 130 GLU B CA 1
ATOM 3161 C C . GLU B 1 130 ? -15.633 21.234 4.477 1 92.44 130 GLU B C 1
ATOM 3163 O O . GLU B 1 130 ? -15.18 21.031 3.348 1 92.44 130 GLU B O 1
ATOM 3168 N N . ALA B 1 131 ? -14.891 21.656 5.465 1 93.62 131 ALA B N 1
ATOM 3169 C CA . ALA B 1 131 ? -13.453 21.844 5.277 1 93.62 131 ALA B CA 1
ATOM 3170 C C . ALA B 1 131 ? -12.766 20.531 4.938 1 93.62 131 ALA B C 1
ATOM 3172 O O . ALA B 1 131 ? -11.922 20.469 4.039 1 93.62 131 ALA B O 1
ATOM 3173 N N . ARG B 1 132 ? -13.18 19.5 5.59 1 94 132 ARG B N 1
ATOM 3174 C CA . ARG B 1 132 ? -12.617 18.172 5.336 1 94 132 ARG B CA 1
ATOM 3175 C C . ARG B 1 132 ? -13.07 17.641 3.982 1 94 132 ARG B C 1
ATOM 3177 O O . ARG B 1 132 ? -12.273 17.047 3.244 1 94 132 ARG B O 1
ATOM 3184 N N . VAL B 1 133 ? -14.344 17.828 3.689 1 92.19 133 VAL B N 1
ATOM 3185 C CA . VAL B 1 133 ? -14.883 17.391 2.408 1 92.19 133 VAL B CA 1
ATOM 3186 C C . VAL B 1 133 ? -14.125 18.062 1.267 1 92.19 133 VAL B C 1
ATOM 3188 O O . VAL B 1 133 ? -13.734 17.391 0.296 1 92.19 133 VAL B O 1
ATOM 3191 N N . CYS B 1 134 ? -13.891 19.359 1.419 1 95.44 134 CYS B N 1
ATOM 3192 C CA . CYS B 1 134 ? -13.195 20.109 0.384 1 95.44 134 CYS B CA 1
ATOM 3193 C C . CYS B 1 134 ? -11.758 19.625 0.231 1 95.44 134 CYS B C 1
ATOM 3195 O O . CYS B 1 134 ? -11.258 19.484 -0.887 1 95.44 134 CYS B O 1
ATOM 3197 N N . GLU B 1 135 ? -11.141 19.344 1.312 1 95 135 GLU B N 1
ATOM 3198 C CA . GLU B 1 135 ? -9.766 18.844 1.302 1 95 135 GLU B CA 1
ATOM 3199 C C . GLU B 1 135 ? -9.664 17.516 0.559 1 95 135 GLU B C 1
ATOM 3201 O O . GLU B 1 135 ? -8.828 17.375 -0.34 1 95 135 GLU B O 1
ATOM 3206 N N . PHE B 1 136 ? -10.516 16.625 0.863 1 93.94 136 PHE B N 1
ATOM 3207 C CA . PHE B 1 136 ? -10.414 15.289 0.28 1 93.94 136 PHE B CA 1
ATOM 3208 C C . PHE B 1 136 ? -10.953 15.281 -1.146 1 93.94 136 PHE B C 1
ATOM 3210 O O . PHE B 1 136 ? -10.508 14.484 -1.977 1 93.94 136 PHE B O 1
ATOM 3217 N N . LYS B 1 137 ? -11.914 16.172 -1.413 1 92.56 137 LYS B N 1
ATOM 3218 C CA . LYS B 1 137 ? -12.352 16.344 -2.797 1 92.56 137 LYS B CA 1
ATOM 3219 C C . LYS B 1 137 ? -11.195 16.766 -3.691 1 92.56 137 LYS B C 1
ATOM 3221 O O . LYS B 1 137 ? -11.023 16.25 -4.797 1 92.56 137 LYS B O 1
ATOM 3226 N N . LYS B 1 138 ? -10.453 17.734 -3.242 1 95.44 138 LYS B N 1
ATOM 3227 C CA . LYS B 1 138 ? -9.289 18.203 -3.99 1 95.44 138 LYS B CA 1
ATOM 3228 C C . LYS B 1 138 ? -8.281 17.078 -4.207 1 95.44 138 LYS B C 1
ATOM 3230 O O . LYS B 1 138 ? -7.758 16.906 -5.309 1 95.44 138 LYS B O 1
ATOM 3235 N N . ARG B 1 139 ? -8.016 16.281 -3.197 1 96.19 139 ARG B N 1
ATOM 3236 C CA . ARG B 1 139 ? -7.082 15.172 -3.289 1 96.19 139 ARG B CA 1
ATOM 3237 C C . ARG B 1 139 ? -7.59 14.109 -4.258 1 96.19 139 ARG B C 1
ATOM 3239 O O . ARG B 1 139 ? -6.82 13.562 -5.047 1 96.19 139 ARG B O 1
ATOM 3246 N N . MET B 1 140 ? -8.891 13.812 -4.109 1 93.06 140 MET B N 1
ATOM 3247 C CA . MET B 1 140 ? -9.508 12.844 -5.012 1 93.06 140 MET B CA 1
ATOM 3248 C C . MET B 1 140 ? -9.383 13.297 -6.461 1 93.06 140 MET B C 1
ATOM 3250 O O . MET B 1 140 ? -9.016 12.508 -7.336 1 93.06 140 MET B O 1
ATOM 3254 N N . LYS B 1 141 ? -9.664 14.586 -6.695 1 91.62 141 LYS B N 1
ATOM 3255 C CA . LYS B 1 141 ? -9.586 15.125 -8.047 1 91.62 141 LYS B CA 1
ATOM 3256 C C . LYS B 1 141 ? -8.156 15.031 -8.594 1 91.62 141 LYS B C 1
ATOM 3258 O O . LYS B 1 141 ? -7.957 14.672 -9.758 1 91.62 141 LYS B O 1
ATOM 3263 N N . SER B 1 142 ? -7.219 15.359 -7.777 1 95 142 SER B N 1
ATOM 3264 C CA . SER B 1 142 ? -5.82 15.234 -8.172 1 95 142 SER B CA 1
ATOM 3265 C C . SER B 1 142 ? -5.469 13.797 -8.523 1 95 142 SER B C 1
ATOM 3267 O O . SER B 1 142 ? -4.801 13.539 -9.531 1 95 142 SER B O 1
ATOM 3269 N N . THR B 1 143 ? -5.895 12.867 -7.691 1 95.62 143 THR B N 1
ATOM 3270 C CA . THR B 1 143 ? -5.656 11.445 -7.91 1 95.62 143 THR B CA 1
ATOM 3271 C C . THR B 1 143 ? -6.293 10.984 -9.219 1 95.62 143 THR B C 1
ATOM 3273 O O . THR B 1 143 ? -5.672 10.25 -9.992 1 95.62 143 THR B O 1
ATOM 3276 N N . LEU B 1 144 ? -7.531 11.414 -9.43 1 91.69 144 LEU B N 1
ATOM 3277 C CA . LEU B 1 144 ? -8.227 11.047 -10.664 1 91.69 144 LEU B CA 1
ATOM 3278 C C . LEU B 1 144 ? -7.508 11.617 -11.883 1 91.69 144 LEU B C 1
ATOM 3280 O O . LEU B 1 144 ? -7.496 11 -12.945 1 91.69 144 LEU B O 1
ATOM 3284 N N . GLY B 1 145 ? -6.941 12.789 -11.727 1 91.31 145 GLY B N 1
ATOM 3285 C CA . GLY B 1 145 ? -6.094 13.336 -12.773 1 91.31 145 GLY B CA 1
ATOM 3286 C C . GLY B 1 145 ? -4.91 12.445 -13.109 1 91.31 145 GLY B C 1
ATOM 3287 O O . GLY B 1 145 ? -4.586 12.25 -14.281 1 91.31 145 GLY B O 1
ATOM 3288 N N . LEU B 1 146 ? -4.281 11.867 -12.133 1 95.56 146 LEU B N 1
ATOM 3289 C CA . LEU B 1 146 ? -3.16 10.961 -12.344 1 95.56 146 LEU B CA 1
ATOM 3290 C C . LEU B 1 146 ? -3.627 9.664 -12.992 1 95.56 146 LEU B C 1
ATOM 3292 O O . LEU B 1 146 ? -2.924 9.102 -13.836 1 95.56 146 LEU B O 1
ATOM 3296 N N . ILE B 1 147 ? -4.805 9.219 -12.547 1 93.44 147 ILE B N 1
ATOM 3297 C CA . ILE B 1 147 ? -5.375 8.031 -13.172 1 93.44 147 ILE B CA 1
ATOM 3298 C C . ILE B 1 147 ? -5.527 8.25 -14.672 1 93.44 147 ILE B C 1
ATOM 3300 O O . ILE B 1 147 ? -5.094 7.426 -15.477 1 93.44 147 ILE B O 1
ATOM 3304 N N . GLU B 1 148 ? -6.059 9.352 -15.031 1 90.75 148 GLU B N 1
ATOM 3305 C CA . GLU B 1 148 ? -6.352 9.664 -16.422 1 90.75 148 GLU B CA 1
ATOM 3306 C C . GLU B 1 148 ? -5.07 9.945 -17.203 1 90.75 148 GLU B C 1
ATOM 3308 O O . GLU B 1 148 ? -4.891 9.43 -18.312 1 90.75 148 GLU B O 1
ATOM 3313 N N . ASN B 1 149 ? -4.172 10.641 -16.641 1 92.12 149 ASN B N 1
ATOM 3314 C CA . ASN B 1 149 ? -3.096 11.234 -17.422 1 92.12 149 ASN B CA 1
ATOM 3315 C C . ASN B 1 149 ? -1.786 10.477 -17.25 1 92.12 149 ASN B C 1
ATOM 3317 O O . ASN B 1 149 ? -0.813 10.734 -17.969 1 92.12 149 ASN B O 1
ATOM 3321 N N . VAL B 1 150 ? -1.772 9.516 -16.359 1 95.81 150 VAL B N 1
ATOM 3322 C CA . VAL B 1 150 ? -0.561 8.727 -16.156 1 95.81 150 VAL B CA 1
ATOM 3323 C C . VAL B 1 150 ? -0.874 7.242 -16.344 1 95.81 150 VAL B C 1
ATOM 3325 O O . VAL B 1 150 ? -0.356 6.598 -17.25 1 95.81 150 VAL B O 1
ATOM 3328 N N . TRP B 1 151 ? -1.775 6.754 -15.602 1 94.44 151 TRP B N 1
ATOM 3329 C CA . TRP B 1 151 ? -2.004 5.316 -15.547 1 94.44 151 TRP B CA 1
ATOM 3330 C C . TRP B 1 151 ? -2.77 4.836 -16.766 1 94.44 151 TRP B C 1
ATOM 3332 O O . TRP B 1 151 ? -2.551 3.719 -17.25 1 94.44 151 TRP B O 1
ATOM 3342 N N . LEU B 1 152 ? -3.656 5.727 -17.297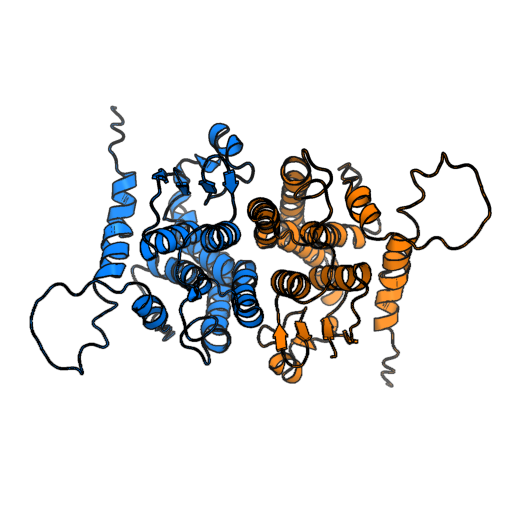 1 92.31 152 LEU B N 1
ATOM 3343 C CA . LEU B 1 152 ? -4.496 5.344 -18.422 1 92.31 152 LEU B CA 1
ATOM 3344 C C . LEU B 1 152 ? -4.145 6.16 -19.672 1 92.31 152 LEU B C 1
ATOM 3346 O O . LEU B 1 152 ? -4.898 6.172 -20.641 1 92.31 152 LEU B O 1
ATOM 3350 N N . LYS B 1 153 ? -3.096 6.789 -19.594 1 90.44 153 LYS B N 1
ATOM 3351 C CA . LYS B 1 153 ? -2.719 7.703 -20.672 1 90.44 153 LYS B CA 1
ATOM 3352 C C . LYS B 1 153 ? -2.57 6.965 -22 1 90.44 153 LYS B C 1
ATOM 3354 O O . LYS B 1 153 ? -3.092 7.406 -23.016 1 90.44 153 LYS B O 1
ATOM 3359 N N . ASP B 1 154 ? -1.906 5.789 -22.016 1 90.38 154 ASP B N 1
ATOM 3360 C CA . ASP B 1 154 ? -1.523 5.168 -23.281 1 90.38 154 ASP B CA 1
ATOM 3361 C C . ASP B 1 154 ? -2.01 3.723 -23.359 1 90.38 154 ASP B C 1
ATOM 3363 O O . ASP B 1 154 ? -1.709 3.01 -24.312 1 90.38 154 ASP B O 1
ATOM 3367 N N . THR B 1 155 ? -2.654 3.303 -22.375 1 89.88 155 THR B N 1
ATOM 3368 C CA . THR B 1 155 ? -3.035 1.896 -22.312 1 89.88 155 THR B CA 1
ATOM 3369 C C . THR B 1 155 ? -4.527 1.748 -22.031 1 89.88 155 THR B C 1
ATOM 3371 O O . THR B 1 155 ? -5.152 2.646 -21.469 1 89.88 155 THR B O 1
ATOM 3374 N N . ALA B 1 156 ? -5.062 0.622 -22.375 1 86.38 156 ALA B N 1
ATOM 3375 C CA . ALA B 1 156 ? -6.488 0.353 -22.203 1 86.38 156 ALA B CA 1
ATOM 3376 C C . ALA B 1 156 ? -6.82 0.069 -20.75 1 86.38 156 ALA B C 1
ATOM 3378 O O . ALA B 1 156 ? -7.938 0.332 -20.297 1 86.38 156 ALA B O 1
ATOM 3379 N N . TYR B 1 157 ? -5.832 -0.468 -20.047 1 93 157 TYR B N 1
ATOM 3380 C CA . TYR B 1 157 ? -5.977 -0.781 -18.625 1 93 157 TYR B CA 1
ATOM 3381 C C . TYR B 1 157 ? -4.902 -0.086 -17.797 1 93 157 TYR B C 1
ATOM 3383 O O . TYR B 1 157 ? -3.984 0.527 -18.359 1 93 157 TYR B O 1
ATOM 3391 N N . LEU B 1 158 ? -5.02 -0.096 -16.562 1 95.75 158 LEU B N 1
ATOM 3392 C CA . LEU B 1 158 ? -4.188 0.703 -15.68 1 95.75 158 LEU B CA 1
ATOM 3393 C C . LEU B 1 158 ? -2.709 0.385 -15.883 1 95.75 158 LEU B C 1
ATOM 3395 O O . LEU B 1 158 ? -1.855 1.264 -15.734 1 95.75 158 LEU B O 1
ATOM 3399 N N . THR B 1 159 ? -2.432 -0.934 -16.203 1 97.31 159 THR B N 1
ATOM 3400 C CA . THR B 1 159 ? -1.021 -1.303 -16.219 1 97.31 159 THR B CA 1
ATOM 3401 C C . THR B 1 159 ? -0.667 -1.982 -17.547 1 97.31 159 THR B C 1
ATOM 3403 O O . THR B 1 159 ? 0.322 -2.715 -17.625 1 97.31 159 THR B O 1
ATOM 3406 N N . GLY B 1 160 ? -1.464 -1.783 -18.531 1 95.19 160 GLY B N 1
ATOM 3407 C CA . GLY B 1 160 ? -1.209 -2.369 -19.844 1 95.19 160 GLY B CA 1
ATOM 3408 C C . GLY B 1 160 ? -2.467 -2.553 -20.672 1 95.19 160 GLY B C 1
ATOM 3409 O O . GLY B 1 160 ? -3.424 -1.79 -20.531 1 95.19 160 GLY B O 1
ATOM 3410 N N . ASN B 1 161 ? -2.404 -3.561 -21.562 1 92.5 161 ASN B N 1
ATOM 3411 C CA . ASN B 1 161 ? -3.496 -3.691 -22.516 1 92.5 161 ASN B CA 1
ATOM 3412 C C . ASN B 1 161 ? -4.391 -4.883 -22.188 1 92.5 161 ASN B C 1
ATOM 3414 O O . ASN B 1 161 ? -5.277 -5.234 -22.969 1 92.5 161 ASN B O 1
ATOM 3418 N N . GLU B 1 162 ? -4.133 -5.484 -21.094 1 92.75 162 GLU B N 1
ATOM 3419 C CA . GLU B 1 162 ? -5.004 -6.52 -20.547 1 92.75 162 GLU B CA 1
ATOM 3420 C C . GLU B 1 162 ? -5.391 -6.211 -19.094 1 92.75 162 GLU B C 1
ATOM 3422 O O . GLU B 1 162 ? -4.613 -5.605 -18.359 1 92.75 162 GLU B O 1
ATOM 3427 N N . ILE B 1 163 ? -6.539 -6.629 -18.734 1 93.94 163 ILE B N 1
ATOM 3428 C CA . ILE B 1 163 ? -7.043 -6.398 -17.391 1 93.94 163 ILE B CA 1
ATOM 3429 C C . ILE B 1 163 ? -6.191 -7.168 -16.375 1 93.94 163 ILE B C 1
ATOM 3431 O O . ILE B 1 163 ? -5.781 -8.305 -16.641 1 93.94 163 ILE B O 1
ATOM 3435 N N . THR B 1 164 ? -5.891 -6.562 -15.281 1 97.69 164 THR B N 1
ATOM 3436 C CA . THR B 1 164 ? -5.176 -7.176 -14.164 1 97.69 164 THR B CA 1
ATOM 3437 C C . THR B 1 164 ? -5.906 -6.918 -12.844 1 97.69 164 THR B C 1
ATOM 3439 O O . THR B 1 164 ? -6.934 -6.23 -12.828 1 97.69 164 THR B O 1
ATOM 3442 N N . ILE B 1 165 ? -5.41 -7.422 -11.734 1 98.38 165 ILE B N 1
ATOM 3443 C CA . ILE B 1 165 ? -5.98 -7.172 -10.414 1 98.38 165 ILE B CA 1
ATOM 3444 C C . ILE B 1 165 ? -5.855 -5.691 -10.07 1 98.38 165 ILE B C 1
ATOM 3446 O O . ILE B 1 165 ? -6.594 -5.18 -9.227 1 98.38 165 ILE B O 1
ATOM 3450 N N . ALA B 1 166 ? -4.914 -4.969 -10.688 1 98.5 166 ALA B N 1
ATOM 3451 C CA . ALA B 1 166 ? -4.836 -3.521 -10.508 1 98.5 166 ALA B CA 1
ATOM 3452 C C . ALA B 1 166 ? -6.129 -2.844 -10.953 1 98.5 166 ALA B C 1
ATOM 3454 O O . ALA B 1 166 ? -6.605 -1.91 -10.297 1 98.5 166 ALA B O 1
ATOM 3455 N N . ASP B 1 167 ? -6.68 -3.336 -11.992 1 94.81 167 ASP B N 1
ATOM 3456 C CA . ASP B 1 167 ? -7.895 -2.742 -12.539 1 94.81 167 ASP B CA 1
ATOM 3457 C C . ASP B 1 167 ? -9.094 -3.004 -11.633 1 94.81 167 ASP B C 1
ATOM 3459 O O . ASP B 1 167 ? -9.969 -2.146 -11.484 1 94.81 167 ASP B O 1
ATOM 3463 N N . LEU B 1 168 ? -9.18 -4.16 -11.039 1 93.88 168 LEU B N 1
ATOM 3464 C CA . LEU B 1 168 ? -10.258 -4.465 -10.109 1 93.88 168 LEU B CA 1
ATOM 3465 C C . LEU B 1 168 ? -10.219 -3.537 -8.898 1 93.88 168 LEU B C 1
ATOM 3467 O O . LEU B 1 168 ? -11.25 -3 -8.492 1 93.88 168 LEU B O 1
ATOM 3471 N N . LEU B 1 169 ? -9.016 -3.359 -8.383 1 96.69 169 LEU B N 1
ATOM 3472 C CA . LEU B 1 169 ? -8.875 -2.432 -7.262 1 96.69 169 LEU B CA 1
ATOM 3473 C C . LEU B 1 169 ? -9.219 -1.008 -7.695 1 96.69 169 LEU B C 1
ATOM 3475 O O . LEU B 1 169 ? -9.992 -0.323 -7.027 1 96.69 169 LEU B O 1
ATOM 3479 N N . GLY B 1 170 ? -8.648 -0.598 -8.797 1 93.94 170 GLY B N 1
ATOM 3480 C CA . GLY B 1 170 ? -8.859 0.755 -9.289 1 93.94 170 GLY B CA 1
ATOM 3481 C C . GLY B 1 170 ? -10.328 1.095 -9.484 1 93.94 170 GLY B C 1
ATOM 3482 O O . GLY B 1 170 ? -10.789 2.146 -9.039 1 93.94 170 GLY B O 1
ATOM 3483 N N . VAL B 1 171 ? -11.055 0.216 -10.062 1 89.56 171 VAL B N 1
ATOM 3484 C CA . VAL B 1 171 ? -12.453 0.491 -10.375 1 89.56 171 VAL B CA 1
ATOM 3485 C C . VAL B 1 171 ? -13.266 0.56 -9.078 1 89.56 171 VAL B C 1
ATOM 3487 O O . VAL B 1 171 ? -14.133 1.421 -8.938 1 89.56 171 VAL B O 1
ATOM 3490 N N . CYS B 1 172 ? -13.008 -0.327 -8.133 1 89.62 172 CYS B N 1
ATOM 3491 C CA . CYS B 1 172 ? -13.727 -0.331 -6.867 1 89.62 172 CYS B CA 1
ATOM 3492 C C . CYS B 1 172 ? -13.406 0.916 -6.051 1 89.62 172 CYS B C 1
ATOM 3494 O O . CYS B 1 172 ? -14.266 1.438 -5.34 1 89.62 172 CYS B O 1
ATOM 3496 N N . GLU B 1 173 ? -12.227 1.427 -6.172 1 92.38 173 GLU B N 1
ATOM 3497 C CA . GLU B 1 173 ? -11.789 2.613 -5.441 1 92.38 173 GLU B CA 1
ATOM 3498 C C . GLU B 1 173 ? -12.406 3.879 -6.027 1 92.38 173 GLU B C 1
ATOM 3500 O O . GLU B 1 173 ? -12.844 4.762 -5.289 1 92.38 173 GLU B O 1
ATOM 3505 N N . ILE B 1 174 ? -12.461 3.967 -7.305 1 87.12 174 ILE B N 1
ATOM 3506 C CA . ILE B 1 174 ? -12.914 5.168 -8 1 87.12 174 ILE B CA 1
ATOM 3507 C C . ILE B 1 174 ? -14.438 5.238 -7.977 1 87.12 174 ILE B C 1
ATOM 3509 O O . ILE B 1 174 ? -15.016 6.324 -7.883 1 87.12 174 ILE B O 1
ATOM 3513 N N . GLU B 1 175 ? -15.141 4.176 -7.938 1 77.88 175 GLU B N 1
ATOM 3514 C CA . GLU B 1 175 ? -16.594 4.121 -8.016 1 77.88 175 GLU B CA 1
ATOM 3515 C C . GLU B 1 175 ? -17.234 4.551 -6.695 1 77.88 175 GLU B C 1
ATOM 3517 O O . GLU B 1 175 ? -18.359 5.055 -6.68 1 77.88 175 GLU B O 1
ATOM 3522 N N . GLN B 1 176 ? -16.625 4.422 -5.637 1 72.19 176 GLN B N 1
ATOM 3523 C CA . GLN B 1 176 ? -17.203 4.633 -4.312 1 72.19 176 GLN B CA 1
ATOM 3524 C C . GLN B 1 176 ? -17.703 6.066 -4.152 1 72.19 176 GLN B C 1
ATOM 3526 O O . GLN B 1 176 ? -18.828 6.285 -3.699 1 72.19 176 GLN B O 1
ATOM 3531 N N . PRO B 1 177 ? -17 7.086 -4.531 1 55.28 177 PRO B N 1
ATOM 3532 C CA . PRO B 1 177 ? -17.531 8.445 -4.402 1 55.28 177 PRO B CA 1
ATOM 3533 C C . PRO B 1 177 ? -18.703 8.703 -5.34 1 55.28 177 PRO B C 1
ATOM 3535 O O . PRO B 1 177 ? -19.5 9.617 -5.098 1 55.28 177 PRO B O 1
ATOM 3538 N N . ASN B 1 178 ? -18.766 8.07 -6.391 1 52.44 178 ASN B N 1
ATOM 3539 C CA . ASN B 1 178 ? -19.844 8.273 -7.34 1 52.44 178 ASN B CA 1
ATOM 3540 C C . ASN B 1 178 ? -21.156 7.699 -6.82 1 52.44 178 ASN B C 1
ATOM 3542 O O . ASN B 1 178 ? -22.234 8.203 -7.156 1 52.44 178 ASN B O 1
ATOM 3546 N N . ARG B 1 179 ? -21.125 6.723 -6.012 1 44.72 179 ARG B N 1
ATOM 3547 C CA . ARG B 1 179 ? -22.328 6.105 -5.488 1 44.72 179 ARG B CA 1
ATOM 3548 C C . ARG B 1 179 ? -23.078 7.055 -4.551 1 44.72 179 ARG B C 1
ATOM 3550 O O . ARG B 1 179 ? -24.297 6.965 -4.398 1 44.72 179 ARG B O 1
ATOM 3557 N N . SER B 1 180 ? -22.312 7.898 -3.746 1 42.38 180 SER B N 1
ATOM 3558 C CA . SER B 1 180 ? -23 8.781 -2.805 1 42.38 180 SER B CA 1
ATOM 3559 C C . SER B 1 180 ? -23.703 9.922 -3.529 1 42.38 180 SER B C 1
ATOM 3561 O O . SER B 1 180 ? -24.469 10.664 -2.922 1 42.38 180 SER B O 1
ATOM 3563 N N . SER B 1 181 ? -23.031 10.547 -4.535 1 36.5 181 SER B N 1
ATOM 3564 C CA . SER B 1 181 ? -23.75 11.625 -5.219 1 36.5 181 SER B CA 1
ATOM 3565 C C . SER B 1 181 ? -24.969 11.102 -5.965 1 36.5 181 SER B C 1
ATOM 3567 O O . SER B 1 181 ? -24.844 10.57 -7.07 1 36.5 181 SER B O 1
ATOM 3569 N N . VAL B 1 182 ? -25.844 10.586 -5.316 1 31.75 182 VAL B N 1
ATOM 3570 C CA . VAL B 1 182 ? -27.156 10.477 -5.938 1 31.75 182 VAL B CA 1
ATOM 3571 C C . VAL B 1 182 ? -27.391 11.664 -6.863 1 31.75 182 VAL B C 1
ATOM 3573 O O . VAL B 1 182 ? -27.984 11.516 -7.941 1 31.75 182 VAL B O 1
ATOM 3576 N N . GLU B 1 183 ? -27.438 12.945 -6.297 1 30.89 183 GLU B N 1
ATOM 3577 C CA . GLU B 1 183 ? -27.797 14.047 -7.188 1 30.89 183 GLU B CA 1
ATOM 3578 C C . GLU B 1 183 ? -26.812 14.164 -8.344 1 30.89 183 GLU B C 1
ATOM 3580 O O . GLU B 1 183 ? -27.203 14.234 -9.508 1 30.89 183 GLU B O 1
ATOM 3585 N N . ASN B 1 184 ? -25.641 15.141 -8.109 1 28.72 184 ASN B N 1
ATOM 3586 C CA . ASN B 1 184 ? -24.828 15.75 -9.148 1 28.72 184 ASN B CA 1
ATOM 3587 C C . ASN B 1 184 ? -23.781 14.773 -9.672 1 28.72 184 ASN B C 1
ATOM 3589 O O . ASN B 1 184 ? -22.953 14.273 -8.906 1 28.72 184 ASN B O 1
ATOM 3593 N N . ARG B 1 185 ? -23.984 13.914 -10.594 1 31.06 185 ARG B N 1
ATOM 3594 C CA . ARG B 1 185 ? -23.047 13.219 -11.461 1 31.06 185 ARG B CA 1
ATOM 3595 C C . ARG B 1 185 ? -21.688 13.891 -11.438 1 31.06 185 ARG B C 1
ATOM 3597 O O . ARG B 1 185 ? -21.594 15.125 -11.477 1 31.06 185 ARG B O 1
ATOM 3604 N N . VAL B 1 186 ? -20.609 13.586 -10.68 1 33.62 186 VAL B N 1
ATOM 3605 C CA . VAL B 1 186 ? -19.297 14.047 -11.109 1 33.62 186 VAL B CA 1
ATOM 3606 C C . VAL B 1 186 ? -19.359 14.477 -12.578 1 33.62 186 VAL B C 1
ATOM 3608 O O . VAL B 1 186 ? -19.375 13.641 -13.477 1 33.62 186 VAL B O 1
ATOM 3611 N N . GLU B 1 187 ? -20.219 15.188 -13.133 1 31.58 187 GLU B N 1
ATOM 3612 C CA . GLU B 1 187 ? -20.594 15.852 -14.383 1 31.58 187 GLU B CA 1
ATOM 3613 C C . GLU B 1 187 ? -19.344 16.25 -15.188 1 31.58 187 GLU B C 1
ATOM 3615 O O . GLU B 1 187 ? -19.328 16.125 -16.406 1 31.58 187 GLU B O 1
ATOM 3620 N N . GLU B 1 188 ? -18.594 17.156 -14.586 1 33.06 188 GLU B N 1
ATOM 3621 C CA . GLU B 1 188 ? -17.672 17.844 -15.477 1 33.06 188 GLU B CA 1
ATOM 3622 C C . GLU B 1 188 ? -16.594 16.906 -16 1 33.06 188 GLU B C 1
ATOM 3624 O O . GLU B 1 188 ? -15.906 17.219 -16.984 1 33.06 188 GLU B O 1
ATOM 3629 N N . HIS B 1 189 ? -15.891 16.203 -15.008 1 31.38 189 HIS B N 1
ATOM 3630 C CA . HIS B 1 189 ? -14.812 15.445 -15.625 1 31.38 189 HIS B CA 1
ATOM 3631 C C . HIS B 1 189 ? -15.352 14.242 -16.391 1 31.38 189 HIS B C 1
ATOM 3633 O O . HIS B 1 189 ? -16.312 13.602 -15.953 1 31.38 189 HIS B O 1
ATOM 3639 N N . ASN B 1 190 ? -15.328 14.25 -17.641 1 31.22 190 ASN B N 1
ATOM 3640 C CA . ASN B 1 190 ? -15.375 13.164 -18.609 1 31.22 190 ASN B CA 1
ATOM 3641 C C . ASN B 1 190 ? -14.766 11.883 -18.047 1 31.22 190 ASN B C 1
ATOM 3643 O O . ASN B 1 190 ? -13.727 11.43 -18.516 1 31.22 190 ASN B O 1
ATOM 3647 N N . TRP B 1 191 ? -14.617 11.797 -16.906 1 30.66 191 TRP B N 1
ATOM 3648 C CA . TRP B 1 191 ? -14.016 10.523 -16.5 1 30.66 191 TRP B CA 1
ATOM 3649 C C . TRP B 1 191 ? -14.82 9.344 -17.031 1 30.66 191 TRP B C 1
ATOM 3651 O O . TRP B 1 191 ? -15.516 8.664 -16.281 1 30.66 191 TRP B O 1
ATOM 3661 N N . HIS B 1 192 ? -15.539 9.461 -18.047 1 32.78 192 HIS B N 1
ATOM 3662 C CA . HIS B 1 192 ? -15.859 8.242 -18.797 1 32.78 192 HIS B CA 1
ATOM 3663 C C . HIS B 1 192 ? -14.656 7.305 -18.844 1 32.78 192 HIS B C 1
ATOM 3665 O O . HIS B 1 192 ? -13.828 7.402 -19.766 1 32.78 192 HIS B O 1
ATOM 3671 N N . ILE B 1 193 ? -13.828 7.324 -17.922 1 32.97 193 ILE B N 1
ATOM 3672 C CA . ILE B 1 193 ? -12.781 6.309 -17.891 1 32.97 193 ILE B CA 1
ATOM 3673 C C . ILE B 1 193 ? -13.305 5.02 -18.531 1 32.97 193 ILE B C 1
ATOM 3675 O O . ILE B 1 193 ? -14.438 4.605 -18.266 1 32.97 193 ILE B O 1
ATOM 3679 N N . HIS B 1 194 ? -12.641 4.586 -19.531 1 33.34 194 HIS B N 1
ATOM 3680 C CA . HIS B 1 194 ? -12.633 3.264 -20.156 1 33.34 194 HIS B CA 1
ATOM 3681 C C . HIS B 1 194 ? -12.742 2.164 -19.109 1 33.34 194 HIS B C 1
ATOM 3683 O O . HIS B 1 194 ? -11.828 1.354 -18.953 1 33.34 194 HIS B O 1
ATOM 3689 N N . LEU B 1 195 ? -12.953 2.367 -18 1 33.62 195 LEU B N 1
ATOM 3690 C CA . LEU B 1 195 ? -13.391 1.351 -17.047 1 33.62 195 LEU B CA 1
ATOM 3691 C C . LEU B 1 195 ? -14.414 0.415 -17.688 1 33.62 195 LEU B C 1
ATOM 3693 O O . LEU B 1 195 ? -14.555 -0.735 -17.266 1 33.62 195 LEU B O 1
ATOM 3697 N N . GLY B 1 196 ? -15.078 0.867 -18.641 1 33.22 196 GLY B N 1
ATOM 3698 C CA . GLY B 1 196 ? -15.898 0.074 -19.547 1 33.22 196 GLY B CA 1
ATOM 3699 C C . GLY B 1 196 ? -15.117 -1.005 -20.266 1 33.22 196 GLY B C 1
ATOM 3700 O O . GLY B 1 196 ? -15.617 -2.119 -20.453 1 33.22 196 GLY B O 1
ATOM 3701 N N . GLN B 1 197 ? -13.977 -0.658 -20.75 1 34.53 197 GLN B N 1
ATOM 3702 C CA . GLN B 1 197 ? -13.117 -1.619 -21.438 1 34.53 197 GLN B CA 1
ATOM 3703 C C . GLN B 1 197 ? -12.516 -2.613 -20.438 1 34.53 197 GLN B C 1
ATOM 3705 O O . GLN B 1 197 ? -12.352 -3.793 -20.766 1 34.53 197 GLN B O 1
ATOM 3710 N N . MET B 1 198 ? -12.031 -2.199 -19.391 1 32.66 198 MET B N 1
ATOM 3711 C CA . MET B 1 198 ? -11.477 -3.133 -18.406 1 32.66 198 MET B CA 1
ATOM 3712 C C . MET B 1 198 ? -12.547 -4.082 -17.891 1 32.66 198 MET B C 1
ATOM 3714 O O . MET B 1 198 ? -12.273 -5.254 -17.641 1 32.66 198 MET B O 1
ATOM 3718 N N . GLU B 1 199 ? -13.703 -3.633 -17.734 1 33.94 199 GLU B N 1
ATOM 3719 C CA . GLU B 1 199 ? -14.828 -4.445 -17.281 1 33.94 199 GLU B CA 1
ATOM 3720 C C . GLU B 1 199 ? -15.305 -5.395 -18.375 1 33.94 199 GLU B C 1
ATOM 3722 O O . GLU B 1 199 ? -15.812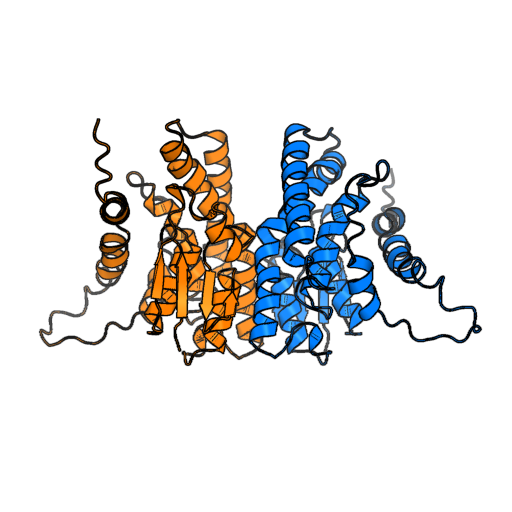 -6.48 -18.078 1 33.94 199 GLU B O 1
ATOM 3727 N N . LYS B 1 200 ? -15.234 -4.996 -19.656 1 32.91 200 LYS B N 1
ATOM 3728 C CA . LYS B 1 200 ? -15.719 -5.832 -20.75 1 32.91 200 LYS B CA 1
ATOM 3729 C C . LYS B 1 200 ? -14.93 -7.141 -20.828 1 32.91 200 LYS B C 1
ATOM 37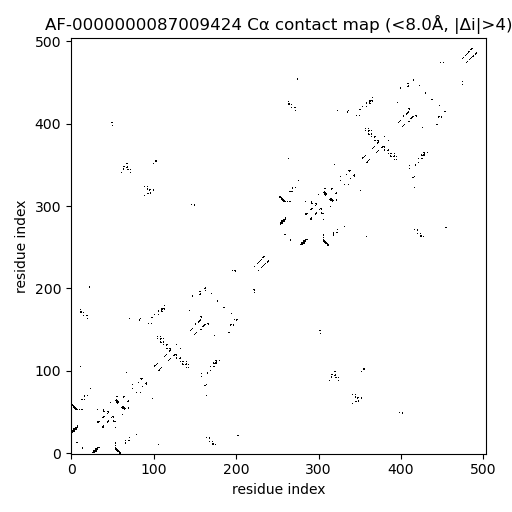31 O O . LYS B 1 200 ? -15.453 -8.156 -21.281 1 32.91 200 LYS B O 1
ATOM 3736 N N . SER B 1 201 ? -13.664 -7.066 -20.734 1 29.5 201 SER B N 1
ATOM 3737 C CA . SER B 1 201 ? -12.898 -8.281 -20.984 1 29.5 201 SER B CA 1
ATOM 3738 C C . SER B 1 201 ? -13.125 -9.32 -19.891 1 29.5 201 SER B C 1
ATOM 3740 O O . SER B 1 201 ? -12.805 -10.492 -20.062 1 29.5 201 SER B O 1
ATOM 3742 N N . ALA B 1 202 ? -13.266 -8.883 -18.688 1 28.5 202 ALA B N 1
ATOM 3743 C CA . ALA B 1 202 ? -13.25 -9.938 -17.672 1 28.5 202 ALA B CA 1
ATOM 3744 C C . ALA B 1 202 ? -14.562 -10.719 -17.672 1 28.5 202 ALA B C 1
ATOM 3746 O O . ALA B 1 202 ? -14.617 -11.852 -17.203 1 28.5 202 ALA B O 1
ATOM 3747 N N . VAL B 1 203 ? -15.789 -10.062 -17.922 1 29.19 203 VAL B N 1
ATOM 3748 C CA . VAL B 1 203 ? -17.031 -10.789 -17.688 1 29.19 203 VAL B CA 1
ATOM 3749 C C . VAL B 1 203 ? -17.547 -11.383 -19 1 29.19 203 VAL B C 1
ATOM 3751 O O . VAL B 1 203 ? -17.984 -10.656 -19.875 1 29.19 203 VAL B O 1
ATOM 3754 N N . ALA B 1 204 ? -16.859 -12.195 -19.672 1 26.72 204 ALA B N 1
ATOM 3755 C CA . ALA B 1 204 ? -17.469 -12.953 -20.75 1 26.72 204 ALA B CA 1
ATOM 3756 C C . ALA B 1 204 ? -18.828 -13.523 -20.328 1 26.72 204 ALA B C 1
ATOM 3758 O O . ALA B 1 204 ? -18.891 -14.312 -19.375 1 26.72 204 ALA B O 1
ATOM 3759 N N . GLU B 1 205 ? -19.953 -12.75 -20.406 1 28.81 205 GLU B N 1
ATOM 3760 C CA . GLU B 1 205 ? -21.234 -13.422 -20.297 1 28.81 205 GLU B CA 1
ATOM 3761 C C . GLU B 1 205 ? -21.266 -14.703 -21.125 1 28.81 205 GLU B C 1
ATOM 3763 O O . GLU B 1 205 ? -20.812 -14.711 -22.266 1 28.81 205 GLU B O 1
ATOM 3768 N N . PRO B 1 206 ? -21.422 -15.859 -20.594 1 26.22 206 PRO B N 1
ATOM 3769 C CA . PRO B 1 206 ? -21.781 -16.969 -21.484 1 26.22 206 PRO B CA 1
ATOM 3770 C C . PRO B 1 206 ? -22.969 -16.656 -22.375 1 26.22 206 PRO B C 1
ATOM 3772 O O . PRO B 1 206 ? -23.812 -15.82 -22.016 1 26.22 206 PRO B O 1
ATOM 3775 N N . ASN B 1 207 ? -22.984 -16.875 -23.656 1 26.52 207 ASN B N 1
ATOM 3776 C CA . ASN B 1 207 ? -23.922 -16.938 -24.75 1 26.52 207 ASN B CA 1
ATOM 3777 C C . ASN B 1 207 ? -25.266 -17.531 -24.312 1 26.52 207 ASN B C 1
ATOM 3779 O O . ASN B 1 207 ? -25.422 -18.75 -24.297 1 26.52 207 ASN B O 1
ATOM 3783 N N . PHE B 1 208 ? -26.203 -17.094 -23.453 1 25.17 208 PHE B N 1
ATOM 3784 C CA . PHE B 1 208 ? -27.547 -17.641 -23.641 1 25.17 208 PHE B CA 1
ATOM 3785 C C . PHE B 1 208 ? -28.047 -17.344 -25.062 1 25.17 208 PHE B C 1
ATOM 3787 O O . PHE B 1 208 ? -27.594 -16.391 -25.688 1 25.17 208 PHE B O 1
ATOM 3794 N N . SER B 1 209 ? -29.188 -17.984 -25.656 1 23.98 209 SER B N 1
ATOM 3795 C CA . SER B 1 209 ? -29.734 -18.297 -26.984 1 23.98 209 SER B CA 1
ATOM 3796 C C . SER B 1 209 ? -29.938 -17.047 -27.812 1 23.98 209 SER B C 1
ATOM 3798 O O . SER B 1 209 ? -29.922 -15.93 -27.281 1 23.98 209 SER B O 1
ATOM 3800 N N . SER B 1 210 ? -31.031 -17.047 -28.953 1 24.62 210 SER B N 1
ATOM 3801 C CA . SER B 1 210 ? -31.172 -16.844 -30.391 1 24.62 210 SER B CA 1
ATOM 3802 C C . SER B 1 210 ? -31.281 -15.352 -30.719 1 24.62 210 SER B C 1
ATOM 3804 O O . SER B 1 210 ? -30.844 -14.906 -31.781 1 24.62 210 SER B O 1
ATOM 3806 N N . GLU B 1 211 ? -32.406 -14.68 -30.453 1 23.78 211 GLU B N 1
ATOM 3807 C CA . GLU B 1 211 ? -32.938 -13.758 -31.453 1 23.78 211 GLU B CA 1
ATOM 3808 C C . GLU B 1 211 ? -31.969 -12.617 -31.734 1 23.78 211 GLU B C 1
ATOM 3810 O O . GLU B 1 211 ? -31.312 -12.117 -30.812 1 23.78 211 GLU B O 1
ATOM 3815 N N . ASP B 1 212 ? -31.562 -12.352 -33.125 1 23.88 212 ASP B N 1
ATOM 3816 C CA . ASP B 1 212 ? -30.594 -11.789 -34.031 1 23.88 212 ASP B CA 1
ATOM 3817 C C . ASP B 1 212 ? -30.453 -10.281 -33.844 1 23.88 212 ASP B C 1
ATOM 3819 O O . ASP B 1 212 ? -29.953 -9.578 -34.75 1 23.88 212 ASP B O 1
ATOM 3823 N N . THR B 1 213 ? -31.312 -9.625 -33.094 1 22.16 213 THR B N 1
ATOM 3824 C CA . THR B 1 213 ? -31.562 -8.25 -33.5 1 22.16 213 THR B CA 1
ATOM 3825 C C . THR B 1 213 ? -30.25 -7.488 -33.688 1 22.16 213 THR B C 1
ATOM 3827 O O . THR B 1 213 ? -29.219 -7.863 -33.094 1 22.16 213 THR B O 1
ATOM 3830 N N . ASN B 1 214 ? -30.281 -6.305 -34.469 1 22.56 214 ASN B N 1
ATOM 3831 C CA . ASN B 1 214 ? -29.5 -5.312 -35.219 1 22.56 214 ASN B CA 1
ATOM 3832 C C . ASN B 1 214 ? -28.375 -4.734 -34.344 1 22.56 214 ASN B C 1
ATOM 3834 O O . ASN B 1 214 ? -28.625 -4.266 -33.219 1 22.56 214 ASN B O 1
ATOM 3838 N N . ILE B 1 215 ? -27.156 -5.113 -34.594 1 23.12 215 ILE B N 1
ATOM 3839 C CA . ILE B 1 215 ? -25.828 -5.285 -34.031 1 23.12 215 ILE B CA 1
ATOM 3840 C C . ILE B 1 215 ? -25.266 -3.934 -33.594 1 23.12 215 ILE B C 1
ATOM 3842 O O . ILE B 1 215 ? -24.188 -3.863 -33 1 23.12 215 ILE B O 1
ATOM 3846 N N . LEU B 1 216 ? -25.656 -2.932 -34.312 1 23.45 216 LEU B N 1
ATOM 3847 C CA . LEU B 1 216 ? -24.875 -1.698 -34.375 1 23.45 216 LEU B CA 1
ATOM 3848 C C . LEU B 1 216 ? -24.844 -1.018 -33 1 23.45 216 LEU B C 1
ATOM 3850 O O . LEU B 1 216 ? -23.812 -0.444 -32.625 1 23.45 216 LEU B O 1
ATOM 3854 N N . SER B 1 217 ? -26.141 -0.712 -32.562 1 23.28 217 SER B N 1
ATOM 3855 C CA . SER B 1 217 ? -26.562 0.24 -31.531 1 23.28 217 SER B CA 1
ATOM 3856 C C . SER B 1 217 ? -26.031 -0.148 -30.156 1 23.28 217 SER B C 1
ATOM 3858 O O . SER B 1 217 ? -26.594 0.222 -29.125 1 23.28 217 SER B O 1
ATOM 3860 N N . THR B 1 218 ? -25.172 -1.046 -30.062 1 22.72 218 THR B N 1
ATOM 3861 C CA . THR B 1 218 ? -24.625 -1.992 -29.094 1 22.72 218 THR B CA 1
ATOM 3862 C C . THR B 1 218 ? -23.672 -1.29 -28.125 1 22.72 218 THR B C 1
ATOM 3864 O O . THR B 1 218 ? -22.953 -1.945 -27.375 1 22.72 218 THR B O 1
ATOM 3867 N N . LYS B 1 219 ? -23.438 -0.075 -28.609 1 24.48 219 LYS B N 1
ATOM 3868 C CA . LYS B 1 219 ? -22.391 0.667 -27.906 1 24.48 219 LYS B CA 1
ATOM 3869 C C . LYS B 1 219 ? -22.75 0.814 -26.422 1 24.48 219 LYS B C 1
ATOM 3871 O O . LYS B 1 219 ? -21.875 0.678 -25.562 1 24.48 219 LYS B O 1
ATOM 3876 N N . SER B 1 220 ? -23.766 1.58 -26.156 1 26.2 220 SER B N 1
ATOM 3877 C CA . SER B 1 220 ? -24.266 2.082 -24.875 1 26.2 220 SER B CA 1
ATOM 3878 C C . SER B 1 220 ? -24.734 0.939 -23.969 1 26.2 220 SER B C 1
ATOM 3880 O O . SER B 1 220 ? -25.188 1.171 -22.859 1 26.2 220 SER B O 1
ATOM 3882 N N . ARG B 1 221 ? -25.047 -0.224 -24.578 1 23.89 221 ARG B N 1
ATOM 3883 C CA . ARG B 1 221 ? -25.953 -1.221 -24 1 23.89 221 ARG B CA 1
ATOM 3884 C C . ARG B 1 221 ? -25.25 -2.01 -22.891 1 23.89 221 ARG B C 1
ATOM 3886 O O . ARG B 1 221 ? -25.891 -2.748 -22.141 1 23.89 221 ARG B O 1
ATOM 3893 N N . TYR B 1 222 ? -24.047 -2.318 -23.266 1 25.05 222 TYR B N 1
ATOM 3894 C CA . TYR B 1 222 ? -23.516 -3.447 -22.516 1 25.05 222 TYR B CA 1
ATOM 3895 C C . TYR B 1 222 ? -23.281 -3.066 -21.062 1 25.05 222 TYR B C 1
ATOM 3897 O O . TYR B 1 222 ? -23.438 -3.895 -20.156 1 25.05 222 TYR B O 1
ATOM 3905 N N . MET B 1 223 ? -22.609 -1.968 -20.922 1 29.3 223 MET B N 1
ATOM 3906 C CA . MET B 1 223 ? -22.156 -1.646 -19.578 1 29.3 223 MET B CA 1
ATOM 3907 C C . MET B 1 223 ? -23.328 -1.461 -18.625 1 29.3 223 MET B C 1
ATOM 3909 O O . MET B 1 223 ? -23.141 -1.218 -17.438 1 29.3 223 MET B O 1
ATOM 3913 N N . ASP B 1 224 ? -24.422 -1.147 -19.125 1 28.59 224 ASP B N 1
ATOM 3914 C CA . ASP B 1 224 ? -25.516 -0.549 -18.359 1 28.59 224 ASP B CA 1
ATOM 3915 C C . ASP B 1 224 ? -26.047 -1.521 -17.312 1 28.59 224 ASP B C 1
ATOM 3917 O O . ASP B 1 224 ? -26.219 -1.152 -16.156 1 28.59 224 ASP B O 1
ATOM 3921 N N . HIS B 1 225 ? -26.547 -2.664 -17.844 1 27.81 225 HIS B N 1
ATOM 3922 C CA . HIS B 1 225 ? -27.578 -3.367 -17.109 1 27.81 225 HIS B CA 1
ATOM 3923 C C . HIS B 1 225 ? -26.984 -4.238 -16 1 27.81 225 HIS B C 1
ATOM 3925 O O . HIS B 1 225 ? -27.531 -4.312 -14.898 1 27.81 225 HIS B O 1
ATOM 3931 N N . ASN B 1 226 ? -25.844 -4.949 -16.312 1 29.62 226 ASN B N 1
ATOM 3932 C CA . ASN B 1 226 ? -25.609 -6.039 -15.375 1 29.62 226 ASN B CA 1
ATOM 3933 C C . ASN B 1 226 ? -24.766 -5.59 -14.18 1 29.62 226 ASN B C 1
ATOM 3935 O O . ASN B 1 226 ? -25.078 -5.938 -13.039 1 29.62 226 ASN B O 1
ATOM 3939 N N . ILE B 1 227 ? -23.516 -4.949 -14.367 1 30.5 227 ILE B N 1
ATOM 3940 C CA . ILE B 1 227 ? -22.906 -4.457 -13.141 1 30.5 227 ILE B CA 1
ATOM 3941 C C . ILE B 1 227 ? -23.797 -3.393 -12.508 1 30.5 227 ILE B C 1
ATOM 3943 O O . ILE B 1 227 ? -23.922 -3.328 -11.281 1 30.5 227 ILE B O 1
ATOM 3947 N N . LYS B 1 228 ? -24.328 -2.604 -13.305 1 31.97 228 LYS B N 1
ATOM 3948 C CA . LYS B 1 228 ? -25.391 -1.774 -12.766 1 31.97 228 LYS B CA 1
ATOM 3949 C C . LYS B 1 228 ? -26.453 -2.629 -12.078 1 31.97 228 LYS B C 1
ATOM 3951 O O . LYS B 1 228 ? -27 -2.244 -11.039 1 31.97 228 LYS B O 1
ATOM 3956 N N . GLU B 1 229 ? -26.75 -3.635 -12.797 1 33.31 229 GLU B N 1
ATOM 3957 C CA . GLU B 1 229 ? -27.719 -4.535 -12.164 1 33.31 229 GLU B CA 1
ATOM 3958 C C . GLU B 1 229 ? -27.109 -5.215 -10.938 1 33.31 229 GLU B C 1
ATOM 3960 O O . GLU B 1 229 ? -27.781 -5.359 -9.914 1 33.31 229 GLU B O 1
ATOM 3965 N N . VAL B 1 230 ? -25.797 -5.645 -11.125 1 32.44 230 VAL B N 1
ATOM 3966 C CA . VAL B 1 230 ? -25.25 -6.234 -9.914 1 32.44 230 VAL B CA 1
ATOM 3967 C C . VAL B 1 230 ? -25.016 -5.141 -8.867 1 32.44 230 VAL B C 1
ATOM 3969 O O . VAL B 1 230 ? -25.359 -5.309 -7.695 1 32.44 230 VAL B O 1
ATOM 3972 N N . ILE B 1 231 ? -24.281 -4.09 -9.242 1 33.41 231 ILE B N 1
ATOM 3973 C CA . ILE B 1 231 ? -24.219 -2.949 -8.336 1 33.41 231 ILE B CA 1
ATOM 3974 C C . ILE B 1 231 ? -25.625 -2.41 -8.086 1 33.41 231 ILE B C 1
ATOM 3976 O O . ILE B 1 231 ? -25.984 -2.115 -6.941 1 33.41 231 ILE B O 1
ATOM 3980 N N . ARG B 1 232 ? -26.344 -2.148 -9.086 1 34.06 232 ARG B N 1
ATOM 3981 C CA . ARG B 1 232 ? -27.75 -1.745 -8.938 1 34.06 232 ARG B CA 1
ATOM 3982 C C . ARG B 1 232 ? -28.547 -2.822 -8.227 1 34.06 232 ARG B C 1
ATOM 3984 O O . ARG B 1 232 ? -29.438 -2.514 -7.43 1 34.06 232 ARG B O 1
ATOM 3991 N N . THR B 1 233 ? -28.422 -3.979 -8.664 1 34.28 233 THR B N 1
ATOM 3992 C CA . THR B 1 233 ? -29.188 -5.016 -7.988 1 34.28 233 THR B CA 1
ATOM 3993 C C . THR B 1 233 ? -28.562 -5.363 -6.641 1 34.28 233 THR B C 1
ATOM 3995 O O . THR B 1 233 ? -29.266 -5.5 -5.641 1 34.28 233 THR B O 1
ATOM 3998 N N . GLU B 1 234 ? -27.25 -5.773 -6.688 1 34.94 234 GLU B N 1
ATOM 3999 C CA . GLU B 1 234 ? -26.734 -6.285 -5.422 1 34.94 234 GLU B CA 1
ATOM 4000 C C . GLU B 1 234 ? -26.172 -5.156 -4.562 1 34.94 234 GLU B C 1
ATOM 4002 O O . GLU B 1 234 ? -26.234 -5.219 -3.332 1 34.94 234 GLU B O 1
ATOM 4007 N N . LEU B 1 235 ? -25.625 -4.117 -5.227 1 33.06 235 LEU B N 1
ATOM 4008 C CA . LEU B 1 235 ? -25.062 -3.008 -4.457 1 33.06 235 LEU B CA 1
ATOM 4009 C C . LEU B 1 235 ? -26.031 -1.822 -4.445 1 33.06 235 LEU B C 1
ATOM 4011 O O . LEU B 1 235 ? -25.641 -0.705 -4.102 1 33.06 235 LEU B O 1
ATOM 4015 N N . HIS B 1 236 ? -27.141 -1.874 -5.039 1 30.3 236 HIS B N 1
ATOM 4016 C CA . HIS B 1 236 ? -28.141 -0.819 -4.871 1 30.3 236 HIS B CA 1
ATOM 4017 C C . HIS B 1 236 ? -28.312 -0.452 -3.398 1 30.3 236 HIS B C 1
ATOM 4019 O O . HIS B 1 236 ? -28.406 -1.334 -2.543 1 30.3 236 HIS B O 1
ATOM 4025 N N . PRO B 1 237 ? -28.141 0.785 -3.172 1 28.44 237 PRO B N 1
ATOM 4026 C CA . PRO B 1 237 ? -28.391 1.185 -1.783 1 28.44 237 PRO B CA 1
ATOM 4027 C C . PRO B 1 237 ? -29.594 0.48 -1.163 1 28.44 237 PRO B C 1
ATOM 4029 O O . PRO B 1 237 ? -29.562 0.135 0.021 1 28.44 237 PRO B O 1
ATOM 4032 N N . ASN B 1 238 ? -30.641 0.385 -1.952 1 30.69 238 ASN B N 1
ATOM 4033 C CA . ASN B 1 238 ? -31.812 -0.273 -1.383 1 30.69 238 ASN B CA 1
ATOM 4034 C C . ASN B 1 238 ? -31.531 -1.735 -1.054 1 30.69 238 ASN B C 1
ATOM 4036 O O . ASN B 1 238 ? -32.188 -2.314 -0.177 1 30.69 238 ASN B O 1
ATOM 4040 N N . ASN B 1 239 ? -30.688 -2.357 -1.854 1 32.28 239 ASN B N 1
ATOM 4041 C CA . ASN B 1 239 ? -30.406 -3.746 -1.51 1 32.28 239 ASN B CA 1
ATOM 4042 C C . ASN B 1 239 ? -29.297 -3.85 -0.454 1 32.28 239 ASN B C 1
ATOM 4044 O O . ASN B 1 239 ? -29.25 -4.82 0.303 1 32.28 239 ASN B O 1
ATOM 4048 N N . VAL B 1 240 ? -28.359 -3.072 -0.466 1 28.83 240 VAL B N 1
ATOM 4049 C CA . VAL B 1 240 ? -27.453 -3.008 0.683 1 28.83 240 VAL B CA 1
ATOM 4050 C C . VAL B 1 240 ? -28.25 -2.631 1.935 1 28.83 240 VAL B C 1
ATOM 4052 O O . VAL B 1 240 ? -28 -3.174 3.016 1 28.83 240 VAL B O 1
ATOM 4055 N N . CYS B 1 241 ? -29.141 -1.757 1.82 1 26.97 241 CYS B N 1
ATOM 4056 C CA . CYS B 1 241 ? -30.016 -1.465 2.957 1 26.97 241 CYS B CA 1
ATOM 4057 C C . CYS B 1 241 ? -30.922 -2.646 3.264 1 26.97 241 CYS B C 1
ATOM 4059 O O . CYS B 1 241 ? -31.344 -2.832 4.406 1 26.97 241 CYS B O 1
ATOM 4061 N N . SER B 1 242 ? -31.391 -3.328 2.225 1 27.89 242 SER B N 1
ATOM 4062 C CA . SER B 1 242 ? -32.281 -4.434 2.598 1 27.89 242 SER B CA 1
ATOM 4063 C C . SER B 1 242 ? -31.516 -5.496 3.385 1 27.89 242 SER B C 1
ATOM 4065 O O . SER B 1 242 ? -32.125 -6.215 4.195 1 27.89 242 SER B O 1
ATOM 4067 N N . ALA B 1 243 ? -30.234 -5.742 3.08 1 27.52 243 ALA B N 1
ATOM 4068 C CA . ALA B 1 243 ? -29.562 -6.688 3.969 1 27.52 243 ALA B CA 1
ATOM 4069 C C . ALA B 1 243 ? -29.406 -6.105 5.371 1 27.52 243 ALA B C 1
ATOM 4071 O O . ALA B 1 243 ? -29.312 -6.848 6.348 1 27.52 243 ALA B O 1
ATOM 4072 N N . LEU B 1 244 ? -29.281 -4.84 5.469 1 25.44 244 LEU B N 1
ATOM 4073 C CA . LEU B 1 244 ? -29.297 -4.25 6.801 1 25.44 244 LEU B CA 1
ATOM 4074 C C . LEU B 1 244 ? -30.703 -4.285 7.391 1 25.44 244 LEU B C 1
ATOM 4076 O O . LEU B 1 244 ? -30.875 -4.301 8.609 1 25.44 244 LEU B O 1
ATOM 4080 N N . HIS B 1 245 ? -31.703 -4.113 6.605 1 24.53 245 HIS B N 1
ATOM 4081 C CA . HIS B 1 245 ? -33.031 -4.062 7.219 1 24.53 245 HIS B CA 1
ATOM 4082 C C . HIS B 1 245 ? -33.5 -5.453 7.637 1 24.53 245 HIS B C 1
ATOM 4084 O O . HIS B 1 245 ? -34.688 -5.648 7.945 1 24.53 245 HIS B O 1
ATOM 4090 N N . GLY B 1 246 ? -32.719 -6.441 7.664 1 25.88 246 GLY B N 1
ATOM 4091 C CA . GLY B 1 246 ? -33.406 -7.43 8.469 1 25.88 246 GLY B CA 1
ATOM 4092 C C . GLY B 1 246 ? -33.906 -6.879 9.789 1 25.88 246 GLY B C 1
ATOM 4093 O O . GLY B 1 246 ? -33.344 -5.938 10.328 1 25.88 246 GLY B O 1
ATOM 4094 N N . ASN B 1 247 ? -35.188 -7.051 10.188 1 23.47 247 ASN B N 1
ATOM 4095 C CA . ASN B 1 247 ? -36.094 -6.641 11.258 1 23.47 247 ASN B CA 1
ATOM 4096 C C . ASN B 1 247 ? -35.438 -6.742 12.625 1 23.47 247 ASN B C 1
ATOM 4098 O O . ASN B 1 247 ? -35.188 -7.844 13.117 1 23.47 247 ASN B O 1
ATOM 4102 N N . LEU B 1 248 ? -34.531 -6.098 13.086 1 21.27 248 LEU B N 1
ATOM 4103 C CA . LEU B 1 248 ? -34.5 -5.977 14.539 1 21.27 248 LEU B CA 1
ATOM 4104 C C . LEU B 1 248 ? -35.781 -5.379 15.07 1 21.27 248 LEU B C 1
ATOM 4106 O O . LEU B 1 248 ? -36.125 -4.234 14.758 1 21.27 248 LEU B O 1
ATOM 4110 N N . SER B 1 249 ? -36.906 -6.141 15.297 1 21.64 249 SER B N 1
ATOM 4111 C CA . SER B 1 249 ? -37.969 -5.949 16.266 1 21.64 249 SER B CA 1
ATOM 4112 C C . SER B 1 249 ? -37.438 -5.496 17.609 1 21.64 249 SER B C 1
ATOM 4114 O O . SER B 1 249 ? -36.781 -6.262 18.297 1 21.64 249 SER B O 1
ATOM 4116 N N . ILE B 1 250 ? -36.906 -4.371 17.75 1 17.11 250 ILE B N 1
ATOM 4117 C CA . ILE B 1 250 ? -36.969 -3.758 19.078 1 17.11 250 ILE B CA 1
ATOM 4118 C C . ILE B 1 250 ? -38.406 -3.512 19.469 1 17.11 250 ILE B C 1
ATOM 4120 O O . ILE B 1 250 ? -39.125 -2.756 18.797 1 17.11 250 ILE B O 1
ATOM 4124 N N . THR B 1 251 ? -39.062 -4.531 20.094 1 19.41 251 THR B N 1
ATOM 4125 C CA . THR B 1 251 ? -40.125 -4.391 21.109 1 19.41 251 THR B CA 1
ATOM 4126 C C . THR B 1 251 ? -39.688 -3.408 22.188 1 19.41 251 THR B C 1
ATOM 4128 O O . THR B 1 251 ? -38.656 -3.604 22.844 1 19.41 251 THR B O 1
ATOM 4131 N N . LEU B 1 252 ? -40.281 -2.254 22.031 1 17.5 252 LEU B N 1
ATOM 4132 C CA . LEU B 1 252 ? -40.812 -1.57 23.188 1 17.5 252 LEU B CA 1
ATOM 4133 C C . LEU B 1 252 ? -42.094 -2.262 23.672 1 17.5 252 LEU B C 1
ATOM 4135 O O . LEU B 1 252 ? -42.938 -2.662 22.875 1 17.5 252 LEU B O 1
#

Secondary structure (DSSP, 8-state):
--EEEEE-TTSHHHHHHHHHHHHTT---EEEE--GGGTGGGSHHHHHH-TT--S-EEEETTEEEESHHHHHHHHHHHS---GGGS-SSHHHHHHHHHHHHHGGGTHHHHHHHHHIIIIIHHHHHTS---HHHHHHHHHHHHHHHHHIIIIITSSSSBTTBSS--HHHHHHHHHHHHHHHH-SSS-S-SS----THHHHHHHH------------TTS-SSSHHHHHHHHHHHHTSSHHHHHHHHTS------/--EEEEE-TTSHHHHHHHHHHHHTT---EEEE--GGGTGGGSHHHHHH-TT--S-EEEETTEEEESHHHHHHHHHHHS---GGGS-SSHHHHHHHHHHHHHTIIIIIHHHHHHHIIIIIHHHHHTS---HHHHHHHHHHHHHHHHHIIIIITSSSSBTTBSS--HHHHHHHHHHHHHHHH-SSS-S-SS----THHHHHHHH------------SSSTTSSHHHHHHHHHHHHTS-HHHHHHHHTS------

Radius of gyration: 24.56 Å; Cα contacts (8 Å, |Δi|>4): 624; chains: 2; bounding box: 82×67×63 Å

Solvent-accessible surface area (backbone atoms only — not comparable to full-atom values): 27921 Å² total; per-residue (Å²): 135,61,32,37,40,37,25,39,74,87,38,41,58,27,37,24,51,50,50,52,34,58,65,61,68,50,80,65,44,81,38,80,47,52,60,93,79,40,43,40,72,34,71,74,39,29,74,76,31,79,83,42,64,72,30,35,36,32,53,72,82,46,74,42,43,38,48,71,25,42,52,55,44,48,60,72,75,41,98,64,72,55,57,46,66,37,81,52,63,69,60,29,36,45,38,32,25,50,60,57,49,32,54,80,34,47,44,43,26,26,48,49,23,32,35,38,58,45,49,49,21,64,75,67,71,43,80,53,56,60,72,57,28,52,53,25,44,52,46,28,51,52,39,51,48,44,46,50,68,58,39,38,54,87,33,65,18,60,65,32,82,54,52,31,56,51,42,41,44,50,52,34,25,64,46,52,45,56,67,70,41,72,80,68,60,83,65,81,64,75,68,72,56,52,60,54,55,41,53,51,70,61,57,70,69,78,82,76,78,81,91,83,80,77,83,78,76,57,71,77,53,64,68,48,58,54,59,41,33,40,42,49,51,59,55,18,64,70,40,50,44,49,69,63,54,59,79,77,78,76,80,126,136,61,32,35,40,35,25,39,73,88,37,39,57,28,38,22,52,52,50,51,34,59,64,63,68,51,78,66,45,80,38,81,47,51,59,94,78,41,42,41,72,34,72,73,38,28,75,77,31,78,83,44,65,73,30,37,35,32,53,72,81,47,74,42,44,40,49,70,23,42,53,54,45,47,61,70,74,42,98,66,72,55,56,46,67,36,81,50,64,69,59,29,35,46,40,31,26,51,60,57,48,32,53,81,34,47,45,43,26,25,49,49,23,33,34,37,58,46,50,49,20,63,76,69,71,41,80,52,56,60,70,57,28,52,53,25,46,52,46,28,52,53,40,52,47,43,44,52,67,58,40,38,54,88,33,65,18,60,66,32,82,54,54,30,55,50,42,41,44,49,50,33,25,63,46,54,45,58,68,70,41,71,81,68,60,84,65,81,64,75,69,74,57,54,56,60,57,41,53,53,70,57,58,71,72,77,84,75,90,77,90,78,75,84,73,76,82,55,72,77,55,64,72,49,54,53,60,38,33,41,41,48,52,58,54,17,64,70,40,48,44,50,69,62,53,59,78,76,78,76,79,126

Nearest PDB structures (foldseek):
  2c3n-assembly2_D  TM=9.300E-01  e=4.970E-19  Homo sapiens
  2c3t-assembly2_D  TM=9.302E-01  e=2.925E-18  Homo sapiens
  4mpg-assembly1_A  TM=9.231E-01  e=6.823E-15  Homo sapiens
  3ljr-assembly1_B  TM=8.061E-01  e=1.616E-15  Homo sapiens
  9f7k-assembly1_B  TM=8.237E-01  e=2.219E-11  Drosophila melanogaster American nodavirus (ANV) SW-2009a

pLDDT: mean 74.53, std 30.22, range [17.11, 98.94]